Protein AF-0000000079958345 (afdb_homodimer)

Solvent-accessible surface area (backbone atoms only — not comparable to full-atom val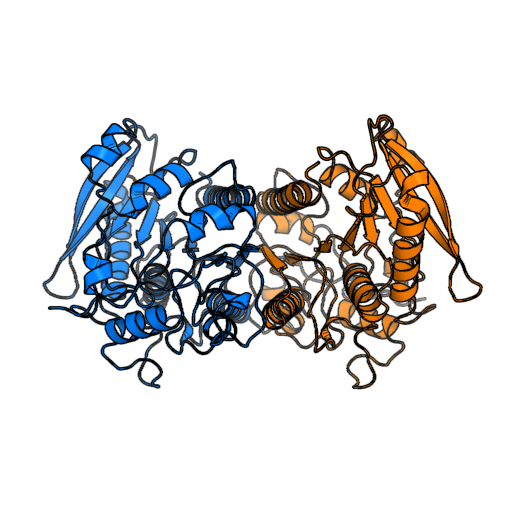ues): 34331 Å² total; per-residue (Å²): 128,85,80,69,52,58,62,47,90,61,51,38,68,47,16,72,79,69,39,83,85,49,77,59,54,48,42,64,55,32,75,74,50,29,66,62,57,43,69,55,79,44,40,55,42,62,43,66,68,57,46,59,64,61,67,89,77,64,46,72,65,60,51,37,71,77,32,77,59,42,44,77,49,78,46,75,39,71,45,96,55,100,52,67,36,49,32,40,38,36,33,54,73,74,72,97,57,64,22,34,31,42,39,35,31,48,34,45,50,41,50,24,75,47,46,50,71,58,44,68,44,49,51,60,61,42,67,91,50,86,46,30,40,34,22,38,37,55,56,42,20,59,88,31,34,54,39,45,31,16,49,44,47,32,42,43,50,36,50,46,49,75,44,11,70,87,69,41,29,36,49,70,34,33,29,38,32,8,30,30,30,11,10,27,31,39,50,14,20,50,50,47,27,55,76,67,62,42,46,86,58,55,63,47,27,34,38,29,38,42,22,54,34,53,62,64,67,75,46,69,31,19,64,48,23,39,55,54,44,87,71,11,31,57,25,51,49,51,32,36,32,35,27,42,68,70,43,55,66,47,89,81,59,43,36,56,57,28,39,62,64,46,87,75,41,50,79,44,51,40,32,38,38,37,27,22,55,46,23,34,37,28,50,54,44,51,51,48,45,52,46,23,38,62,37,21,13,44,45,28,39,38,33,40,55,24,26,36,77,70,60,53,58,55,88,39,89,86,28,62,67,29,47,50,54,50,48,51,53,39,52,50,48,48,68,70,58,60,123,127,86,79,70,52,59,63,47,92,60,48,39,67,45,17,74,80,68,38,83,85,49,78,58,52,48,43,64,54,31,74,72,50,30,68,63,57,45,70,56,79,44,38,54,43,64,44,68,69,58,46,59,63,62,67,88,76,63,48,72,65,60,50,37,71,76,33,77,60,41,45,77,49,78,45,78,38,72,45,96,53,100,52,65,37,49,32,41,38,38,33,56,72,74,73,96,57,63,22,31,31,42,40,34,30,47,34,46,50,39,49,27,75,44,46,51,69,58,44,69,43,48,50,60,61,40,66,90,50,86,45,29,40,34,23,38,36,54,57,42,20,59,87,31,34,54,40,45,30,18,50,43,47,34,42,43,52,35,51,48,49,74,44,12,70,87,69,42,30,35,48,70,33,32,30,37,32,8,30,29,32,10,11,28,30,41,52,14,20,51,52,48,27,55,76,67,62,42,46,85,57,56,64,47,28,34,36,28,38,44,23,53,36,53,62,65,66,74,45,70,30,18,64,48,22,39,56,54,46,86,70,10,30,58,26,51,51,52,33,36,31,33,27,40,70,69,42,54,68,46,89,82,57,44,35,55,59,27,40,62,63,48,86,74,43,50,80,44,49,40,31,39,37,37,28,24,55,45,23,35,37,28,49,52,43,52,49,46,45,51,47,23,38,60,38,22,14,44,45,28,40,38,34,39,58,24,26,36,76,70,60,53,57,54,89,37,90,86,28,64,68,30,46,49,53,49,49,52,51,38,51,51,48,48,66,70,55,62,123

Structure (mmCIF, N/CA/C/O backbone):
data_AF-0000000079958345-model_v1
#
loop_
_entity.id
_entity.type
_entity.pdbx_description
1 polymer Lipase
#
loop_
_atom_site.group_PDB
_atom_site.id
_atom_site.type_symbol
_atom_site.label_atom_id
_atom_site.label_alt_id
_atom_site.label_comp_id
_atom_site.label_asym_id
_atom_site.label_entity_id
_atom_site.label_seq_id
_atom_site.pdbx_PDB_ins_code
_atom_site.Cartn_x
_atom_site.Cartn_y
_atom_site.Cartn_z
_atom_site.occupancy
_atom_site.B_iso_or_equiv
_atom_site.auth_seq_id
_atom_site.auth_comp_id
_atom_site.auth_asym_id
_atom_site.auth_atom_id
_atom_site.pdbx_PDB_model_num
ATOM 1 N N . MET A 1 1 ? -26.047 -37.406 -0.885 1 34.66 1 MET A N 1
ATOM 2 C CA . MET A 1 1 ? -26.375 -36.062 -1.384 1 34.66 1 MET A CA 1
ATOM 3 C C . MET A 1 1 ? -25.406 -35.031 -0.859 1 34.66 1 MET A C 1
ATOM 5 O O . MET A 1 1 ? -25.25 -34.844 0.354 1 34.66 1 MET A O 1
ATOM 9 N N . SER A 1 2 ? -24.25 -34.75 -1.411 1 43.62 2 SER A N 1
ATOM 10 C CA . SER A 1 2 ? -23.094 -34.031 -0.912 1 43.62 2 SER A CA 1
ATOM 11 C C . SER A 1 2 ? -23.5 -32.688 -0.331 1 43.62 2 SER A C 1
ATOM 13 O O . SER A 1 2 ? -24.094 -31.859 -1.021 1 43.62 2 SER A O 1
ATOM 15 N N . SER A 1 3 ? -23.891 -32.562 0.888 1 54.22 3 SER A N 1
ATOM 16 C CA . SER A 1 3 ? -24.531 -31.484 1.626 1 54.22 3 SER A CA 1
ATOM 17 C C . SER A 1 3 ? -23.844 -30.141 1.364 1 54.22 3 SER A C 1
ATOM 19 O O . SER A 1 3 ? -22.672 -29.953 1.721 1 54.22 3 SER A O 1
ATOM 21 N N . GLN A 1 4 ? -24.219 -29.5 0.253 1 68 4 GLN A N 1
ATOM 22 C CA . GLN A 1 4 ? -23.781 -28.141 -0.077 1 68 4 GLN A CA 1
ATOM 23 C C . GLN A 1 4 ? -24.016 -27.188 1.094 1 68 4 GLN A C 1
ATOM 25 O O . GLN A 1 4 ? -25.062 -27.234 1.741 1 68 4 GLN A O 1
ATOM 30 N N . SER A 1 5 ? -22.891 -26.641 1.569 1 77.88 5 SER A N 1
ATOM 31 C CA . SER A 1 5 ? -23.016 -25.609 2.605 1 77.88 5 SER A CA 1
ATOM 32 C C . SER A 1 5 ? -24.125 -24.625 2.275 1 77.88 5 SER A C 1
ATOM 34 O O . SER A 1 5 ? -24.312 -24.234 1.116 1 77.88 5 SER A O 1
ATOM 36 N N . PRO A 1 6 ? -24.984 -24.328 3.225 1 87.75 6 PRO A N 1
ATOM 37 C CA . PRO A 1 6 ? -26.031 -23.344 2.975 1 87.75 6 PRO A CA 1
ATOM 38 C C . PRO A 1 6 ? -25.484 -21.984 2.535 1 87.75 6 PRO A C 1
ATOM 40 O O . PRO A 1 6 ? -24.359 -21.641 2.865 1 87.75 6 PRO A O 1
ATOM 43 N N . ILE A 1 7 ? -26.328 -21.406 1.796 1 92.31 7 ILE A N 1
ATOM 44 C CA . ILE A 1 7 ? -26.016 -20.062 1.34 1 92.31 7 ILE A CA 1
ATOM 45 C C . ILE A 1 7 ? -25.906 -19.125 2.541 1 92.31 7 ILE A C 1
ATOM 47 O O . ILE A 1 7 ? -26.672 -19.219 3.494 1 92.31 7 ILE A O 1
ATOM 51 N N . TYR A 1 8 ? -24.906 -18.234 2.539 1 94.31 8 TYR A N 1
ATOM 52 C CA . TYR A 1 8 ? -24.797 -17.203 3.562 1 94.31 8 TYR A CA 1
ATOM 53 C C . TYR A 1 8 ? -26.062 -16.359 3.627 1 94.31 8 TYR A C 1
ATOM 55 O O . TYR A 1 8 ? -26.516 -15.836 2.609 1 94.31 8 TYR A O 1
ATOM 63 N N . PRO A 1 9 ? -26.656 -16.172 4.707 1 93.81 9 PRO A N 1
ATOM 64 C CA . PRO A 1 9 ? -28.031 -15.695 4.781 1 93.81 9 PRO A CA 1
ATOM 65 C C . PRO A 1 9 ? -28.141 -14.172 4.734 1 93.81 9 PRO A C 1
ATOM 67 O O . PRO A 1 9 ? -29.25 -13.633 4.672 1 93.81 9 PRO A O 1
ATOM 70 N N . TYR A 1 10 ? -27.062 -13.453 4.773 1 95.75 10 TYR A N 1
ATOM 71 C CA . TYR A 1 10 ? -27.094 -11.992 4.793 1 95.75 10 TYR A CA 1
ATOM 72 C C . TYR A 1 10 ? -26.375 -11.414 3.582 1 95.75 10 TYR A C 1
ATOM 74 O O . TYR A 1 10 ? -25.547 -12.094 2.953 1 95.75 10 TYR A O 1
ATOM 82 N N . SER A 1 11 ? -26.812 -10.148 3.254 1 96 11 SER A N 1
ATOM 83 C CA . SER A 1 11 ? -25.984 -9.438 2.283 1 96 11 SER A CA 1
ATOM 84 C C . SER A 1 11 ? -24.578 -9.195 2.828 1 96 11 SER A C 1
ATOM 86 O O . SER A 1 11 ? -24.406 -8.82 3.99 1 96 11 SER A O 1
ATOM 88 N N . TYR A 1 12 ? -23.594 -9.422 2.004 1 97 12 TYR A N 1
ATOM 89 C CA . TYR A 1 12 ? -22.219 -9.258 2.447 1 97 12 TYR A CA 1
ATOM 90 C C . TYR A 1 12 ? -21.969 -7.84 2.949 1 97 12 TYR A C 1
ATOM 92 O O . TYR A 1 12 ? -21.312 -7.645 3.979 1 97 12 TYR A O 1
ATOM 100 N N . SER A 1 13 ? -22.5 -6.82 2.271 1 96.81 13 SER A N 1
ATOM 101 C CA . SER A 1 13 ? -22.234 -5.422 2.594 1 96.81 13 SER A CA 1
ATOM 102 C C . SER A 1 13 ? -22.844 -5.039 3.938 1 96.81 13 SER A C 1
ATOM 104 O O . SER A 1 13 ? -22.453 -4.031 4.535 1 96.81 13 SER A O 1
ATOM 106 N N . GLN A 1 14 ? -23.766 -5.887 4.457 1 97.31 14 GLN A N 1
ATOM 107 C CA . GLN A 1 14 ? -24.453 -5.594 5.719 1 97.31 14 GLN A CA 1
ATOM 108 C C . GLN A 1 14 ? -24.141 -6.66 6.766 1 97.31 14 GLN A C 1
ATOM 110 O O . GLN A 1 14 ? -24.766 -6.691 7.828 1 97.31 14 GLN A O 1
ATOM 115 N N . ALA A 1 15 ? -23.25 -7.504 6.453 1 97.38 15 ALA A N 1
ATOM 116 C CA . ALA A 1 15 ? -22.984 -8.648 7.312 1 97.38 15 ALA A CA 1
ATOM 117 C C . ALA A 1 15 ? -22.578 -8.203 8.711 1 97.38 15 ALA A C 1
ATOM 119 O O . ALA A 1 15 ? -23 -8.805 9.703 1 97.38 15 ALA A O 1
ATOM 120 N N . ALA A 1 16 ? -21.766 -7.176 8.828 1 96.94 16 ALA A N 1
ATOM 121 C CA . ALA A 1 16 ? -21.266 -6.703 10.117 1 96.94 16 ALA A CA 1
ATOM 122 C C . ALA A 1 16 ? -22.422 -6.285 11.023 1 96.94 16 ALA A C 1
ATOM 124 O O . ALA A 1 16 ? -22.344 -6.422 12.25 1 96.94 16 ALA A O 1
ATOM 125 N N . GLN A 1 17 ? -23.469 -5.852 10.438 1 97 17 GLN A N 1
ATOM 126 C CA . GLN A 1 17 ? -24.625 -5.375 11.195 1 97 17 GLN A CA 1
ATOM 127 C C . GLN A 1 17 ? -25.625 -6.504 11.438 1 97 17 GLN A C 1
ATOM 129 O O . GLN A 1 17 ? -26.312 -6.516 12.453 1 97 17 GLN A O 1
ATOM 134 N N . LEU A 1 18 ? -25.719 -7.434 10.523 1 97.69 18 LEU A N 1
ATOM 135 C CA . LEU A 1 18 ? -26.844 -8.359 10.523 1 97.69 18 LEU A CA 1
ATOM 136 C C . LEU A 1 18 ? -26.438 -9.711 11.109 1 97.69 18 LEU A C 1
ATOM 138 O O . LEU A 1 18 ? -27.266 -10.445 11.633 1 97.69 18 LEU A O 1
ATOM 142 N N . ASP A 1 19 ? -25.234 -10.156 10.891 1 97.88 19 ASP A N 1
ATOM 143 C CA . ASP A 1 19 ? -24.766 -11.445 11.391 1 97.88 19 ASP A CA 1
ATOM 144 C C . ASP A 1 19 ? -24.266 -11.336 12.828 1 97.88 19 ASP A C 1
ATOM 146 O O . ASP A 1 19 ? -23.203 -10.75 13.078 1 97.88 19 ASP A O 1
ATOM 150 N N . PRO A 1 20 ? -24.875 -11.906 13.789 1 97.88 20 PRO A N 1
ATOM 151 C CA . PRO A 1 20 ? -24.516 -11.734 15.195 1 97.88 20 PRO A CA 1
ATOM 152 C C . PRO A 1 20 ? -23.188 -12.414 15.539 1 97.88 20 PRO A C 1
ATOM 154 O O . PRO A 1 20 ? -22.625 -12.164 16.609 1 97.88 20 PRO A O 1
ATOM 157 N N . ARG A 1 21 ? -22.688 -13.273 14.648 1 97.56 21 ARG A N 1
ATOM 158 C CA . ARG A 1 21 ? -21.422 -13.969 14.891 1 97.56 21 ARG A CA 1
ATOM 159 C C . ARG A 1 21 ? -20.234 -13.031 14.688 1 97.56 21 ARG A C 1
ATOM 161 O O . ARG A 1 21 ? -19.125 -13.312 15.133 1 97.56 21 ARG A O 1
ATOM 168 N N . ILE A 1 22 ? -20.453 -11.922 13.945 1 98.19 22 ILE A N 1
ATOM 169 C CA . ILE A 1 22 ? -19.422 -10.922 13.711 1 98.19 22 ILE A CA 1
ATOM 170 C C . ILE A 1 22 ? -19.422 -9.898 14.844 1 98.19 22 ILE A C 1
ATOM 172 O O . ILE A 1 22 ? -20.281 -9.016 14.891 1 98.19 22 ILE A O 1
ATOM 176 N N . THR A 1 23 ? -18.438 -10 15.727 1 97.62 23 THR A N 1
ATOM 177 C CA . THR A 1 23 ? -18.438 -9.164 16.922 1 97.62 23 THR A CA 1
ATOM 178 C C . THR A 1 23 ? -17.297 -8.148 16.875 1 97.62 23 THR A C 1
ATOM 180 O O . THR A 1 23 ? -17.281 -7.184 17.641 1 97.62 23 THR A O 1
ATOM 183 N N . LEU A 1 24 ? -16.359 -8.391 15.984 1 98 24 LEU A N 1
ATOM 184 C CA . LEU A 1 24 ? -15.227 -7.488 15.867 1 98 24 LEU A CA 1
ATOM 185 C C . LEU A 1 24 ? -15.531 -6.352 14.898 1 98 24 LEU A C 1
ATOM 187 O O . LEU A 1 24 ? -16.156 -6.57 13.859 1 98 24 LEU A O 1
ATOM 191 N N . ALA A 1 25 ? -15.078 -5.141 15.266 1 98 25 ALA A N 1
ATOM 192 C CA . ALA A 1 25 ? -15.141 -4.035 14.312 1 98 25 ALA A CA 1
ATOM 193 C C . ALA A 1 25 ? -14.32 -4.344 13.062 1 98 25 ALA A C 1
ATOM 195 O O . ALA A 1 25 ? -13.273 -4.996 13.141 1 98 25 ALA A O 1
ATOM 196 N N . ARG A 1 26 ? -14.781 -3.949 11.945 1 98.56 26 ARG A N 1
ATOM 197 C CA . ARG A 1 26 ? -14.07 -4.145 10.688 1 98.56 26 ARG A CA 1
ATOM 198 C C . ARG A 1 26 ? -14.398 -3.035 9.695 1 98.56 26 ARG A C 1
ATOM 200 O O . ARG A 1 26 ? -15.453 -2.402 9.789 1 98.56 26 ARG A O 1
ATOM 207 N N . PRO A 1 27 ? -13.516 -2.67 8.836 1 98.69 27 PRO A N 1
ATOM 208 C CA . PRO A 1 27 ? -13.812 -1.665 7.809 1 98.69 27 PRO A CA 1
ATOM 209 C C . PRO A 1 27 ? -14.992 -2.059 6.926 1 98.69 27 PRO A C 1
ATOM 211 O O . PRO A 1 27 ? -15.227 -3.248 6.695 1 98.69 27 PRO A O 1
ATOM 214 N N . PRO A 1 28 ? -15.711 -1.148 6.41 1 98 28 PRO A N 1
ATOM 215 C CA . PRO A 1 28 ? -16.875 -1.435 5.562 1 98 28 PRO A CA 1
ATOM 216 C C . PRO A 1 28 ? -16.484 -1.746 4.121 1 98 28 PRO A C 1
ATOM 218 O O . PRO A 1 28 ? -15.477 -1.235 3.623 1 98 28 PRO A O 1
ATOM 221 N N . ILE A 1 29 ? -17.297 -2.533 3.473 1 98 29 ILE A N 1
ATOM 222 C CA . ILE A 1 29 ? -17.172 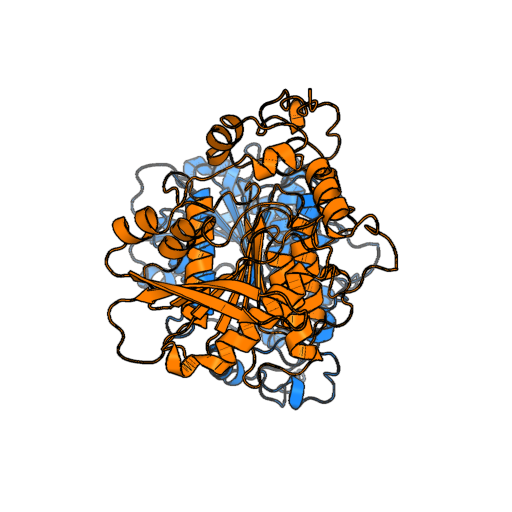-2.75 2.035 1 98 29 ILE A CA 1
ATOM 223 C C . ILE A 1 29 ? -17.531 -1.466 1.287 1 98 29 ILE A C 1
ATOM 225 O O . ILE A 1 29 ? -18.484 -0.769 1.649 1 98 29 ILE A O 1
ATOM 229 N N . ASP A 1 30 ? -16.719 -1.128 0.274 1 97.5 30 ASP A N 1
ATOM 230 C CA . ASP A 1 30 ? -16.953 0.055 -0.548 1 97.5 30 ASP A CA 1
ATOM 231 C C . ASP A 1 30 ? -18.391 0.094 -1.054 1 97.5 30 ASP A C 1
ATOM 233 O O . ASP A 1 30 ? -18.906 -0.9 -1.578 1 97.5 30 ASP A O 1
ATOM 237 N N . ALA A 1 31 ? -19.016 1.216 -0.947 1 95.88 31 ALA A N 1
ATOM 238 C CA . ALA A 1 31 ? -20.438 1.359 -1.283 1 95.88 31 ALA A CA 1
ATOM 239 C C . ALA A 1 31 ? -20.672 1.058 -2.758 1 95.88 31 ALA A C 1
ATOM 241 O O . ALA A 1 31 ? -21.734 0.532 -3.123 1 95.88 31 ALA A O 1
ATOM 242 N N . ALA A 1 32 ? -19.719 1.36 -3.607 1 95.44 32 ALA A N 1
ATOM 243 C CA . ALA A 1 32 ? -19.875 1.122 -5.039 1 95.44 32 ALA A CA 1
ATOM 244 C C . ALA A 1 32 ? -19.719 -0.36 -5.367 1 95.44 32 ALA A C 1
ATOM 246 O O . ALA A 1 32 ? -20.219 -0.828 -6.395 1 95.44 32 ALA A O 1
ATOM 247 N N . LEU A 1 33 ? -19.047 -1.104 -4.48 1 95.88 33 LEU A N 1
ATOM 248 C CA . LEU A 1 33 ? -18.844 -2.535 -4.672 1 95.88 33 LEU A CA 1
ATOM 249 C C . LEU A 1 33 ? -20 -3.338 -4.086 1 95.88 33 LEU A C 1
ATOM 251 O O . LEU A 1 33 ? -20.219 -4.488 -4.473 1 95.88 33 LEU A O 1
ATOM 255 N N . ALA A 1 34 ? -20.766 -2.73 -3.184 1 95.75 34 ALA A N 1
ATOM 256 C CA . ALA A 1 34 ? -21.766 -3.424 -2.371 1 95.75 34 ALA A CA 1
ATOM 257 C C . ALA A 1 34 ? -22.812 -4.109 -3.25 1 95.75 34 ALA A C 1
ATOM 259 O O . ALA A 1 34 ? -23.094 -5.297 -3.08 1 95.75 34 ALA A O 1
ATOM 260 N N . PRO A 1 35 ? -23.344 -3.434 -4.316 1 95.5 35 PRO A N 1
ATOM 261 C CA . PRO A 1 35 ? -24.359 -4.094 -5.133 1 95.5 35 PRO A CA 1
ATOM 262 C C . PRO A 1 35 ? -23.828 -5.316 -5.871 1 95.5 35 PRO A C 1
ATOM 264 O O . PRO A 1 35 ? -24.547 -6.297 -6.062 1 95.5 35 PRO A O 1
ATOM 267 N N . ILE A 1 36 ? -22.609 -5.273 -6.215 1 93.81 36 ILE A N 1
ATOM 268 C CA . ILE A 1 36 ? -22 -6.367 -6.965 1 93.81 36 ILE A CA 1
ATOM 269 C C . ILE A 1 36 ? -21.766 -7.559 -6.039 1 93.81 36 ILE A C 1
ATOM 271 O O . ILE A 1 36 ? -22.094 -8.695 -6.379 1 93.81 36 ILE A O 1
ATOM 275 N N . VAL A 1 37 ? -21.234 -7.285 -4.859 1 94 37 VAL A N 1
ATOM 276 C CA . VAL A 1 37 ? -20.891 -8.344 -3.91 1 94 37 VAL A CA 1
ATOM 277 C C . VAL A 1 37 ? -22.172 -8.977 -3.361 1 94 37 VAL A C 1
ATOM 279 O O . VAL A 1 37 ? -22.234 -10.188 -3.15 1 94 37 VAL A O 1
ATOM 282 N N . ASP A 1 38 ? -23.203 -8.195 -3.219 1 95.62 38 ASP A N 1
ATOM 283 C CA . ASP A 1 38 ? -24.453 -8.664 -2.641 1 95.62 38 ASP A CA 1
ATOM 284 C C . ASP A 1 38 ? -25.266 -9.461 -3.658 1 95.62 38 ASP A C 1
ATOM 286 O O . ASP A 1 38 ? -26.156 -10.234 -3.287 1 95.62 38 ASP A O 1
ATOM 290 N N . ALA A 1 39 ? -24.953 -9.312 -4.895 1 92.12 39 ALA A N 1
ATOM 291 C CA . ALA A 1 39 ? -25.688 -9.977 -5.965 1 92.12 39 ALA A CA 1
ATOM 292 C C . ALA A 1 39 ? -25.203 -11.406 -6.172 1 92.12 39 ALA A C 1
ATOM 294 O O . ALA A 1 39 ? -25.828 -12.18 -6.902 1 92.12 39 ALA A O 1
ATOM 295 N N . MET A 1 40 ? -24.156 -11.828 -5.496 1 83.94 40 MET A N 1
ATOM 296 C CA . MET A 1 40 ? -23.594 -13.156 -5.711 1 83.94 40 MET A CA 1
ATOM 297 C C . MET A 1 40 ? -23.531 -13.938 -4.406 1 83.94 40 MET A C 1
ATOM 299 O O . MET A 1 40 ? -22.438 -14.258 -3.916 1 83.94 40 MET A O 1
ATOM 303 N N . PRO A 1 41 ? -24.703 -14.258 -3.998 1 78.69 41 PRO A N 1
ATOM 304 C CA . PRO A 1 41 ? -24.656 -15.039 -2.76 1 78.69 41 PRO A CA 1
ATOM 305 C C . PRO A 1 41 ? -23.984 -16.406 -2.943 1 78.69 41 PRO A C 1
ATOM 307 O O . PRO A 1 41 ? -24.312 -17.125 -3.879 1 78.69 41 PRO A O 1
ATOM 310 N N . LEU A 1 42 ? -23.078 -16.656 -2.135 1 90.88 42 LEU A N 1
ATOM 311 C CA . LEU A 1 42 ? -22.312 -17.906 -2.141 1 90.88 42 LEU A CA 1
ATOM 312 C C . LEU A 1 42 ? -22.594 -18.719 -0.889 1 90.88 42 LEU A C 1
ATOM 314 O O . LEU A 1 42 ? -23.094 -18.188 0.105 1 90.88 42 LEU A O 1
ATOM 318 N N . PRO A 1 43 ? -22.328 -20 -1.058 1 92.38 43 PRO A N 1
ATOM 319 C CA . PRO A 1 43 ? -22.312 -20.766 0.191 1 92.38 43 PRO A CA 1
ATOM 320 C C . PRO A 1 43 ? -21.359 -20.188 1.233 1 92.38 43 PRO A C 1
ATOM 322 O O . PRO A 1 43 ? -20.344 -19.594 0.879 1 92.38 43 PRO A O 1
ATOM 325 N N . GLU A 1 44 ? -21.75 -20.297 2.453 1 92.19 44 GLU A N 1
ATOM 326 C CA . GLU A 1 44 ? -20.922 -19.781 3.539 1 92.19 44 GLU A CA 1
ATOM 327 C C . GLU A 1 44 ? -19.531 -20.406 3.52 1 92.19 44 GLU A C 1
ATOM 329 O O . GLU A 1 44 ? -18.531 -19.719 3.805 1 92.19 44 GLU A O 1
ATOM 334 N N . GLU A 1 45 ? -19.5 -21.656 3.26 1 92.81 45 GLU A N 1
ATOM 335 C CA . GLU A 1 45 ? -18.234 -22.359 3.041 1 92.81 45 GLU A CA 1
ATOM 336 C C . GLU A 1 45 ? -18.141 -22.891 1.614 1 92.81 45 GLU A C 1
ATOM 338 O O . GLU A 1 45 ? -19.031 -23.609 1.157 1 92.81 45 GLU A O 1
ATOM 343 N N . LEU A 1 46 ? -17.094 -22.438 0.995 1 92 46 LEU A N 1
ATOM 344 C CA . LEU A 1 46 ? -16.828 -22.953 -0.341 1 92 46 LEU A CA 1
ATOM 345 C C . LEU A 1 46 ? -16.047 -24.266 -0.267 1 92 46 LEU A C 1
ATOM 347 O O . LEU A 1 46 ? -14.812 -24.25 -0.213 1 92 46 LEU A O 1
ATOM 351 N N . ASP A 1 47 ? -16.766 -25.297 -0.352 1 89.88 47 ASP A N 1
ATOM 352 C CA . ASP A 1 47 ? -16.062 -26.578 -0.254 1 89.88 47 ASP A CA 1
ATOM 353 C C . ASP A 1 47 ? -15.484 -27 -1.604 1 89.88 47 ASP A C 1
ATOM 355 O O . ASP A 1 47 ? -15.695 -26.312 -2.611 1 89.88 47 ASP A O 1
ATOM 359 N N . ILE A 1 48 ? -14.805 -28.047 -1.642 1 91.75 48 ILE A N 1
ATOM 360 C CA . ILE A 1 48 ? -14.047 -28.453 -2.816 1 91.75 48 ILE A CA 1
ATOM 361 C C . ILE A 1 48 ? -15.008 -28.781 -3.963 1 91.75 48 ILE A C 1
ATOM 363 O O . ILE A 1 48 ? -14.727 -28.469 -5.121 1 91.75 48 ILE A O 1
ATOM 367 N N . ALA A 1 49 ? -16.094 -29.406 -3.613 1 91.5 49 ALA A N 1
ATOM 368 C CA . ALA A 1 49 ? -17.062 -29.734 -4.648 1 91.5 49 ALA A CA 1
ATOM 369 C C . ALA A 1 49 ? -17.609 -28.484 -5.32 1 91.5 49 ALA A C 1
ATOM 371 O O . ALA A 1 49 ? -17.703 -28.406 -6.547 1 91.5 49 ALA A O 1
ATOM 372 N N . PHE A 1 50 ? -17.922 -27.562 -4.516 1 91.44 50 PHE A N 1
ATOM 373 C CA . PHE A 1 50 ? -18.422 -26.297 -5.035 1 91.44 50 PHE A CA 1
ATOM 374 C C . PHE A 1 50 ? -17.359 -25.609 -5.898 1 91.44 50 PHE A C 1
ATOM 376 O O . PHE A 1 50 ? -17.656 -25.188 -7.016 1 91.44 50 PHE A O 1
ATOM 383 N N . MET A 1 51 ? -16.188 -25.547 -5.391 1 92.94 51 MET A N 1
ATOM 384 C CA . MET A 1 51 ? -15.102 -24.828 -6.059 1 92.94 51 MET A CA 1
ATOM 385 C C . MET A 1 51 ? -14.75 -25.484 -7.387 1 92.94 51 MET A C 1
ATOM 387 O O . MET A 1 51 ? -14.477 -24.797 -8.375 1 92.94 51 MET A O 1
ATOM 391 N N . ARG A 1 52 ? -14.781 -26.719 -7.48 1 93.38 52 ARG A N 1
ATOM 392 C CA . ARG A 1 52 ? -14.383 -27.453 -8.68 1 93.38 52 ARG A CA 1
ATOM 393 C C . ARG A 1 52 ? -15.516 -27.469 -9.703 1 93.38 52 ARG A C 1
ATOM 395 O O . ARG A 1 52 ? -15.289 -27.734 -10.883 1 93.38 52 ARG A O 1
ATOM 402 N N . ALA A 1 53 ? -16.688 -27.172 -9.211 1 87.12 53 ALA A N 1
ATOM 403 C CA . ALA A 1 53 ? -17.844 -27.094 -10.109 1 87.12 53 ALA A CA 1
ATOM 404 C C . ALA A 1 53 ? -17.906 -25.719 -10.781 1 87.12 53 ALA A C 1
ATOM 406 O O . ALA A 1 53 ? -18.609 -25.547 -11.789 1 87.12 53 ALA A O 1
ATOM 407 N N . PHE A 1 54 ? -17.141 -24.812 -10.148 1 76.81 54 PHE A N 1
ATOM 408 C CA . PHE A 1 54 ? -17.188 -23.453 -10.672 1 76.81 54 PHE A CA 1
ATOM 409 C C . PHE A 1 54 ? -16.359 -23.344 -11.945 1 76.81 54 PHE A C 1
ATOM 411 O O . PHE A 1 54 ? -15.148 -23.578 -11.93 1 76.81 54 PHE A O 1
ATOM 418 N N . ASP A 1 55 ? -16.984 -23.422 -13.031 1 69.31 55 ASP A N 1
ATOM 419 C CA . ASP A 1 55 ? -16.328 -23.312 -14.336 1 69.31 55 ASP A CA 1
ATOM 420 C C . ASP A 1 55 ? -16.578 -21.953 -14.977 1 69.31 55 ASP A C 1
ATOM 422 O O . ASP A 1 55 ? -17.719 -21.625 -15.297 1 69.31 55 ASP A O 1
ATOM 426 N N . LEU A 1 56 ? -15.508 -21.172 -15.102 1 70.44 56 LEU A N 1
ATOM 427 C CA . LEU A 1 56 ? -15.664 -19.859 -15.719 1 70.44 56 LEU A CA 1
ATOM 428 C C . LEU A 1 56 ? -15.875 -19.969 -17.219 1 70.44 56 LEU A C 1
ATOM 430 O O . LEU A 1 56 ? -16.172 -18.984 -17.891 1 70.44 56 LEU A O 1
ATOM 434 N N . GLY A 1 57 ? -15.734 -21.141 -17.688 1 77.06 57 GLY A N 1
ATOM 435 C CA . GLY A 1 57 ? -16.016 -21.406 -19.094 1 77.06 57 GLY A CA 1
ATOM 436 C C . GLY A 1 57 ? -15.008 -20.766 -20.031 1 77.06 57 GLY A C 1
ATOM 437 O O . GLY A 1 57 ? -15.336 -20.469 -21.188 1 77.06 57 GLY A O 1
ATOM 438 N N . VAL A 1 58 ? -13.859 -20.516 -19.531 1 88.62 58 VAL A N 1
ATOM 439 C CA . VAL A 1 58 ? -12.836 -19.906 -20.375 1 88.62 58 VAL A CA 1
ATOM 440 C C . VAL A 1 58 ? -12.125 -20.984 -21.188 1 88.62 58 VAL A C 1
ATOM 442 O O . VAL A 1 58 ? -11.688 -22 -20.641 1 88.62 58 VAL A O 1
ATOM 445 N N . THR A 1 59 ? -12.117 -20.766 -22.516 1 92.81 59 THR A N 1
ATOM 446 C CA . THR A 1 59 ? -11.414 -21.688 -23.406 1 92.81 59 THR A CA 1
ATOM 447 C C . THR A 1 59 ? -10.352 -20.938 -24.219 1 92.81 59 THR A C 1
ATOM 449 O O . THR A 1 59 ? -10.367 -19.719 -24.297 1 92.81 59 THR A O 1
ATOM 452 N N . ILE A 1 60 ? -9.453 -21.703 -24.75 1 95.56 60 ILE A N 1
ATOM 453 C CA . ILE A 1 60 ? -8.414 -21.141 -25.609 1 95.56 60 ILE A CA 1
ATOM 454 C C . ILE A 1 60 ? -9.062 -20.391 -26.766 1 95.56 60 ILE A C 1
ATOM 456 O O . ILE A 1 60 ? -8.641 -19.281 -27.109 1 95.56 60 ILE A O 1
ATOM 460 N N . ASP A 1 61 ? -10.094 -20.938 -27.344 1 95 61 ASP A N 1
ATOM 461 C CA . ASP A 1 61 ? -10.773 -20.344 -28.484 1 95 61 ASP A CA 1
ATOM 462 C C . ASP A 1 61 ? -11.352 -18.984 -28.125 1 95 61 ASP A C 1
ATOM 464 O O . ASP A 1 61 ? -11.211 -18.016 -28.891 1 95 61 ASP A O 1
ATOM 468 N N . THR A 1 62 ? -11.984 -18.938 -27.031 1 93.56 62 THR A N 1
ATOM 469 C CA . THR A 1 62 ? -12.594 -17.672 -26.625 1 93.56 62 THR A CA 1
ATOM 470 C C . THR A 1 62 ? -11.531 -16.609 -26.375 1 93.56 62 THR A C 1
ATOM 472 O O . THR A 1 62 ? -11.734 -15.438 -26.688 1 93.56 62 THR A O 1
ATOM 475 N N . ILE A 1 63 ? -10.422 -17 -25.828 1 95.31 63 ILE A N 1
ATOM 476 C CA . ILE A 1 63 ? -9.32 -16.078 -25.562 1 95.31 63 ILE A CA 1
ATOM 477 C C . ILE A 1 63 ? -8.773 -15.531 -26.891 1 95.31 63 ILE A C 1
ATOM 479 O O . ILE A 1 63 ? -8.617 -14.32 -27.047 1 95.31 63 ILE A O 1
ATOM 483 N N . LEU A 1 64 ? -8.57 -16.422 -27.812 1 96.31 64 LEU A N 1
ATOM 484 C CA . LEU A 1 64 ? -7.938 -16.031 -29.078 1 96.31 64 LEU A CA 1
ATOM 485 C C . LEU A 1 64 ? -8.898 -15.242 -29.938 1 96.31 64 LEU A C 1
ATOM 487 O O . LEU A 1 64 ? -8.484 -14.328 -30.672 1 96.31 64 LEU A O 1
ATOM 491 N N . GLU A 1 65 ? -10.18 -15.586 -29.938 1 96.44 65 GLU A N 1
ATOM 492 C CA . GLU A 1 65 ? -11.18 -14.844 -30.688 1 96.44 65 GLU A CA 1
ATOM 493 C C . GLU A 1 65 ? -11.273 -13.391 -30.219 1 96.44 65 GLU A C 1
ATOM 495 O O . GLU A 1 65 ? -11.414 -12.477 -31.031 1 96.44 65 GLU A O 1
ATOM 500 N N . ALA A 1 66 ? -11.156 -13.25 -28.938 1 95.25 66 ALA A N 1
ATOM 501 C CA . ALA A 1 66 ? -11.266 -11.922 -28.359 1 95.25 66 ALA A CA 1
ATOM 502 C C . ALA A 1 66 ? -9.977 -11.125 -28.547 1 95.25 66 ALA A C 1
ATOM 504 O O . ALA A 1 66 ? -9.969 -9.898 -28.422 1 95.25 66 ALA A O 1
ATOM 505 N N . ASN A 1 67 ? -8.883 -11.867 -28.844 1 96.38 67 ASN A N 1
ATOM 506 C CA . ASN A 1 67 ? -7.566 -11.25 -28.938 1 96.38 67 ASN A CA 1
ATOM 507 C C . ASN A 1 67 ? -6.793 -11.758 -30.156 1 96.38 67 ASN A C 1
ATOM 509 O O . ASN A 1 67 ? -5.797 -12.461 -30.016 1 96.38 67 ASN A O 1
ATOM 513 N N . PRO A 1 68 ? -7.102 -11.273 -31.344 1 95.12 68 PRO A N 1
ATOM 514 C CA . PRO A 1 68 ? -6.5 -11.797 -32.594 1 95.12 68 PRO A CA 1
ATOM 515 C C . PRO A 1 68 ? -5.008 -11.477 -32.688 1 95.12 68 PRO A C 1
ATOM 517 O O . PRO A 1 68 ? -4.309 -12.055 -33.531 1 95.12 68 PRO A O 1
ATOM 520 N N . HIS A 1 69 ? -4.551 -10.625 -31.875 1 94.75 69 HIS A N 1
ATOM 521 C CA . HIS A 1 69 ? -3.146 -10.227 -31.922 1 94.75 69 HIS A CA 1
ATOM 522 C C . HIS A 1 69 ? -2.283 -11.156 -31.078 1 94.75 69 HIS A C 1
ATOM 524 O O . HIS A 1 69 ? -1.08 -10.93 -30.922 1 94.75 69 HIS A O 1
ATOM 530 N N . ILE A 1 70 ? -2.873 -12.203 -30.5 1 96.19 70 ILE A N 1
ATOM 531 C CA . ILE A 1 70 ? -2.158 -13.133 -29.641 1 96.19 70 ILE A CA 1
ATOM 532 C C . ILE A 1 70 ? -2.234 -14.539 -30.234 1 96.19 70 ILE A C 1
ATOM 534 O O . ILE A 1 70 ? -3.24 -14.914 -30.844 1 96.19 70 ILE A O 1
ATOM 538 N N . THR A 1 71 ? -1.173 -15.336 -30.047 1 96.94 71 THR A N 1
ATOM 539 C CA . THR A 1 71 ? -1.144 -16.75 -30.391 1 96.94 71 THR A CA 1
ATOM 540 C C . THR A 1 71 ? -0.992 -17.609 -29.125 1 96.94 71 THR A C 1
ATOM 542 O O . THR A 1 71 ? -0.705 -17.078 -28.047 1 96.94 71 THR A O 1
ATOM 545 N N . HIS A 1 72 ? -1.255 -18.875 -29.266 1 97.81 72 HIS A N 1
ATOM 546 C CA . HIS A 1 72 ? -1.174 -19.797 -28.141 1 97.81 72 HIS A CA 1
ATOM 547 C C . HIS A 1 72 ? -0.395 -21.047 -28.516 1 97.81 72 HIS A C 1
ATOM 549 O O . HIS A 1 72 ? -0.554 -21.578 -29.609 1 97.81 72 HIS A O 1
ATOM 555 N N . ALA A 1 73 ? 0.495 -21.5 -27.641 1 97.81 73 ALA A N 1
ATOM 556 C CA . ALA A 1 73 ? 1.176 -22.797 -27.719 1 97.81 73 ALA A CA 1
ATOM 557 C C . ALA A 1 73 ? 1.144 -23.516 -26.375 1 97.81 73 ALA A C 1
ATOM 559 O O . ALA A 1 73 ? 1.177 -22.875 -25.328 1 97.81 73 ALA A O 1
ATOM 560 N N . GLU A 1 74 ? 1.033 -24.766 -26.438 1 97.25 74 GLU A N 1
ATOM 561 C CA . GLU A 1 74 ? 1.056 -25.609 -25.25 1 97.25 74 GLU A CA 1
ATOM 562 C C . GLU A 1 74 ? 2.357 -26.391 -25.141 1 97.25 74 GLU A C 1
ATOM 564 O O . GLU A 1 74 ? 2.852 -26.922 -26.141 1 97.25 74 GLU A O 1
ATOM 569 N N . HIS A 1 75 ? 2.893 -26.438 -23.984 1 97.31 75 HIS A N 1
ATOM 570 C CA . HIS A 1 75 ? 4.105 -27.188 -23.703 1 97.31 75 HIS A CA 1
ATOM 571 C C . HIS A 1 75 ? 3.922 -28.094 -22.484 1 97.31 75 HIS A C 1
ATOM 573 O O . HIS A 1 75 ? 3.066 -27.828 -21.625 1 97.31 75 HIS A O 1
ATOM 579 N N . LEU A 1 76 ? 4.68 -29.188 -22.422 1 96.25 76 LEU A N 1
ATOM 580 C CA . LEU A 1 76 ? 4.75 -30.062 -21.25 1 96.25 76 LEU A CA 1
ATOM 581 C C . LEU A 1 76 ? 6.039 -29.828 -20.469 1 96.25 76 LEU A C 1
ATOM 583 O O . LEU A 1 76 ? 7.133 -29.875 -21.047 1 96.25 76 LEU A O 1
ATOM 587 N N . VAL A 1 77 ? 5.902 -29.453 -19.234 1 95 77 VAL A N 1
ATOM 588 C CA . VAL A 1 77 ? 7.043 -29.25 -18.344 1 95 77 VAL A CA 1
ATOM 589 C C . VAL A 1 77 ? 7.328 -30.531 -17.578 1 95 77 VAL A C 1
ATOM 591 O O . VAL A 1 77 ? 6.512 -30.969 -16.766 1 95 77 VAL A O 1
ATOM 594 N N . PRO A 1 78 ? 8.469 -31.156 -17.844 1 91.38 78 PRO A N 1
ATOM 595 C CA . PRO A 1 78 ? 8.805 -32.344 -17.078 1 91.38 78 PRO A CA 1
ATOM 596 C C . PRO A 1 78 ? 9.055 -32.062 -15.602 1 91.38 78 PRO A C 1
ATOM 598 O O . PRO A 1 78 ? 9.617 -31.016 -15.258 1 91.38 78 PRO A O 1
ATOM 601 N N . LYS A 1 79 ? 8.586 -32.969 -14.773 1 83.19 79 LYS A N 1
ATOM 602 C CA . LYS A 1 79 ? 8.812 -32.844 -13.336 1 83.19 79 LYS A CA 1
ATOM 603 C C . LYS A 1 79 ? 9.938 -33.781 -12.875 1 83.19 79 LYS A C 1
ATOM 605 O O . LYS A 1 79 ? 10.312 -34.688 -13.594 1 83.19 79 LYS A O 1
ATOM 610 N N . SER A 1 80 ? 10.367 -33.312 -11.742 1 69.5 80 SER A N 1
ATOM 611 C CA . SER A 1 80 ? 11.344 -34.219 -11.148 1 69.5 80 SER A CA 1
ATOM 612 C C . SER A 1 80 ? 10.727 -35.594 -10.859 1 69.5 80 SER A C 1
ATOM 614 O O . SER A 1 80 ? 11.422 -36.594 -10.891 1 69.5 80 SER A O 1
ATOM 616 N N . SER A 1 81 ? 9.43 -35.406 -10.555 1 66.19 81 SER A N 1
ATOM 617 C CA . SER A 1 81 ? 8.695 -36.656 -10.438 1 66.19 81 SER A CA 1
ATOM 618 C C . SER A 1 81 ? 8.078 -37.062 -11.773 1 66.19 81 SER A C 1
ATOM 620 O O . SER A 1 81 ? 7.953 -36.25 -12.68 1 66.19 81 SER A O 1
ATOM 622 N N . SER A 1 82 ? 8.148 -38.281 -12.219 1 65.19 82 SER A N 1
ATOM 623 C CA . SER A 1 82 ? 7.789 -38.906 -13.477 1 65.19 82 SER A CA 1
ATOM 624 C C . SER A 1 82 ? 6.578 -38.25 -14.117 1 65.19 82 SER A C 1
ATOM 626 O O . SER A 1 82 ? 6.242 -38.531 -15.266 1 65.19 82 SER A O 1
ATOM 628 N N . ASP A 1 83 ? 5.965 -37.094 -13.523 1 83 83 ASP A N 1
ATOM 629 C CA . ASP A 1 83 ? 4.766 -36.5 -14.086 1 83 83 ASP A CA 1
ATOM 630 C C . ASP A 1 83 ? 5.094 -35.156 -14.75 1 83 83 ASP A C 1
ATOM 632 O O . ASP A 1 83 ? 6.246 -34.719 -14.742 1 83 83 ASP A O 1
ATOM 636 N N . SER A 1 84 ? 4.309 -34.75 -15.727 1 92.62 84 SER A N 1
ATOM 637 C CA . SER A 1 84 ? 4.449 -33.469 -16.391 1 92.62 84 SER A CA 1
ATOM 638 C C . SER A 1 84 ? 3.244 -32.562 -16.125 1 92.62 84 SER A C 1
ATOM 640 O O . SER A 1 84 ? 2.184 -33.062 -15.719 1 92.62 84 SER A O 1
ATOM 642 N N . VAL A 1 85 ? 3.508 -31.266 -16.156 1 95.44 85 VAL A N 1
ATOM 643 C CA . VAL A 1 85 ? 2.398 -30.328 -16.047 1 95.44 85 VAL A CA 1
ATOM 644 C C . VAL A 1 85 ? 2.326 -29.469 -17.312 1 95.44 85 VAL A C 1
ATOM 646 O O . VAL A 1 85 ? 3.344 -29.234 -17.969 1 95.44 85 VAL A O 1
ATOM 649 N N . ASN A 1 86 ? 1.11 -29.047 -17.641 1 96.88 86 ASN A N 1
ATOM 650 C CA . ASN A 1 86 ? 0.872 -28.25 -18.844 1 96.88 86 ASN A CA 1
ATOM 651 C C . ASN A 1 86 ? 1.209 -26.781 -18.625 1 96.88 86 ASN A C 1
ATOM 653 O O . ASN A 1 86 ? 0.933 -26.234 -17.562 1 96.88 86 ASN A O 1
ATOM 657 N N . LEU A 1 87 ? 1.845 -26.25 -19.656 1 98.12 87 LEU A N 1
ATOM 658 C CA . LEU A 1 87 ? 2.15 -24.812 -19.703 1 98.12 87 LEU A CA 1
ATOM 659 C C . LEU A 1 87 ? 1.59 -24.188 -20.969 1 98.12 87 LEU A C 1
ATOM 661 O O . LEU A 1 87 ? 1.913 -24.609 -22.078 1 98.12 87 LEU A O 1
ATOM 665 N N . SER A 1 88 ? 0.722 -23.203 -20.781 1 98.38 88 SER A N 1
ATOM 666 C CA . SER A 1 88 ? 0.222 -22.422 -21.922 1 98.38 88 SER A CA 1
ATOM 667 C C . SER A 1 88 ? 1.034 -21.156 -22.109 1 98.38 88 SER A C 1
ATOM 669 O O . SER A 1 88 ? 1.303 -20.422 -21.156 1 98.38 88 SER A O 1
ATOM 671 N N . ILE A 1 89 ? 1.419 -20.906 -23.328 1 98.44 89 ILE A N 1
ATOM 672 C CA . ILE A 1 89 ? 2.164 -19.703 -23.672 1 98.44 89 ILE A CA 1
ATOM 673 C C . ILE A 1 89 ? 1.359 -18.859 -24.656 1 98.44 89 ILE A C 1
ATOM 675 O O . ILE A 1 89 ? 1.031 -19.328 -25.75 1 98.44 89 ILE A O 1
ATOM 679 N N . PHE A 1 90 ? 0.994 -17.656 -24.297 1 98.06 90 PHE A N 1
ATOM 680 C CA . PHE A 1 90 ? 0.334 -16.672 -25.141 1 98.06 90 PHE A CA 1
ATOM 681 C C . PHE A 1 90 ? 1.313 -15.586 -25.578 1 98.06 90 PHE A C 1
ATOM 683 O O . PHE A 1 90 ? 1.921 -14.922 -24.734 1 98.06 90 PHE A O 1
ATOM 690 N N . SER A 1 91 ? 1.489 -15.422 -26.859 1 97.44 91 SER A N 1
ATOM 691 C CA . SER A 1 91 ? 2.482 -14.484 -27.375 1 97.44 91 SER A CA 1
ATOM 692 C C . SER A 1 91 ? 1.859 -13.516 -28.375 1 97.44 91 SER A C 1
ATOM 694 O O . SER A 1 91 ? 0.953 -13.891 -29.125 1 97.44 91 SER A O 1
ATOM 696 N N . PRO A 1 92 ? 2.4 -12.258 -28.375 1 96.06 92 PRO A N 1
ATOM 697 C CA . PRO A 1 92 ? 1.991 -11.383 -29.484 1 96.06 92 PRO A CA 1
ATOM 698 C C . PRO A 1 92 ? 2.365 -11.953 -30.844 1 96.06 92 PRO A C 1
ATOM 700 O O . PRO A 1 92 ? 3.424 -12.562 -31 1 96.06 92 PRO A O 1
ATOM 703 N N . THR A 1 93 ? 1.547 -11.656 -31.859 1 94.06 93 THR A N 1
ATOM 704 C CA . THR A 1 93 ? 1.784 -12.141 -33.219 1 94.06 93 THR A CA 1
ATOM 705 C C . THR A 1 93 ? 2.994 -11.453 -33.844 1 94.06 93 THR A C 1
ATOM 707 O O . THR A 1 93 ? 3.662 -12.016 -34.688 1 94.06 93 THR A O 1
ATOM 710 N N . VAL A 1 94 ? 3.242 -10.297 -33.375 1 89.56 94 VAL A N 1
ATOM 711 C CA . VAL A 1 94 ? 4.359 -9.523 -33.938 1 89.56 94 VAL A CA 1
ATOM 712 C C . VAL A 1 94 ? 5.293 -9.102 -32.781 1 89.56 94 VAL A C 1
ATOM 714 O O . VAL A 1 94 ? 4.848 -8.562 -31.781 1 89.56 94 VAL A O 1
ATOM 717 N N . SER A 1 95 ? 6.523 -9.555 -32.969 1 85.69 95 SER A N 1
ATOM 718 C CA . SER A 1 95 ? 7.535 -9.102 -32.031 1 85.69 95 SER A CA 1
ATOM 719 C C . SER A 1 95 ? 8.867 -8.852 -32.719 1 85.69 95 SER A C 1
ATOM 721 O O . SER A 1 95 ? 9.234 -9.562 -33.656 1 85.69 95 SER A O 1
ATOM 723 N N . SER A 1 96 ? 9.531 -7.789 -32.281 1 87.56 96 SER A N 1
ATOM 724 C CA . SER A 1 96 ? 10.805 -7.422 -32.906 1 87.56 96 SER A CA 1
ATOM 725 C C . SER A 1 96 ? 11.984 -8 -32.125 1 87.56 96 SER A C 1
ATOM 727 O O . SER A 1 96 ? 13.133 -7.848 -32.531 1 87.56 96 SER A O 1
ATOM 729 N N . GLY A 1 97 ? 11.766 -8.68 -31.094 1 91.56 97 GLY A N 1
ATOM 730 C CA . GLY A 1 97 ? 12.812 -9.242 -30.25 1 91.56 97 GLY A CA 1
ATOM 731 C C . GLY A 1 97 ? 12.273 -9.984 -29.047 1 91.56 97 GLY A C 1
ATOM 732 O O . GLY A 1 97 ? 11.062 -10.172 -28.906 1 91.56 97 GLY A O 1
ATOM 733 N N . PRO A 1 98 ? 13.273 -10.469 -28.281 1 96.19 98 PRO A N 1
ATOM 734 C CA . PRO A 1 98 ? 12.836 -11.18 -27.078 1 96.19 98 PRO A CA 1
ATOM 735 C C . PRO A 1 98 ? 11.977 -10.32 -26.156 1 96.19 98 PRO A C 1
ATOM 737 O O . PRO A 1 98 ? 12.227 -9.125 -26 1 96.19 98 PRO A O 1
ATOM 740 N N . LEU A 1 99 ? 10.992 -10.922 -25.641 1 97.5 99 LEU A N 1
ATOM 741 C CA . LEU A 1 99 ? 10 -10.195 -24.859 1 97.5 99 LEU A CA 1
ATOM 742 C C . LEU A 1 99 ? 10.062 -10.602 -23.391 1 97.5 99 LEU A C 1
ATOM 744 O O . LEU A 1 99 ? 10.516 -11.703 -23.062 1 97.5 99 LEU A O 1
ATOM 748 N N . PRO A 1 100 ? 9.648 -9.641 -22.469 1 97.81 100 PRO A N 1
ATOM 749 C CA . PRO A 1 100 ? 9.391 -10.078 -21.094 1 97.81 100 PRO A CA 1
ATOM 750 C C . PRO A 1 100 ? 8.25 -11.086 -21 1 97.81 100 PRO A C 1
ATOM 752 O O . PRO A 1 100 ? 7.422 -11.18 -21.906 1 97.81 100 PRO A O 1
ATOM 755 N N . VAL A 1 101 ? 8.211 -11.844 -19.906 1 98.38 101 VAL A N 1
ATOM 756 C CA . VAL A 1 101 ? 7.156 -12.844 -19.75 1 98.38 101 VAL A CA 1
ATOM 757 C C . VAL A 1 101 ? 6.547 -12.727 -18.344 1 98.38 101 VAL A C 1
ATOM 759 O O . VAL A 1 101 ? 7.258 -12.492 -17.375 1 98.38 101 VAL A O 1
ATOM 762 N N . LEU A 1 102 ? 5.281 -12.727 -18.328 1 98.62 102 LEU A N 1
ATOM 763 C CA . LEU A 1 102 ? 4.508 -12.898 -17.094 1 98.62 102 LEU A CA 1
ATOM 764 C C . LEU A 1 102 ? 4.164 -14.367 -16.875 1 98.62 102 LEU A C 1
ATOM 766 O O . LEU A 1 102 ? 3.285 -14.906 -17.547 1 98.62 102 LEU A O 1
ATOM 770 N N . PHE A 1 103 ? 4.914 -15.039 -15.992 1 98.81 103 PHE A N 1
ATOM 771 C CA . PHE A 1 103 ? 4.629 -16.406 -15.602 1 98.81 103 PHE A CA 1
ATOM 772 C C . PHE A 1 103 ? 3.508 -16.469 -14.57 1 98.81 103 PHE A C 1
ATOM 774 O O . PHE A 1 103 ? 3.721 -16.156 -13.398 1 98.81 103 PHE A O 1
ATOM 781 N N . PHE A 1 104 ? 2.391 -16.953 -14.992 1 98.81 104 PHE A N 1
ATOM 782 C CA . PHE A 1 104 ? 1.181 -16.797 -14.195 1 98.81 104 PHE A CA 1
ATOM 783 C C . PHE A 1 104 ? 0.8 -18.109 -13.523 1 98.81 104 PHE A C 1
ATOM 785 O O . PHE A 1 104 ? 0.881 -19.172 -14.141 1 98.81 104 PHE A O 1
ATOM 792 N N . ILE A 1 105 ? 0.439 -17.953 -12.242 1 98.75 105 ILE A N 1
ATOM 793 C CA . ILE A 1 105 ? -0.069 -19.047 -11.422 1 98.75 105 ILE A CA 1
ATOM 794 C C . ILE A 1 105 ? -1.483 -18.719 -10.945 1 98.75 105 ILE A C 1
ATOM 796 O O . ILE A 1 105 ? -1.682 -17.797 -10.156 1 98.75 105 ILE A O 1
ATOM 800 N N . HIS A 1 106 ? -2.436 -19.484 -11.414 1 97.19 106 HIS A N 1
ATOM 801 C CA . HIS A 1 106 ? -3.848 -19.172 -11.211 1 97.19 106 HIS A CA 1
ATOM 802 C C . HIS A 1 106 ? -4.254 -19.406 -9.758 1 97.19 106 HIS A C 1
ATOM 804 O O . HIS A 1 106 ? -3.609 -20.172 -9.039 1 97.19 106 HIS A O 1
ATOM 810 N N . GLY A 1 107 ? -5.348 -18.734 -9.383 1 96.75 107 GLY A N 1
ATOM 811 C CA . GLY A 1 107 ? -5.91 -18.906 -8.055 1 96.75 107 GLY A CA 1
ATOM 812 C C . GLY A 1 107 ? -6.766 -20.156 -7.926 1 96.75 107 GLY A C 1
ATOM 813 O O . GLY A 1 107 ? -6.586 -21.109 -8.68 1 96.75 107 GLY A O 1
ATOM 814 N N . GLY A 1 108 ? -7.57 -20.156 -6.867 1 96.06 108 GLY A N 1
ATOM 815 C CA . GLY A 1 108 ? -8.43 -21.297 -6.59 1 96.06 108 GLY A CA 1
ATOM 816 C C . GLY A 1 108 ? -8.109 -21.984 -5.281 1 96.06 108 GLY A C 1
ATOM 817 O O . GLY A 1 108 ? -8.438 -23.156 -5.094 1 96.06 108 GLY A O 1
ATOM 818 N N . GLY A 1 109 ? -7.406 -21.297 -4.426 1 97.06 109 GLY A N 1
ATOM 819 C CA . GLY A 1 109 ? -7.117 -21.812 -3.096 1 97.06 109 GLY A CA 1
ATOM 820 C C . GLY A 1 109 ? -6.246 -23.047 -3.109 1 97.06 109 GLY A C 1
ATOM 821 O O . GLY A 1 109 ? -6.281 -23.844 -2.168 1 97.06 109 GLY A O 1
ATOM 822 N N . MET A 1 110 ? -5.688 -23.312 -4.266 1 97.94 110 MET A N 1
ATOM 823 C CA . MET A 1 110 ? -4.832 -24.469 -4.504 1 97.94 110 MET A CA 1
ATOM 824 C C . MET A 1 110 ? -5.664 -25.734 -4.668 1 97.94 110 MET A C 1
ATOM 826 O O . MET A 1 110 ? -5.113 -26.844 -4.793 1 97.94 110 MET A O 1
ATOM 830 N N . ILE A 1 111 ? -7.027 -25.594 -4.711 1 96.88 111 ILE A N 1
ATOM 831 C CA . ILE A 1 111 ? -7.867 -26.797 -4.746 1 96.88 111 ILE A CA 1
ATOM 832 C C . ILE A 1 111 ? -8.727 -26.781 -6.012 1 96.88 111 ILE A C 1
ATOM 834 O O . ILE A 1 111 ? -9.406 -27.766 -6.316 1 96.88 111 ILE A O 1
ATOM 838 N N . SER A 1 112 ? -8.734 -25.688 -6.684 1 95.88 112 SER A N 1
ATOM 839 C CA . SER A 1 112 ? -9.523 -25.562 -7.906 1 95.88 112 SER A CA 1
ATOM 840 C C . SER A 1 112 ? -8.875 -24.609 -8.898 1 95.88 112 SER A C 1
ATOM 842 O O . SER A 1 112 ? -7.887 -23.938 -8.562 1 95.88 112 SER A O 1
ATOM 844 N N . GLY A 1 113 ? -9.375 -24.516 -10.125 1 94.5 113 GLY A N 1
ATOM 845 C CA . GLY A 1 113 ? -8.891 -23.641 -11.18 1 94.5 113 GLY A CA 1
ATOM 846 C C . GLY A 1 113 ? -8.008 -24.344 -12.188 1 94.5 113 GLY A C 1
ATOM 847 O O . GLY A 1 113 ? -7.75 -25.547 -12.062 1 94.5 113 GLY A O 1
ATOM 848 N N . ASP A 1 114 ? -7.691 -23.641 -13.164 1 95.19 114 ASP A N 1
ATOM 849 C CA . ASP A 1 114 ? -6.797 -24.156 -14.195 1 95.19 114 ASP A CA 1
ATOM 850 C C . ASP A 1 114 ? -6.027 -23.016 -14.867 1 95.19 114 ASP A C 1
ATOM 852 O O . ASP A 1 114 ? -6.184 -21.859 -14.508 1 95.19 114 ASP A O 1
ATOM 856 N N . ARG A 1 115 ? -5.172 -23.375 -15.805 1 96.06 115 ARG A N 1
ATOM 857 C CA . ARG A 1 115 ? -4.207 -22.438 -16.375 1 96.06 115 ARG A CA 1
ATOM 858 C C . ARG A 1 115 ? -4.895 -21.438 -17.297 1 96.06 115 ARG A C 1
ATOM 860 O O . ARG A 1 115 ? -4.281 -20.453 -17.719 1 96.06 115 ARG A O 1
ATOM 867 N N . LEU A 1 116 ? -6.207 -21.562 -17.562 1 95.12 116 LEU A N 1
ATOM 868 C CA . LEU A 1 116 ? -6.898 -20.656 -18.484 1 95.12 116 LEU A CA 1
ATOM 869 C C . LEU A 1 116 ? -7.793 -19.688 -17.703 1 95.12 116 LEU A C 1
ATOM 871 O O . LEU A 1 116 ? -8.219 -18.672 -18.25 1 95.12 116 LEU A O 1
ATOM 875 N N . SER A 1 117 ? -8.094 -19.969 -16.422 1 87.44 117 SER A N 1
ATOM 876 C CA . SER A 1 117 ? -9.117 -19.328 -15.609 1 87.44 117 SER A CA 1
ATOM 877 C C . SER A 1 117 ? -8.969 -17.812 -15.609 1 87.44 117 SER A C 1
ATOM 879 O O . SER A 1 117 ? -9.953 -17.078 -15.75 1 87.44 117 SER A O 1
ATOM 881 N N . ALA A 1 118 ? -7.969 -17.172 -15.492 1 91.44 118 ALA A N 1
ATOM 882 C CA . ALA A 1 118 ? -7.816 -15.727 -15.297 1 91.44 118 ALA A CA 1
ATOM 883 C C . ALA A 1 118 ? -7.129 -15.078 -16.5 1 91.44 118 ALA A C 1
ATOM 885 O O . ALA A 1 118 ? -6.766 -13.898 -16.453 1 91.44 118 ALA A O 1
ATOM 886 N N . ILE A 1 119 ? -7.035 -15.766 -17.609 1 95.25 119 ILE A N 1
ATOM 887 C CA . ILE A 1 119 ? -6.219 -15.297 -18.734 1 95.25 119 ILE A CA 1
ATOM 888 C C . ILE A 1 119 ? -6.879 -14.078 -19.375 1 95.25 119 ILE A C 1
ATOM 890 O O . ILE A 1 119 ? -6.203 -13.094 -19.688 1 95.25 119 ILE A O 1
ATOM 894 N N . PRO A 1 120 ? -8.227 -14.039 -19.562 1 94.12 120 PRO A N 1
ATOM 895 C CA . PRO A 1 120 ? -8.82 -12.836 -20.141 1 94.12 120 PRO A CA 1
ATOM 896 C C . PRO A 1 120 ? -8.5 -11.578 -19.328 1 94.12 120 PRO A C 1
ATOM 898 O O . PRO A 1 120 ? -8.164 -10.539 -19.906 1 94.12 120 PRO A O 1
ATOM 901 N N . SER A 1 121 ? -8.562 -11.695 -17.984 1 94.19 121 SER A N 1
ATOM 902 C CA . SER A 1 121 ? -8.266 -10.562 -17.125 1 94.19 121 SER A CA 1
ATOM 903 C C . SER A 1 121 ? -6.793 -10.172 -17.219 1 94.19 121 SER A C 1
ATOM 905 O O . SER A 1 121 ? -6.453 -8.984 -17.156 1 94.19 121 SER A O 1
ATOM 907 N N . LEU A 1 122 ? -5.922 -11.156 -17.359 1 96.12 122 LEU A N 1
ATOM 908 C CA . LEU A 1 122 ? -4.492 -10.891 -17.469 1 96.12 122 LEU A CA 1
ATOM 909 C C . LEU A 1 122 ? -4.156 -10.211 -18.781 1 96.12 122 LEU A C 1
ATOM 911 O O . LEU A 1 122 ? -3.332 -9.289 -18.828 1 96.12 122 LEU A O 1
ATOM 915 N N . VAL A 1 123 ? -4.773 -10.688 -19.859 1 96.38 123 VAL A 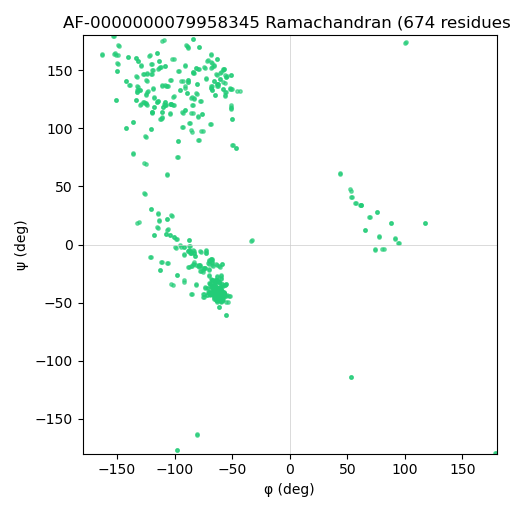N 1
ATOM 916 C CA . VAL A 1 123 ? -4.574 -10.07 -21.156 1 96.38 123 VAL A CA 1
ATOM 917 C C . VAL A 1 123 ? -5.004 -8.602 -21.109 1 96.38 123 VAL A C 1
ATOM 919 O O . VAL A 1 123 ? -4.312 -7.73 -21.641 1 96.38 123 VAL A O 1
ATOM 922 N N . ASP A 1 124 ? -6.121 -8.375 -20.453 1 95.25 124 ASP A N 1
ATOM 923 C CA . ASP A 1 124 ? -6.598 -7.004 -20.297 1 95.25 124 ASP A CA 1
ATOM 924 C C . ASP A 1 124 ? -5.617 -6.172 -19.469 1 95.25 124 ASP A C 1
ATOM 926 O O . ASP A 1 124 ? -5.34 -5.02 -19.812 1 95.25 124 ASP A O 1
ATOM 930 N N . LEU A 1 125 ? -5.086 -6.73 -18.453 1 96.06 125 LEU A N 1
ATOM 931 C CA . LEU A 1 125 ? -4.168 -6.035 -17.562 1 96.06 125 LEU A CA 1
ATOM 932 C C . LEU A 1 125 ? -2.914 -5.59 -18.297 1 96.06 125 LEU A C 1
ATOM 934 O O . LEU A 1 125 ? -2.43 -4.477 -18.094 1 96.06 125 LEU A O 1
ATOM 938 N N . VAL A 1 126 ? -2.426 -6.426 -19.234 1 95.88 126 VAL A N 1
ATOM 939 C CA . VAL A 1 126 ? -1.146 -6.125 -19.875 1 95.88 126 VAL A CA 1
ATOM 940 C C . VAL A 1 126 ? -1.381 -5.645 -21.297 1 95.88 126 VAL A C 1
ATOM 942 O O . VAL A 1 126 ? -0.485 -5.727 -22.141 1 95.88 126 VAL A O 1
ATOM 945 N N . GLN A 1 127 ? -2.516 -5.16 -21.641 1 92 127 GLN A N 1
ATOM 946 C CA . GLN A 1 127 ? -2.912 -4.848 -23 1 92 127 GLN A CA 1
ATOM 947 C C . GLN A 1 127 ? -1.984 -3.809 -23.625 1 92 127 GLN A C 1
ATOM 949 O O . GLN A 1 127 ? -1.759 -3.816 -24.844 1 92 127 GLN A O 1
ATOM 954 N N . GLU A 1 128 ? -1.378 -2.988 -22.859 1 91.81 128 GLU A N 1
ATOM 955 C CA . GLU A 1 128 ? -0.516 -1.938 -23.391 1 91.81 128 GLU A CA 1
ATOM 956 C C . GLU A 1 128 ? 0.958 -2.285 -23.203 1 91.81 128 GLU A C 1
ATOM 958 O O . GLU A 1 128 ? 1.832 -1.441 -23.406 1 91.81 128 GLU A O 1
ATOM 963 N N . ILE A 1 129 ? 1.248 -3.48 -22.781 1 93.75 129 ILE A N 1
ATOM 964 C CA . ILE A 1 129 ? 2.604 -3.965 -22.531 1 93.75 129 ILE A CA 1
ATOM 965 C C . ILE A 1 129 ? 2.891 -5.164 -23.438 1 93.75 129 ILE A C 1
ATOM 967 O O . ILE A 1 129 ? 2.229 -6.199 -23.328 1 93.75 129 ILE A O 1
ATOM 971 N N . LYS A 1 130 ? 3.785 -5.047 -24.359 1 94.62 130 LYS A N 1
ATOM 972 C CA . LYS A 1 130 ? 4.164 -6.184 -25.188 1 94.62 130 LYS A CA 1
ATOM 973 C C . LYS A 1 130 ? 4.914 -7.238 -24.391 1 94.62 130 LYS A C 1
ATOM 975 O O . LYS A 1 130 ? 6.09 -7.059 -24.062 1 94.62 130 LYS A O 1
ATOM 980 N N . CYS A 1 131 ? 4.203 -8.281 -24.094 1 97 131 CYS A N 1
ATOM 981 C CA . CYS A 1 131 ? 4.805 -9.336 -23.281 1 97 131 CYS A CA 1
ATOM 982 C C . CYS A 1 131 ? 4.168 -10.688 -23.578 1 97 131 CYS A C 1
ATOM 984 O O . CYS A 1 131 ? 3.16 -10.758 -24.281 1 97 131 CYS A O 1
ATOM 986 N N . VAL A 1 132 ? 4.832 -11.711 -23.172 1 97.88 132 VAL A N 1
ATOM 987 C CA . VAL A 1 132 ? 4.336 -13.086 -23.219 1 97.88 132 VAL A CA 1
ATOM 988 C C . VAL A 1 132 ? 3.658 -13.445 -21.906 1 97.88 132 VAL A C 1
ATOM 990 O O . VAL A 1 132 ? 4.074 -12.977 -20.828 1 97.88 132 VAL A O 1
ATOM 993 N N . ILE A 1 133 ? 2.598 -14.148 -21.953 1 98.44 133 ILE A N 1
ATOM 994 C CA . ILE A 1 133 ? 1.984 -14.734 -20.766 1 98.44 133 ILE A CA 1
ATOM 995 C C . ILE A 1 133 ? 2.197 -16.25 -20.781 1 98.44 133 ILE A C 1
ATOM 997 O O . ILE A 1 133 ? 1.855 -16.922 -21.75 1 98.44 133 ILE A O 1
ATOM 1001 N N . ALA A 1 134 ? 2.828 -16.766 -19.812 1 98.81 134 ALA A N 1
ATOM 1002 C CA . ALA A 1 134 ? 2.969 -18.203 -19.594 1 98.81 134 ALA A CA 1
ATOM 1003 C C . ALA A 1 134 ? 2.164 -18.656 -18.375 1 98.81 134 ALA A C 1
ATOM 1005 O O . ALA A 1 134 ? 2.395 -18.172 -17.266 1 98.81 134 ALA A O 1
ATOM 1006 N N . SER A 1 135 ? 1.218 -19.516 -18.562 1 98.75 135 SER A N 1
ATOM 1007 C CA . SER A 1 135 ? 0.309 -19.938 -17.5 1 98.75 135 SER A CA 1
ATOM 1008 C C . SER A 1 135 ? 0.442 -21.422 -17.219 1 98.75 135 SER A C 1
ATOM 1010 O O . SER A 1 135 ? 0.246 -22.25 -18.109 1 98.75 135 SER A O 1
ATOM 1012 N N . ILE A 1 136 ? 0.671 -21.781 -15.977 1 98.31 136 ILE A N 1
ATOM 1013 C CA . ILE A 1 136 ? 0.995 -23.156 -15.625 1 98.31 136 ILE A CA 1
ATOM 1014 C C . ILE A 1 136 ? -0.223 -23.828 -15 1 98.31 136 ILE A C 1
ATOM 1016 O O . ILE A 1 136 ? -0.982 -23.203 -14.266 1 98.31 136 ILE A O 1
ATOM 1020 N N . GLU A 1 137 ? -0.416 -25.062 -15.312 1 96.81 137 GLU A N 1
ATOM 1021 C CA . GLU A 1 137 ? -1.446 -25.891 -14.703 1 96.81 137 GLU A CA 1
ATOM 1022 C C . GLU A 1 137 ? -0.87 -26.75 -13.578 1 96.81 137 GLU A C 1
ATOM 1024 O O . GLU A 1 137 ? -0.736 -27.969 -13.719 1 96.81 137 GLU A O 1
ATOM 1029 N N . TYR A 1 138 ? -0.624 -26.078 -12.484 1 97.12 138 TYR A N 1
ATOM 1030 C CA . TYR A 1 138 ? -0.059 -26.828 -11.367 1 97.12 138 TYR A CA 1
ATOM 1031 C C . TYR A 1 138 ? -1.048 -27.859 -10.844 1 97.12 138 TYR A C 1
ATOM 1033 O O . TYR A 1 138 ? -2.258 -27.719 -11.031 1 97.12 138 TYR A O 1
ATOM 1041 N N . ARG A 1 139 ? -0.55 -28.953 -10.227 1 96.94 139 ARG A N 1
ATOM 1042 C CA . ARG A 1 139 ? -1.407 -30 -9.672 1 96.94 139 ARG A CA 1
ATOM 1043 C C . ARG A 1 139 ? -2.107 -29.516 -8.406 1 96.94 139 ARG A C 1
ATOM 1045 O O . ARG A 1 139 ? -1.505 -28.844 -7.578 1 96.94 139 ARG A O 1
ATOM 1052 N N . LEU A 1 140 ? -3.312 -29.906 -8.219 1 96.94 140 LEU A N 1
ATOM 1053 C CA . LEU A 1 140 ? -4.164 -29.344 -7.176 1 96.94 140 LEU A CA 1
ATOM 1054 C C . LEU A 1 140 ? -4.137 -30.219 -5.922 1 96.94 140 LEU A C 1
ATOM 1056 O O . LEU A 1 140 ? -3.865 -31.406 -6.004 1 96.94 140 LEU A O 1
ATOM 1060 N N . SER A 1 141 ? -4.305 -29.531 -4.848 1 97.31 141 SER A N 1
ATOM 1061 C CA . SER A 1 141 ? -4.598 -30.203 -3.588 1 97.31 141 SER A CA 1
ATOM 1062 C C . SER A 1 141 ? -6.066 -30.609 -3.504 1 97.31 141 SER A C 1
ATOM 1064 O O . SER A 1 141 ? -6.93 -29.953 -4.094 1 97.31 141 SER A O 1
ATOM 1066 N N . PRO A 1 142 ? -6.461 -31.719 -2.762 1 97.06 142 PRO A N 1
ATOM 1067 C CA . PRO A 1 142 ? -5.59 -32.5 -1.877 1 97.06 142 PRO A CA 1
ATOM 1068 C C . PRO A 1 142 ? -4.836 -33.594 -2.615 1 97.06 142 PRO A C 1
ATOM 1070 O O . PRO A 1 142 ? -3.982 -34.281 -2.027 1 97.06 142 PRO A O 1
ATOM 1073 N N . GLU A 1 143 ? -5.117 -33.812 -3.918 1 96.25 143 GLU A N 1
ATOM 1074 C CA . GLU A 1 143 ? -4.457 -34.875 -4.664 1 96.25 143 GLU A CA 1
ATOM 1075 C C . GLU A 1 143 ? -2.941 -34.719 -4.648 1 96.25 143 GLU A C 1
ATOM 1077 O O . GLU A 1 143 ? -2.199 -35.688 -4.613 1 96.25 143 GLU A O 1
ATOM 1082 N N . THR A 1 144 ? -2.449 -33.5 -4.688 1 96.44 144 THR A N 1
ATOM 1083 C CA . THR A 1 144 ? -1.042 -33.125 -4.57 1 96.44 144 THR A CA 1
ATOM 1084 C C . THR A 1 144 ? -0.838 -32.125 -3.451 1 96.44 144 THR A C 1
ATOM 1086 O O . THR A 1 144 ? -0.896 -30.906 -3.684 1 96.44 144 THR A O 1
ATOM 1089 N N . PRO A 1 145 ? -0.561 -32.594 -2.334 1 97.31 145 PRO A N 1
ATOM 1090 C CA . PRO A 1 145 ? -0.398 -31.672 -1.205 1 97.31 145 PRO A CA 1
ATOM 1091 C C . PRO A 1 145 ? 0.827 -30.781 -1.35 1 97.31 145 PRO A C 1
ATOM 1093 O O . PRO A 1 145 ? 1.771 -31.125 -2.064 1 97.31 145 PRO A O 1
ATOM 1096 N N . ALA A 1 146 ? 0.842 -29.609 -0.683 1 97.75 146 ALA A N 1
ATOM 1097 C CA . ALA A 1 146 ? 2.004 -28.719 -0.622 1 97.75 146 ALA A CA 1
ATOM 1098 C C . ALA A 1 146 ? 3.215 -29.453 -0.042 1 97.75 146 ALA A C 1
ATOM 1100 O O . ALA A 1 146 ? 3.076 -30.281 0.857 1 97.75 146 ALA A O 1
ATOM 1101 N N . PRO A 1 147 ? 4.32 -29.297 -0.679 1 97.62 147 PRO A N 1
ATOM 1102 C CA . PRO A 1 147 ? 4.629 -28.203 -1.615 1 97.62 147 PRO A CA 1
ATOM 1103 C C . PRO A 1 147 ? 4.539 -28.641 -3.074 1 97.62 147 PRO A C 1
ATOM 1105 O O . PRO A 1 147 ? 5.191 -28.047 -3.941 1 97.62 147 PRO A O 1
ATOM 1108 N N . GLY A 1 148 ? 3.742 -29.688 -3.35 1 96.88 148 GLY A N 1
ATOM 1109 C CA . GLY A 1 148 ? 3.684 -30.234 -4.695 1 96.88 148 GLY A CA 1
ATOM 1110 C C . GLY A 1 148 ? 3.363 -29.203 -5.75 1 96.88 148 GLY A C 1
ATOM 1111 O O . GLY A 1 148 ? 4.066 -29.094 -6.762 1 96.88 148 GLY A O 1
ATOM 1112 N N . GLY A 1 149 ? 2.287 -28.375 -5.527 1 97.38 149 GLY A N 1
ATOM 1113 C CA . GLY A 1 149 ? 1.935 -27.312 -6.461 1 97.38 149 GLY A CA 1
ATOM 1114 C C . GLY A 1 149 ? 3.045 -26.297 -6.656 1 97.38 149 GLY A C 1
ATOM 1115 O O . GLY A 1 149 ? 3.309 -25.875 -7.781 1 97.38 149 GLY A O 1
ATOM 1116 N N . ALA A 1 150 ? 3.744 -25.969 -5.586 1 98.25 150 ALA A N 1
ATOM 1117 C CA . ALA A 1 150 ? 4.855 -25.016 -5.656 1 98.25 150 ALA A CA 1
ATOM 1118 C C . ALA A 1 150 ? 6.023 -25.609 -6.449 1 98.25 150 ALA A C 1
ATOM 1120 O O . ALA A 1 150 ? 6.68 -24.891 -7.211 1 98.25 150 ALA A O 1
ATOM 1121 N N . GLU A 1 151 ? 6.27 -26.844 -6.25 1 97.62 151 GLU A N 1
ATOM 1122 C CA . GLU A 1 151 ? 7.316 -27.531 -7.008 1 97.62 151 GLU A CA 1
ATOM 1123 C C . GLU A 1 151 ? 7.012 -27.516 -8.508 1 97.62 151 GLU A C 1
ATOM 1125 O O . GLU A 1 151 ? 7.91 -27.328 -9.328 1 97.62 151 GLU A O 1
ATOM 1130 N N . ASP A 1 152 ? 5.719 -27.734 -8.82 1 97.69 152 ASP A N 1
ATOM 1131 C CA . ASP A 1 152 ? 5.309 -27.641 -10.219 1 97.69 152 ASP A CA 1
ATOM 1132 C C . ASP A 1 152 ? 5.629 -26.266 -10.797 1 97.69 152 ASP A C 1
ATOM 1134 O O . ASP A 1 152 ? 6.16 -26.156 -11.906 1 97.69 152 ASP A O 1
ATOM 1138 N N . CYS A 1 153 ? 5.352 -25.25 -10.078 1 98.38 153 CYS A N 1
ATOM 1139 C CA . CYS A 1 153 ? 5.566 -23.875 -10.531 1 98.38 153 CYS A CA 1
ATOM 1140 C C . CYS A 1 153 ? 7.055 -23.578 -10.656 1 98.38 153 CYS A C 1
ATOM 1142 O O . CYS A 1 153 ? 7.484 -22.938 -11.625 1 98.38 153 CYS A O 1
ATOM 1144 N N . TYR A 1 154 ? 7.812 -24.047 -9.695 1 98.19 154 TYR A N 1
ATOM 1145 C CA . TYR A 1 154 ? 9.266 -23.891 -9.75 1 98.19 154 TYR A CA 1
ATOM 1146 C C . TYR A 1 154 ? 9.836 -24.562 -10.984 1 98.19 154 TYR A C 1
ATOM 1148 O O . TYR A 1 154 ? 10.625 -23.969 -11.719 1 98.19 154 TYR A O 1
ATOM 1156 N N . ASP A 1 155 ? 9.406 -25.781 -11.188 1 97.44 155 ASP A N 1
ATOM 1157 C CA . ASP A 1 155 ? 9.859 -26.5 -12.375 1 97.44 155 ASP A CA 1
ATOM 1158 C C . ASP A 1 155 ? 9.477 -25.766 -13.648 1 97.44 155 ASP A C 1
ATOM 1160 O O . ASP A 1 155 ? 10.242 -25.734 -14.617 1 97.44 155 ASP A O 1
ATOM 1164 N N . GLY A 1 156 ? 8.273 -25.219 -13.617 1 98.06 156 GLY A N 1
ATOM 1165 C CA . GLY A 1 156 ? 7.805 -24.453 -14.75 1 98.06 156 GLY A CA 1
ATOM 1166 C C . GLY A 1 156 ? 8.688 -23.25 -15.055 1 98.06 156 GLY A C 1
ATOM 1167 O O . GLY A 1 156 ? 9.008 -22.984 -16.219 1 98.06 156 GLY A O 1
ATOM 1168 N N . ILE A 1 157 ? 9.109 -22.516 -14.078 1 98 157 ILE A N 1
ATOM 1169 C CA . ILE A 1 157 ? 9.93 -21.312 -14.258 1 98 157 ILE A CA 1
ATOM 1170 C C . ILE A 1 157 ? 11.312 -21.703 -14.758 1 98 157 ILE A C 1
ATOM 1172 O O . ILE A 1 157 ? 11.883 -21.031 -15.617 1 98 157 ILE A O 1
ATOM 1176 N N . VAL A 1 158 ? 11.867 -22.766 -14.195 1 97.62 158 VAL A N 1
ATOM 1177 C CA . VAL A 1 158 ? 13.18 -23.25 -14.625 1 97.62 158 VAL A CA 1
ATOM 1178 C C . VAL A 1 158 ? 13.125 -23.672 -16.094 1 97.62 158 VAL A C 1
ATOM 1180 O O . VAL A 1 158 ? 13.992 -23.312 -16.891 1 97.62 158 VAL A O 1
ATOM 1183 N N . TRP A 1 159 ? 12.094 -24.422 -16.422 1 97.62 159 TRP A N 1
ATOM 1184 C CA . TRP A 1 159 ? 11.898 -24.859 -17.797 1 97.62 159 TRP A CA 1
ATOM 1185 C C . TRP A 1 159 ? 11.781 -23.656 -18.734 1 97.62 159 TRP A C 1
ATOM 1187 O O . TRP A 1 159 ? 12.422 -23.625 -19.781 1 97.62 159 TRP A O 1
ATOM 1197 N N . LEU A 1 160 ? 10.969 -22.703 -18.359 1 98.12 160 LEU A N 1
ATOM 1198 C CA . LEU A 1 160 ? 10.75 -21.5 -19.141 1 98.12 160 LEU A CA 1
ATOM 1199 C C . LEU A 1 160 ? 12.055 -20.75 -19.375 1 98.12 160 LEU A C 1
ATOM 1201 O O . LEU A 1 160 ? 12.336 -20.297 -20.484 1 98.12 160 LEU A O 1
ATOM 1205 N N . SER A 1 161 ? 12.812 -20.562 -18.297 1 98.12 161 SER A N 1
ATOM 1206 C CA . SER A 1 161 ? 14.094 -19.875 -18.375 1 98.12 161 SER A CA 1
ATOM 1207 C C . SER A 1 161 ? 15.055 -20.609 -19.328 1 98.12 161 SER A C 1
ATOM 1209 O O . SER A 1 161 ? 15.727 -19.969 -20.141 1 98.12 161 SER A O 1
ATOM 1211 N N . THR A 1 162 ? 15.086 -21.922 -19.219 1 97.12 162 THR A N 1
ATOM 1212 C CA . THR A 1 162 ? 15.977 -22.734 -20.031 1 97.12 162 THR A CA 1
ATOM 1213 C C . THR A 1 162 ? 15.602 -22.641 -21.516 1 97.12 162 THR A C 1
ATOM 1215 O O . THR A 1 162 ? 16.469 -22.703 -22.375 1 97.12 162 THR A O 1
ATOM 1218 N N . HIS A 1 163 ? 14.367 -22.453 -21.828 1 97.56 163 HIS A N 1
ATOM 1219 C CA . HIS A 1 163 ? 13.875 -22.453 -23.203 1 97.56 163 HIS A CA 1
ATOM 1220 C C . HIS A 1 163 ? 13.531 -21.047 -23.688 1 97.56 163 HIS A C 1
ATOM 1222 O O . HIS A 1 163 ? 12.844 -20.875 -24.688 1 97.56 163 HIS A O 1
ATOM 1228 N N . ALA A 1 164 ? 13.922 -20.047 -22.984 1 97.62 164 ALA A N 1
ATOM 1229 C CA . ALA A 1 164 ? 13.508 -18.656 -23.188 1 97.62 164 ALA A CA 1
ATOM 1230 C C . ALA A 1 164 ? 13.781 -18.219 -24.625 1 97.62 164 ALA A C 1
ATOM 1232 O O . ALA A 1 164 ? 12.906 -17.656 -25.281 1 97.62 164 ALA A O 1
ATOM 1233 N N . VAL A 1 165 ? 14.93 -18.547 -25.172 1 95.38 165 VAL A N 1
ATOM 1234 C CA . VAL A 1 165 ? 15.344 -18.078 -26.484 1 95.38 165 VAL A CA 1
ATOM 1235 C C . VAL A 1 165 ? 14.414 -18.656 -27.547 1 95.38 165 VAL A C 1
ATOM 1237 O O . VAL A 1 165 ? 13.922 -17.938 -28.422 1 95.38 165 VAL A O 1
ATOM 1240 N N . SER A 1 166 ? 14.172 -19.922 -27.453 1 95.75 166 SER A N 1
ATOM 1241 C CA . SER A 1 166 ? 13.336 -20.578 -28.438 1 95.75 166 SER A CA 1
ATOM 1242 C C . SER A 1 166 ? 11.891 -20.094 -28.359 1 95.75 166 SER A C 1
ATOM 1244 O O . SER A 1 166 ? 11.141 -20.203 -29.328 1 95.75 166 SER A O 1
ATOM 1246 N N . LEU A 1 167 ? 11.516 -19.5 -27.25 1 96.56 167 LEU A N 1
ATOM 1247 C CA . LEU A 1 167 ? 10.148 -19.062 -27.031 1 96.56 167 LEU A CA 1
ATOM 1248 C C . LEU A 1 167 ? 10.016 -17.562 -27.297 1 96.56 167 LEU A C 1
ATOM 1250 O O . LEU A 1 167 ? 8.922 -17 -27.156 1 96.56 167 LEU A O 1
ATOM 1254 N N . GLY A 1 168 ? 11.141 -16.922 -27.625 1 96.31 168 GLY A N 1
ATOM 1255 C CA . GLY A 1 168 ? 11.117 -15.484 -27.859 1 96.31 168 GLY A CA 1
ATOM 1256 C C . GLY A 1 168 ? 11.023 -14.672 -26.578 1 96.31 168 GLY A C 1
ATOM 1257 O O . GLY A 1 168 ? 10.484 -13.562 -26.578 1 96.31 168 GLY A O 1
ATOM 1258 N N . ILE A 1 169 ? 11.531 -15.227 -25.531 1 97.38 169 ILE A N 1
ATOM 1259 C CA . ILE A 1 169 ? 11.461 -14.609 -24.219 1 97.38 169 ILE A CA 1
ATOM 1260 C C . ILE A 1 169 ? 12.852 -14.164 -23.781 1 97.38 169 ILE A C 1
ATOM 1262 O O . ILE A 1 169 ? 13.844 -14.852 -24.047 1 97.38 169 ILE A O 1
ATOM 1266 N N . ASP A 1 170 ? 12.977 -12.992 -23.219 1 97.38 170 ASP A N 1
ATOM 1267 C CA . ASP A 1 170 ? 14.188 -12.562 -22.531 1 97.38 170 ASP A CA 1
ATOM 1268 C C . ASP A 1 170 ? 14.297 -13.203 -21.156 1 97.38 170 ASP A C 1
ATOM 1270 O O . ASP A 1 170 ? 13.508 -12.898 -20.266 1 97.38 170 ASP A O 1
ATOM 1274 N N . PRO A 1 171 ? 15.242 -14.086 -20.906 1 96.81 171 PRO A N 1
ATOM 1275 C CA . PRO A 1 171 ? 15.32 -14.805 -19.641 1 96.81 171 PRO A CA 1
ATOM 1276 C C . PRO A 1 171 ? 15.578 -13.883 -18.453 1 96.81 171 PRO A C 1
ATOM 1278 O O . PRO A 1 171 ? 15.375 -14.273 -17.297 1 96.81 171 PRO A O 1
ATOM 1281 N N . ALA A 1 172 ? 16.031 -12.656 -18.672 1 96.94 172 ALA A N 1
ATOM 1282 C CA . ALA A 1 172 ? 16.312 -11.695 -17.609 1 96.94 172 ALA A CA 1
ATOM 1283 C C . ALA A 1 172 ? 15.047 -10.914 -17.234 1 96.94 172 ALA A C 1
ATOM 1285 O O . ALA A 1 172 ? 15.07 -10.094 -16.312 1 96.94 172 ALA A O 1
ATOM 1286 N N . GLN A 1 173 ? 13.945 -11.188 -17.922 1 97.5 173 GLN A N 1
ATOM 1287 C CA . GLN A 1 173 ? 12.711 -10.43 -17.719 1 97.5 173 GLN A CA 1
ATOM 1288 C C . GLN A 1 173 ? 11.539 -11.367 -17.406 1 97.5 173 GLN A C 1
ATOM 1290 O O . GLN A 1 173 ? 10.453 -11.203 -17.969 1 97.5 173 GLN A O 1
ATOM 1295 N N . ILE A 1 174 ? 11.75 -12.328 -16.578 1 98.38 174 ILE A N 1
ATOM 1296 C CA . ILE A 1 174 ? 10.711 -13.234 -16.094 1 98.38 174 ILE A CA 1
ATOM 1297 C C . ILE A 1 174 ? 10.094 -12.672 -14.812 1 98.38 174 ILE A C 1
ATOM 1299 O O . ILE A 1 174 ? 10.789 -12.5 -13.805 1 98.38 174 ILE A O 1
ATOM 1303 N N . ILE A 1 175 ? 8.844 -12.336 -14.852 1 98.81 175 ILE A N 1
ATOM 1304 C CA . ILE A 1 175 ? 8.055 -11.906 -13.703 1 98.81 175 ILE A CA 1
ATOM 1305 C C . ILE A 1 175 ? 7.062 -13.008 -13.328 1 98.81 175 ILE A C 1
ATOM 1307 O O . ILE A 1 175 ? 6.254 -13.43 -14.156 1 98.81 175 ILE A O 1
ATOM 1311 N N . ILE A 1 176 ? 7.148 -13.508 -12.133 1 98.88 176 ILE A N 1
ATOM 1312 C CA . ILE A 1 176 ? 6.199 -14.508 -11.664 1 98.88 176 ILE A CA 1
ATOM 1313 C C . ILE A 1 176 ? 5.008 -13.82 -11.008 1 98.88 176 ILE A C 1
ATOM 1315 O O . ILE A 1 176 ? 5.18 -12.875 -10.234 1 98.88 176 ILE A O 1
ATOM 1319 N N . CYS A 1 177 ? 3.82 -14.18 -11.383 1 98.81 177 CYS A N 1
ATOM 1320 C CA . CYS A 1 177 ? 2.59 -13.578 -10.875 1 98.81 177 CYS A CA 1
ATOM 1321 C C . CYS A 1 177 ? 1.644 -14.648 -10.336 1 98.81 177 CYS A C 1
ATOM 1323 O O . CYS A 1 177 ? 1.298 -15.594 -11.047 1 98.81 177 CYS A O 1
ATOM 1325 N N . GLY A 1 178 ? 1.265 -14.531 -9.109 1 98.69 178 GLY A N 1
ATOM 1326 C CA . GLY A 1 178 ? 0.279 -15.406 -8.5 1 98.69 178 GLY A CA 1
ATOM 1327 C C . GLY A 1 178 ? -0.893 -14.664 -7.891 1 98.69 178 GLY A C 1
ATOM 1328 O O . GLY A 1 178 ? -0.713 -13.609 -7.277 1 98.69 178 GLY A O 1
ATOM 1329 N N . SER A 1 179 ? -2.041 -15.211 -8.039 1 98.06 179 SER A N 1
ATOM 1330 C CA . SER A 1 179 ? -3.262 -14.617 -7.508 1 98.06 179 SER A CA 1
ATOM 1331 C C . SER A 1 179 ? -3.93 -15.539 -6.492 1 98.06 179 SER A C 1
ATOM 1333 O O . SER A 1 179 ? -4.062 -16.734 -6.734 1 98.06 179 SER A O 1
ATOM 1335 N N . SER A 1 180 ? -4.344 -14.945 -5.348 1 98.06 180 SER A N 1
ATOM 1336 C CA . SER A 1 180 ? -5.074 -15.719 -4.348 1 98.06 180 SER A CA 1
ATOM 1337 C C . SER A 1 180 ? -4.316 -16.984 -3.965 1 98.06 180 SER A C 1
ATOM 1339 O O . SER A 1 180 ? -3.152 -16.922 -3.562 1 98.06 180 SER A O 1
ATOM 1341 N N . GLY A 1 181 ? -4.852 -18.141 -4.293 1 98.12 181 GLY A N 1
ATOM 1342 C CA . GLY A 1 181 ? -4.223 -19.422 -3.99 1 98.12 181 GLY A CA 1
ATOM 1343 C C . GLY A 1 181 ? -2.984 -19.688 -4.824 1 98.12 181 GLY A C 1
ATOM 1344 O O . GLY A 1 181 ? -2.182 -20.562 -4.492 1 98.12 181 GLY A O 1
ATOM 1345 N N . GLY A 1 182 ? -2.791 -18.953 -5.906 1 98.56 182 GLY A N 1
ATOM 1346 C CA . GLY A 1 182 ? -1.596 -19.078 -6.727 1 98.56 182 GLY A CA 1
ATOM 1347 C C . GLY A 1 182 ? -0.441 -18.234 -6.219 1 98.56 182 GLY A C 1
ATOM 1348 O O . GLY A 1 182 ? 0.711 -18.453 -6.594 1 98.56 182 GLY A O 1
ATOM 1349 N N . ALA A 1 183 ? -0.759 -17.25 -5.375 1 98.88 183 ALA A N 1
ATOM 1350 C CA . ALA A 1 183 ? 0.25 -16.312 -4.902 1 98.88 183 ALA A CA 1
ATOM 1351 C C . ALA A 1 183 ? 1.243 -17 -3.967 1 98.88 183 ALA A C 1
ATOM 1353 O O . ALA A 1 183 ? 2.451 -16.766 -4.059 1 98.88 183 ALA A O 1
ATOM 1354 N N . PRO A 1 184 ? 0.807 -17.859 -3.004 1 98.88 184 PRO A N 1
ATOM 1355 C CA . PRO A 1 184 ? 1.793 -18.562 -2.182 1 98.88 184 PRO A CA 1
ATOM 1356 C C . PRO A 1 184 ? 2.684 -19.5 -3.002 1 98.88 184 PRO A C 1
ATOM 1358 O O . PRO A 1 184 ? 3.848 -19.719 -2.65 1 98.88 184 PRO A O 1
ATOM 1361 N N . LEU A 1 185 ? 2.17 -20.047 -4.074 1 98.94 185 LEU A N 1
ATOM 1362 C CA . LEU A 1 185 ? 2.979 -20.875 -4.953 1 98.94 185 LEU A CA 1
ATOM 1363 C C . LEU A 1 185 ? 4.047 -20.047 -5.66 1 98.94 185 LEU A C 1
ATOM 1365 O O . LEU A 1 185 ? 5.188 -20.5 -5.801 1 98.94 185 LEU A O 1
ATOM 1369 N N . ALA A 1 186 ? 3.654 -18.875 -6.109 1 98.94 186 ALA A N 1
ATOM 1370 C CA . ALA A 1 186 ? 4.617 -17.953 -6.703 1 98.94 186 ALA A CA 1
ATOM 1371 C C . ALA A 1 186 ? 5.719 -17.594 -5.711 1 98.94 186 ALA A C 1
ATOM 1373 O O . ALA A 1 186 ? 6.906 -17.672 -6.043 1 98.94 186 ALA A O 1
ATOM 1374 N N . ALA A 1 187 ? 5.316 -17.234 -4.504 1 98.94 187 ALA A N 1
ATOM 1375 C CA . ALA A 1 187 ? 6.273 -16.875 -3.461 1 98.94 187 ALA A CA 1
ATOM 1376 C C . ALA A 1 187 ? 7.195 -18.031 -3.131 1 98.94 187 ALA A C 1
ATOM 1378 O O . ALA A 1 187 ? 8.414 -17.859 -3.014 1 98.94 187 ALA A O 1
ATOM 1379 N N . ALA A 1 188 ? 6.637 -19.219 -3.02 1 98.94 188 ALA A N 1
ATOM 1380 C CA . ALA A 1 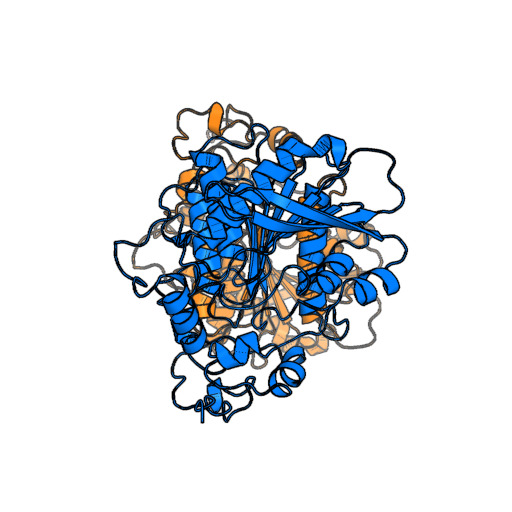188 ? 7.426 -20.406 -2.715 1 98.94 188 ALA A CA 1
ATOM 1381 C C . ALA A 1 188 ? 8.414 -20.719 -3.838 1 98.94 188 ALA A C 1
ATOM 1383 O O . ALA A 1 188 ? 9.555 -21.094 -3.582 1 98.94 188 ALA A O 1
ATOM 1384 N N . ALA A 1 189 ? 7.949 -20.594 -5.043 1 98.81 189 ALA A N 1
ATOM 1385 C CA . ALA A 1 189 ? 8.836 -20.828 -6.18 1 98.81 189 ALA A CA 1
ATOM 1386 C C . ALA A 1 189 ? 10.031 -19.875 -6.148 1 98.81 189 ALA A C 1
ATOM 1388 O O . ALA A 1 189 ? 11.148 -20.281 -6.484 1 98.81 189 ALA A O 1
ATOM 1389 N N . CYS A 1 190 ? 9.812 -18.641 -5.77 1 98.94 190 CYS A N 1
ATOM 1390 C CA . CYS A 1 190 ? 10.906 -17.672 -5.641 1 98.94 190 CYS A CA 1
ATOM 1391 C C . CYS A 1 190 ? 11.875 -18.094 -4.539 1 98.94 190 CYS A C 1
ATOM 1393 O O . CYS A 1 190 ? 13.094 -17.969 -4.695 1 98.94 190 CYS A O 1
ATOM 1395 N N . LEU A 1 191 ? 11.328 -18.578 -3.42 1 98.94 191 LEU A N 1
ATOM 1396 C CA . LEU A 1 191 ? 12.172 -19.094 -2.352 1 98.94 191 LEU A CA 1
ATOM 1397 C C . LEU A 1 191 ? 13.023 -20.25 -2.848 1 98.94 191 LEU A C 1
ATOM 1399 O O . LEU A 1 191 ? 14.227 -20.312 -2.586 1 98.94 191 LEU A O 1
ATOM 1403 N N . MET A 1 192 ? 12.391 -21.172 -3.564 1 98.75 192 MET A N 1
ATOM 1404 C CA . MET A 1 192 ? 13.102 -22.328 -4.102 1 98.75 192 MET A CA 1
ATOM 1405 C C . MET A 1 192 ? 14.203 -21.906 -5.062 1 98.75 192 MET A C 1
ATOM 1407 O O . MET A 1 192 ? 15.328 -22.406 -5 1 98.75 192 MET A O 1
ATOM 1411 N N . ALA A 1 193 ? 13.844 -20.984 -5.953 1 98.81 193 ALA A N 1
ATOM 1412 C CA . ALA A 1 193 ? 14.82 -20.5 -6.922 1 98.81 193 ALA A CA 1
ATOM 1413 C C . ALA A 1 193 ? 16.031 -19.906 -6.219 1 98.81 193 ALA A C 1
ATOM 1415 O O . ALA A 1 193 ? 17.172 -20.156 -6.621 1 98.81 193 ALA A O 1
ATOM 1416 N N . ARG A 1 194 ? 15.812 -19.078 -5.172 1 98.5 194 ARG A N 1
ATOM 1417 C CA . ARG A 1 194 ? 16.891 -18.5 -4.387 1 98.5 194 ARG A CA 1
ATOM 1418 C C . ARG A 1 194 ? 17.75 -19.578 -3.742 1 98.5 194 ARG A C 1
ATOM 1420 O O . ARG A 1 194 ? 18.969 -19.578 -3.885 1 98.5 194 ARG A O 1
ATOM 1427 N N . ASP A 1 195 ? 17.109 -20.531 -3.09 1 98.5 195 ASP A N 1
ATOM 1428 C CA . ASP A 1 195 ? 17.797 -21.547 -2.281 1 98.5 195 ASP A CA 1
ATOM 1429 C C . ASP A 1 195 ? 18.547 -22.531 -3.164 1 98.5 195 ASP A C 1
ATOM 1431 O O . ASP A 1 195 ? 19.641 -23 -2.801 1 98.5 195 ASP A O 1
ATOM 1435 N N . ARG A 1 196 ? 17.906 -22.828 -4.305 1 98.06 196 ARG A N 1
ATOM 1436 C CA . ARG A 1 196 ? 18.469 -23.844 -5.188 1 98.06 196 ARG A CA 1
ATOM 1437 C C . ARG A 1 196 ? 19.391 -23.219 -6.23 1 98.06 196 ARG A C 1
ATOM 1439 O O . ARG A 1 196 ? 20.078 -23.922 -6.969 1 98.06 196 ARG A O 1
ATOM 1446 N N . GLN A 1 197 ? 19.406 -21.859 -6.312 1 97.88 197 GLN A N 1
ATOM 1447 C CA . GLN A 1 197 ? 20.25 -21.094 -7.215 1 97.88 197 GLN A CA 1
ATOM 1448 C C . GLN A 1 197 ? 20.031 -21.484 -8.664 1 97.88 197 GLN A C 1
ATOM 1450 O O . GLN A 1 197 ? 20.984 -21.688 -9.422 1 97.88 197 GLN A O 1
ATOM 1455 N N . LEU A 1 198 ? 18.812 -21.797 -8.992 1 97.19 198 LEU A N 1
ATOM 1456 C CA . LEU A 1 198 ? 18.297 -22.094 -10.32 1 97.19 198 LEU A CA 1
ATOM 1457 C C . LEU A 1 198 ? 16.922 -21.469 -10.523 1 97.19 198 LEU A C 1
ATOM 1459 O O . LEU A 1 198 ? 16.078 -21.516 -9.625 1 97.19 198 LEU A O 1
ATOM 1463 N N . PRO A 1 199 ? 16.609 -20.859 -11.664 1 97.69 199 PRO A N 1
ATOM 1464 C CA . PRO A 1 199 ? 17.391 -20.766 -12.891 1 97.69 199 PRO A CA 1
ATOM 1465 C C . PRO A 1 199 ? 18.641 -19.906 -12.734 1 97.69 199 PRO A C 1
ATOM 1467 O O . PRO A 1 199 ? 18.75 -19.156 -11.766 1 97.69 199 PRO A O 1
ATOM 1470 N N . ALA A 1 200 ? 19.594 -20 -13.633 1 96 200 ALA A N 1
ATOM 1471 C CA . ALA A 1 200 ? 20.859 -19.266 -13.578 1 96 200 ALA A CA 1
ATOM 1472 C C . ALA A 1 200 ? 20.625 -17.766 -13.656 1 96 200 ALA A C 1
ATOM 1474 O O . ALA A 1 200 ? 21.328 -16.984 -12.992 1 96 200 ALA A O 1
ATOM 1475 N N . VAL A 1 201 ? 19.719 -17.438 -14.555 1 96.56 201 VAL A N 1
ATOM 1476 C CA . VAL A 1 201 ? 19.281 -16.047 -14.594 1 96.56 201 VAL A CA 1
ATOM 1477 C C . VAL A 1 201 ? 18.172 -15.82 -13.562 1 96.56 201 VAL A C 1
ATOM 1479 O O . VAL A 1 201 ? 17.141 -16.484 -13.609 1 96.56 201 VAL A O 1
ATOM 1482 N N . PRO A 1 202 ? 18.375 -14.953 -12.625 1 97.19 202 PRO A N 1
ATOM 1483 C CA . PRO A 1 202 ? 17.406 -14.773 -11.539 1 97.19 202 PRO A CA 1
ATOM 1484 C C . PRO A 1 202 ? 16.047 -14.266 -12.039 1 97.19 202 PRO A C 1
ATOM 1486 O O . PRO A 1 202 ? 15.992 -13.5 -13.008 1 97.19 202 PRO A O 1
ATOM 1489 N N . ILE A 1 203 ? 15 -14.711 -11.383 1 98.56 203 ILE A N 1
ATOM 1490 C CA . ILE A 1 203 ? 13.672 -14.156 -11.578 1 98.56 203 ILE A CA 1
ATOM 1491 C C . ILE A 1 203 ? 13.703 -12.648 -11.336 1 98.56 203 ILE A C 1
ATOM 1493 O O . ILE A 1 203 ? 14.25 -12.188 -10.328 1 98.56 203 ILE A O 1
ATOM 1497 N N . LYS A 1 204 ? 13.148 -11.914 -12.25 1 98.31 204 LYS A N 1
ATOM 1498 C CA . LYS A 1 204 ? 13.242 -10.461 -12.203 1 98.31 204 LYS A CA 1
ATOM 1499 C C . LYS A 1 204 ? 12.383 -9.883 -11.078 1 98.31 204 LYS A C 1
ATOM 1501 O O . LYS A 1 204 ? 12.805 -8.961 -10.383 1 98.31 204 LYS A O 1
ATOM 1506 N N . ALA A 1 205 ? 11.164 -10.391 -10.93 1 98.75 205 ALA A N 1
ATOM 1507 C CA . ALA A 1 205 ? 10.211 -9.812 -9.992 1 98.75 205 ALA A CA 1
ATOM 1508 C C . ALA A 1 205 ? 9.07 -10.789 -9.703 1 98.75 205 ALA A C 1
ATOM 1510 O O . ALA A 1 205 ? 8.914 -11.797 -10.398 1 98.75 205 ALA A O 1
ATOM 1511 N N . GLN A 1 206 ? 8.336 -10.539 -8.641 1 98.94 206 GLN A N 1
ATOM 1512 C CA . GLN A 1 206 ? 7.168 -11.336 -8.281 1 98.94 206 GLN A CA 1
ATOM 1513 C C . GLN A 1 206 ? 5.977 -10.445 -7.945 1 98.94 206 GLN A C 1
ATOM 1515 O O . GLN A 1 206 ? 6.133 -9.406 -7.297 1 98.94 206 GLN A O 1
ATOM 1520 N N . MET A 1 207 ? 4.879 -10.734 -8.508 1 98.88 207 MET A N 1
ATOM 1521 C CA . MET A 1 207 ? 3.607 -10.062 -8.25 1 98.88 207 MET A CA 1
ATOM 1522 C C . MET A 1 207 ? 2.643 -11 -7.52 1 98.88 207 MET A C 1
ATOM 1524 O O . MET A 1 207 ? 2.232 -12.023 -8.07 1 98.88 207 MET A O 1
ATOM 1528 N N . LEU A 1 208 ? 2.328 -10.633 -6.285 1 98.94 208 LEU A N 1
ATOM 1529 C CA . LEU A 1 208 ? 1.428 -11.43 -5.457 1 98.94 208 LEU A CA 1
ATOM 1530 C C . LEU A 1 208 ? 0.116 -10.688 -5.215 1 98.94 208 LEU A C 1
ATOM 1532 O O . LEU A 1 208 ? 0.079 -9.711 -4.461 1 98.94 208 LEU A O 1
ATOM 1536 N N . LEU A 1 209 ? -0.952 -11.164 -5.848 1 98.75 209 LEU A N 1
ATOM 1537 C CA . LEU A 1 209 ? -2.248 -10.492 -5.816 1 98.75 209 LEU A CA 1
ATOM 1538 C C . LEU A 1 209 ? -3.186 -11.172 -4.824 1 98.75 209 LEU A C 1
ATOM 1540 O O . LEU A 1 209 ? -3.488 -12.359 -4.961 1 98.75 209 LEU A O 1
ATOM 1544 N N . SER A 1 210 ? -3.674 -10.438 -3.779 1 98.56 210 SER A N 1
ATOM 1545 C CA . SER A 1 210 ? -4.516 -11.008 -2.734 1 98.56 210 SER A CA 1
ATOM 1546 C C . SER A 1 210 ? -3.984 -12.359 -2.271 1 98.56 210 SER A C 1
ATOM 1548 O O . SER A 1 210 ? -4.707 -13.359 -2.297 1 98.56 210 SER A O 1
ATOM 1550 N N . PRO A 1 211 ? -2.797 -12.406 -1.759 1 98.88 211 PRO A N 1
ATOM 1551 C CA . PRO A 1 211 ? -2.064 -13.664 -1.616 1 98.88 211 PRO A CA 1
ATOM 1552 C C . PRO A 1 211 ? -2.502 -14.469 -0.392 1 98.88 211 PRO A C 1
ATOM 1554 O O . PRO A 1 211 ? -2.547 -13.93 0.718 1 98.88 211 PRO A O 1
ATOM 1557 N N . MET A 1 212 ? -2.781 -15.68 -0.593 1 98.81 212 MET A N 1
ATOM 1558 C CA . MET A 1 212 ? -3.031 -16.672 0.456 1 98.81 212 MET A CA 1
ATOM 1559 C C . MET A 1 212 ? -1.723 -17.156 1.06 1 98.81 212 MET A C 1
ATOM 1561 O O . MET A 1 212 ? -1.212 -18.219 0.665 1 98.81 212 MET A O 1
ATOM 1565 N N . LEU A 1 213 ? -1.226 -16.484 2.129 1 98.88 213 LEU A N 1
ATOM 1566 C CA . LEU A 1 213 ? 0.188 -16.672 2.438 1 98.88 213 LEU A CA 1
ATOM 1567 C C . LEU A 1 213 ? 0.364 -17.406 3.756 1 98.88 213 LEU A C 1
ATOM 1569 O O . LEU A 1 213 ? 1.431 -17.969 4.023 1 98.88 213 LEU A O 1
ATOM 1573 N N . ASP A 1 214 ? -0.604 -17.422 4.672 1 98.88 214 ASP A N 1
ATOM 1574 C CA . ASP A 1 214 ? -0.351 -17.906 6.027 1 98.88 214 ASP A CA 1
ATOM 1575 C C . ASP A 1 214 ? -1.394 -18.938 6.449 1 98.88 214 ASP A C 1
ATOM 1577 O O . ASP A 1 214 ? -2.574 -18.609 6.598 1 98.88 214 ASP A O 1
ATOM 1581 N N . ASP A 1 215 ? -1.001 -20.094 6.766 1 98.75 215 ASP A N 1
ATOM 1582 C CA . ASP A 1 215 ? -1.885 -21.219 7.027 1 98.75 215 ASP A CA 1
ATOM 1583 C C . ASP A 1 215 ? -2.471 -21.141 8.438 1 98.75 215 ASP A C 1
ATOM 1585 O O . ASP A 1 215 ? -3.424 -21.859 8.758 1 98.75 215 ASP A O 1
ATOM 1589 N N . ARG A 1 216 ? -1.887 -20.391 9.32 1 98.38 216 ARG A N 1
ATOM 1590 C CA . ARG A 1 216 ? -2.328 -20.312 10.711 1 98.38 216 ARG A CA 1
ATOM 1591 C C . ARG A 1 216 ? -3.729 -19.719 10.812 1 98.38 216 ARG A C 1
ATOM 1593 O O . ARG A 1 216 ? -4.496 -20.078 11.703 1 98.38 216 ARG A O 1
ATOM 1600 N N . CYS A 1 217 ? -4.07 -18.781 9.836 1 98.19 217 CYS A N 1
ATOM 1601 C CA . CYS A 1 217 ? -5.395 -18.172 9.773 1 98.19 217 CYS A CA 1
ATOM 1602 C C . CYS A 1 217 ? -5.777 -17.562 11.117 1 98.19 217 CYS A C 1
ATOM 1604 O O . CYS A 1 217 ? -6.883 -17.797 11.617 1 98.19 217 CYS A O 1
ATOM 1606 N N . ASP A 1 218 ? -4.855 -16.828 11.703 1 98.06 218 ASP A N 1
ATOM 1607 C CA . ASP A 1 218 ? -5.074 -16.312 13.055 1 98.06 218 ASP A CA 1
ATOM 1608 C C . ASP A 1 218 ? -4.766 -14.828 13.141 1 98.06 218 ASP A C 1
ATOM 1610 O O . ASP A 1 218 ? -4.508 -14.297 14.227 1 98.06 218 ASP A O 1
ATOM 1614 N N . SER A 1 219 ? -4.738 -14.133 12.062 1 98.44 219 SER A N 1
ATOM 1615 C CA . SER A 1 219 ? -4.527 -12.688 12.047 1 98.44 219 SER A CA 1
ATOM 1616 C C . SER A 1 219 ? -5.805 -11.945 12.406 1 98.44 219 SER A C 1
ATOM 1618 O O . SER A 1 219 ? -6.883 -12.539 12.484 1 98.44 219 SER A O 1
ATOM 1620 N N . ILE A 1 220 ? -5.68 -10.641 12.625 1 98.62 220 ILE A N 1
ATOM 1621 C CA . ILE A 1 220 ? -6.84 -9.805 12.914 1 98.62 220 ILE A CA 1
ATOM 1622 C C . ILE A 1 220 ? -7.832 -9.883 11.758 1 98.62 220 ILE A C 1
ATOM 1624 O O . ILE A 1 220 ? -9.039 -10.031 11.969 1 98.62 220 ILE A O 1
ATOM 1628 N N . SER A 1 221 ? -7.352 -9.797 10.492 1 98.88 221 SER A N 1
ATOM 1629 C CA . SER A 1 221 ? -8.242 -9.844 9.336 1 98.88 221 SER A CA 1
ATOM 1630 C C . SER A 1 221 ? -8.914 -11.211 9.219 1 98.88 221 SER A C 1
ATOM 1632 O O . SER A 1 221 ? -10.062 -11.305 8.781 1 98.88 221 SER A O 1
ATOM 1634 N N . ASP A 1 222 ? -8.188 -12.328 9.578 1 98.31 222 ASP A N 1
ATOM 1635 C CA . ASP A 1 222 ? -8.812 -13.641 9.609 1 98.31 222 ASP A CA 1
ATOM 1636 C C . ASP A 1 222 ? -10.031 -13.648 10.531 1 98.31 222 ASP A C 1
ATOM 1638 O O . ASP A 1 222 ? -11.086 -14.18 10.172 1 98.31 222 ASP A O 1
ATOM 1642 N N . HIS A 1 223 ? -9.883 -13.031 11.688 1 98.38 223 HIS A N 1
ATOM 1643 C CA . HIS A 1 223 ? -10.953 -13.008 12.672 1 98.38 223 HIS A CA 1
ATOM 1644 C C . HIS A 1 223 ? -12.062 -12.047 12.258 1 98.38 223 HIS A C 1
ATOM 1646 O O . HIS A 1 223 ? -13.25 -12.367 12.391 1 98.38 223 HIS A O 1
ATOM 1652 N N . GLN A 1 224 ? -11.68 -10.906 11.781 1 98.75 224 GLN A N 1
ATOM 1653 C CA . GLN A 1 224 ? -12.648 -9.906 11.352 1 98.75 224 GLN A CA 1
ATOM 1654 C C . GLN A 1 224 ? -13.555 -10.445 10.258 1 98.75 224 GLN A C 1
ATOM 1656 O O . GLN A 1 224 ? -14.742 -10.109 10.195 1 98.75 224 GLN A O 1
ATOM 1661 N N . PHE A 1 225 ? -13.016 -11.305 9.398 1 98.62 225 PHE A N 1
ATOM 1662 C CA . PHE A 1 225 ? -13.734 -11.734 8.203 1 98.62 225 PHE A CA 1
ATOM 1663 C C . PHE A 1 225 ? -13.922 -13.25 8.211 1 98.62 225 PHE A C 1
ATOM 1665 O O . PHE A 1 225 ? -13.93 -13.883 7.152 1 98.62 225 PHE A O 1
ATOM 1672 N N . GLU A 1 226 ? -14.023 -13.758 9.344 1 97.94 226 GLU A N 1
ATOM 1673 C CA . GLU A 1 226 ? -14.398 -15.164 9.492 1 97.94 226 GLU A CA 1
ATOM 1674 C C . GLU A 1 226 ? -15.711 -15.461 8.773 1 97.94 226 GLU A C 1
ATOM 1676 O O . GLU A 1 226 ? -15.891 -16.562 8.242 1 97.94 226 GLU A O 1
ATOM 1681 N N . PHE A 1 227 ? -16.578 -14.508 8.766 1 96.5 227 PHE A N 1
ATOM 1682 C CA . PHE A 1 227 ? -17.859 -14.547 8.094 1 96.5 227 PHE A CA 1
ATOM 1683 C C . PHE A 1 227 ? -18.109 -13.273 7.297 1 96.5 227 PHE A C 1
ATOM 1685 O O . PHE A 1 227 ? -17.422 -12.266 7.512 1 96.5 227 PHE A O 1
ATOM 1692 N N . GLY A 1 228 ? -19 -13.359 6.375 1 96.06 228 GLY A N 1
ATOM 1693 C CA . GLY A 1 228 ? -19.594 -12.164 5.809 1 96.06 228 GLY A CA 1
ATOM 1694 C C . GLY A 1 228 ? -18.812 -11.594 4.641 1 96.06 228 GLY A C 1
ATOM 1695 O O . GLY A 1 228 ? -18.922 -10.406 4.34 1 96.06 228 GLY A O 1
ATOM 1696 N N . VAL A 1 229 ? -17.953 -12.375 4.035 1 96.25 229 VAL A N 1
ATOM 1697 C CA . VAL A 1 229 ? -17.297 -12.062 2.771 1 96.25 229 VAL A CA 1
ATOM 1698 C C . VAL A 1 229 ? -17.219 -13.32 1.908 1 96.25 229 VAL A C 1
ATOM 1700 O O . VAL A 1 229 ? -17.312 -14.438 2.418 1 96.25 229 VAL A O 1
ATOM 1703 N N . PRO A 1 230 ? -17 -13.148 0.589 1 93.62 230 PRO A N 1
ATOM 1704 C CA . PRO A 1 230 ? -17.062 -14.305 -0.31 1 93.62 230 PRO A CA 1
ATOM 1705 C C . PRO A 1 230 ? -16.016 -15.367 0.031 1 93.62 230 PRO A C 1
ATOM 1707 O O . PRO A 1 230 ? -16.328 -16.562 0.076 1 93.62 230 PRO A O 1
ATOM 1710 N N . TRP A 1 231 ? -14.797 -15.039 0.119 1 96.12 231 TRP A N 1
ATOM 1711 C CA . TRP A 1 231 ? -13.75 -15.922 0.629 1 96.12 231 TRP A CA 1
ATOM 1712 C C . TRP A 1 231 ? -13.461 -15.633 2.1 1 96.12 231 TRP A C 1
ATOM 1714 O O . TRP A 1 231 ? -12.617 -14.797 2.422 1 96.12 231 TRP A O 1
ATOM 1724 N N . ASN A 1 232 ? -14.188 -16.312 2.961 1 97.06 232 ASN A N 1
ATOM 1725 C CA . ASN A 1 232 ? -14.141 -16 4.383 1 97.06 232 ASN A CA 1
ATOM 1726 C C . ASN A 1 232 ? -13.195 -16.938 5.137 1 97.06 232 ASN A C 1
ATOM 1728 O O . ASN A 1 232 ? -12.531 -17.766 4.527 1 97.06 232 ASN A O 1
ATOM 1732 N N . GLY A 1 233 ? -13.109 -16.797 6.418 1 97.38 233 GLY A N 1
ATOM 1733 C CA . GLY A 1 233 ? -12.164 -17.531 7.246 1 97.38 233 GLY A CA 1
ATOM 1734 C C . GLY A 1 233 ? -12.406 -19.031 7.238 1 97.38 233 GLY A C 1
ATOM 1735 O O . GLY A 1 233 ? -11.461 -19.812 7.254 1 97.38 233 GLY A O 1
ATOM 1736 N N . LEU A 1 234 ? -13.648 -19.438 7.199 1 95.88 234 LEU A N 1
ATOM 1737 C CA . LEU A 1 234 ? -13.984 -20.859 7.148 1 95.88 234 LEU A CA 1
ATOM 1738 C C . LEU A 1 234 ? -13.453 -21.484 5.871 1 95.88 234 LEU A C 1
ATOM 1740 O O . LEU A 1 234 ? -12.812 -22.547 5.918 1 95.88 234 LEU A O 1
ATOM 1744 N N . THR A 1 235 ? -13.75 -20.828 4.809 1 96.62 235 THR A N 1
ATOM 1745 C CA . THR A 1 235 ? -13.289 -21.297 3.504 1 96.62 235 THR A CA 1
ATOM 1746 C C . THR A 1 235 ? -11.766 -21.344 3.457 1 96.62 235 THR A C 1
ATOM 1748 O O . THR A 1 235 ? -11.188 -22.312 2.961 1 96.62 235 THR A O 1
ATOM 1751 N N . ASN A 1 236 ? -11.117 -20.312 3.955 1 97.81 236 ASN A N 1
ATOM 1752 C CA . ASN A 1 236 ? -9.664 -20.219 3.947 1 97.81 236 ASN A CA 1
ATOM 1753 C C . ASN A 1 236 ? -9.023 -21.359 4.723 1 97.81 236 ASN A C 1
ATOM 1755 O O . ASN A 1 236 ? -8.062 -21.969 4.25 1 97.81 236 ASN A O 1
ATOM 1759 N N . ARG A 1 237 ? -9.523 -21.703 5.891 1 97.12 237 ARG A N 1
ATOM 1760 C CA . ARG A 1 237 ? -9.008 -22.781 6.711 1 97.12 237 ARG A CA 1
ATOM 1761 C C . ARG A 1 237 ? -9.195 -24.125 6.016 1 97.12 237 ARG A C 1
ATOM 1763 O O . ARG A 1 237 ? -8.312 -24.984 6.055 1 97.12 237 ARG A O 1
ATOM 1770 N N . THR A 1 238 ? -10.336 -24.281 5.434 1 96.06 238 THR A N 1
ATOM 1771 C CA . THR A 1 238 ? -10.617 -25.516 4.723 1 96.06 238 THR A CA 1
ATOM 1772 C C . THR A 1 238 ? -9.656 -25.703 3.551 1 96.06 238 THR A C 1
ATOM 1774 O O . THR A 1 238 ? -9.133 -26.797 3.338 1 96.06 238 THR A O 1
ATOM 1777 N N . ALA A 1 239 ? -9.438 -24.641 2.812 1 97.56 239 ALA A N 1
ATOM 1778 C CA . ALA A 1 239 ? -8.508 -24.688 1.689 1 97.56 239 ALA A CA 1
ATOM 1779 C C . ALA A 1 239 ? -7.102 -25.062 2.162 1 97.56 239 ALA A C 1
ATOM 1781 O O . ALA A 1 239 ? -6.445 -25.922 1.574 1 97.56 239 ALA A O 1
ATOM 1782 N N . TRP A 1 240 ? -6.621 -24.469 3.258 1 98.38 240 TRP A N 1
ATOM 1783 C CA . TRP A 1 240 ? -5.301 -24.766 3.805 1 98.38 240 TRP A CA 1
ATOM 1784 C C . TRP A 1 240 ? -5.234 -26.203 4.305 1 98.38 240 TRP A C 1
ATOM 1786 O O . TRP A 1 240 ? -4.199 -26.859 4.184 1 98.38 240 TRP A O 1
ATOM 1796 N N . ASN A 1 241 ? -6.352 -26.656 4.91 1 97.62 241 ASN A N 1
ATOM 1797 C CA . ASN A 1 241 ? -6.375 -28.047 5.363 1 97.62 241 ASN A CA 1
ATOM 1798 C C . ASN A 1 241 ? -6.184 -29.016 4.199 1 97.62 241 ASN A C 1
ATOM 1800 O O . ASN A 1 241 ? -5.484 -30.016 4.336 1 97.62 241 ASN A O 1
ATOM 1804 N N . HIS A 1 242 ? -6.816 -28.719 3.117 1 97.62 242 HIS A N 1
ATOM 1805 C CA . HIS A 1 242 ? -6.625 -29.531 1.927 1 97.62 242 HIS A CA 1
ATOM 1806 C C . HIS A 1 242 ? -5.195 -29.422 1.403 1 97.62 242 HIS A C 1
ATOM 1808 O O . HIS A 1 242 ? -4.574 -30.422 1.061 1 97.62 242 HIS A O 1
ATOM 1814 N N . ALA A 1 243 ? -4.66 -28.219 1.362 1 98.31 243 ALA A N 1
ATOM 1815 C CA . ALA A 1 243 ? -3.35 -27.953 0.774 1 98.31 243 ALA A CA 1
ATOM 1816 C C . ALA A 1 243 ? -2.242 -28.625 1.574 1 98.31 243 ALA A C 1
ATOM 1818 O O . ALA A 1 243 ? -1.245 -29.078 1.007 1 98.31 243 ALA A O 1
ATOM 1819 N N . LEU A 1 244 ? -2.457 -28.688 2.896 1 98.38 244 LEU A N 1
ATOM 1820 C CA . LEU A 1 244 ? -1.364 -29.125 3.758 1 98.38 244 LEU A CA 1
ATOM 1821 C C . LEU A 1 244 ? -1.627 -30.531 4.301 1 98.38 244 LEU A C 1
ATOM 1823 O O . LEU A 1 244 ? -0.927 -30.984 5.207 1 98.38 244 LEU A O 1
ATOM 1827 N N . ALA A 1 245 ? -2.623 -31.172 3.799 1 95.5 245 ALA A N 1
ATOM 1828 C CA . ALA A 1 245 ? -2.93 -32.562 4.141 1 95.5 245 ALA A CA 1
ATOM 1829 C C . ALA A 1 245 ? -3.031 -32.75 5.652 1 95.5 245 ALA A C 1
ATOM 1831 O O . ALA A 1 245 ? -2.414 -33.656 6.219 1 95.5 245 ALA A O 1
ATOM 1832 N N . GLY A 1 246 ? -3.641 -31.812 6.266 1 92.12 246 GLY A N 1
ATOM 1833 C CA . GLY A 1 246 ? -3.947 -31.938 7.68 1 92.12 246 GLY A CA 1
ATOM 1834 C C . GLY A 1 246 ? -2.865 -31.375 8.578 1 92.12 246 GLY A C 1
ATOM 1835 O O . GLY A 1 246 ? -3.002 -31.375 9.805 1 92.12 246 GLY A O 1
ATOM 1836 N N . GLN A 1 247 ? -1.847 -30.766 8.055 1 95.81 247 GLN A N 1
ATOM 1837 C CA . GLN A 1 247 ? -0.731 -30.281 8.867 1 95.81 247 GLN A CA 1
ATOM 1838 C C . GLN A 1 247 ? -0.885 -28.797 9.18 1 95.81 247 GLN A C 1
ATOM 1840 O O . GLN A 1 247 ? 0.005 -28.188 9.781 1 95.81 247 GLN A O 1
ATOM 1845 N N . ARG A 1 248 ? -1.937 -28.203 8.805 1 96.56 248 ARG A N 1
ATOM 1846 C CA . ARG A 1 248 ? -2.129 -26.766 8.969 1 96.56 248 ARG A CA 1
ATOM 1847 C C . ARG A 1 248 ? -1.867 -26.344 10.414 1 96.56 248 ARG A C 1
ATOM 1849 O O . ARG A 1 248 ? -2.35 -26.984 11.352 1 96.56 248 ARG A O 1
ATOM 1856 N N . GLY A 1 249 ? -1.106 -25.266 10.57 1 96.75 249 GLY A N 1
ATOM 1857 C CA . GLY A 1 249 ? -0.91 -24.641 11.875 1 96.75 249 GLY A CA 1
ATOM 1858 C C . GLY A 1 249 ? 0.148 -25.344 12.711 1 96.75 249 GLY A C 1
ATOM 1859 O O . GLY A 1 249 ? 0.481 -24.891 13.805 1 96.75 249 GLY A O 1
ATOM 1860 N N . THR A 1 250 ? 0.689 -26.438 12.234 1 97.12 250 THR A N 1
ATOM 1861 C CA . THR A 1 250 ? 1.669 -27.172 13.023 1 97.12 250 THR A CA 1
ATOM 1862 C C . THR A 1 250 ? 3.078 -26.656 12.766 1 97.12 250 THR A C 1
ATOM 1864 O O . THR A 1 250 ? 3.291 -25.859 11.844 1 97.12 250 THR A O 1
ATOM 1867 N N . GLU A 1 251 ? 4.008 -27.078 13.531 1 96.06 251 GLU A N 1
ATOM 1868 C CA . GLU A 1 251 ? 5.402 -26.688 13.391 1 96.06 251 GLU A CA 1
ATOM 1869 C C . GLU A 1 251 ? 6.082 -27.422 12.242 1 96.06 251 GLU A C 1
ATOM 1871 O O . GLU A 1 251 ? 7.191 -27.078 11.844 1 96.06 251 GLU A O 1
ATOM 1876 N N . ASN A 1 252 ? 5.418 -28.344 11.641 1 95.88 252 ASN A N 1
ATOM 1877 C CA . ASN A 1 252 ? 6.004 -29.172 10.586 1 95.88 252 ASN A CA 1
ATOM 1878 C C . ASN A 1 252 ? 5.84 -28.531 9.211 1 95.88 252 ASN A C 1
ATOM 1880 O O . ASN A 1 252 ? 6.395 -29.016 8.227 1 95.88 252 ASN A O 1
ATOM 1884 N N . VAL A 1 253 ? 5.152 -27.469 9.18 1 97.88 253 VAL A N 1
ATOM 1885 C CA . VAL A 1 253 ? 4.898 -26.766 7.922 1 97.88 253 VAL A CA 1
ATOM 1886 C C . VAL A 1 253 ? 6.141 -25.984 7.516 1 97.88 253 VAL A C 1
ATOM 1888 O O . VAL A 1 253 ? 6.645 -25.156 8.289 1 97.88 253 VAL A O 1
ATOM 1891 N N . SER A 1 254 ? 6.66 -26.234 6.328 1 97.94 254 SER A N 1
A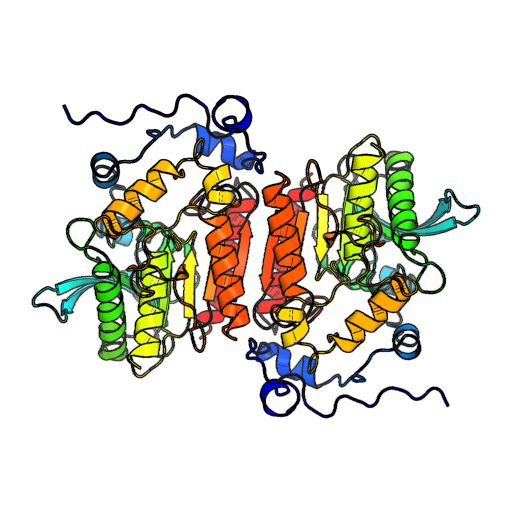TOM 1892 C CA . SER A 1 254 ? 7.875 -25.578 5.855 1 97.94 254 SER A CA 1
ATOM 1893 C C . SER A 1 254 ? 7.547 -24.281 5.113 1 97.94 254 SER A C 1
ATOM 1895 O O . SER A 1 254 ? 6.391 -24.031 4.77 1 97.94 254 SER A O 1
ATOM 1897 N N . SER A 1 255 ? 8.602 -23.531 4.809 1 98.38 255 SER A N 1
ATOM 1898 C CA . SER A 1 255 ? 8.438 -22.266 4.082 1 98.38 255 SER A CA 1
ATOM 1899 C C . SER A 1 255 ? 8.109 -22.516 2.615 1 98.38 255 SER A C 1
ATOM 1901 O O . SER A 1 255 ? 7.562 -21.641 1.939 1 98.38 255 SER A O 1
ATOM 1903 N N . TYR A 1 256 ? 8.398 -23.719 2.07 1 98.62 256 TYR A N 1
ATOM 1904 C CA . TYR A 1 256 ? 8.047 -24.047 0.695 1 98.62 256 TYR A CA 1
ATOM 1905 C C . TYR A 1 256 ? 6.566 -24.391 0.581 1 98.62 256 TYR A C 1
ATOM 1907 O O . TYR A 1 256 ? 5.988 -24.328 -0.508 1 98.62 256 TYR A O 1
ATOM 1915 N N . GLN A 1 257 ? 5.996 -24.797 1.748 1 98.69 257 GLN A N 1
ATOM 1916 C CA . GLN A 1 257 ? 4.562 -25.047 1.805 1 98.69 257 GLN A CA 1
ATOM 1917 C C . GLN A 1 257 ? 3.783 -23.766 2.078 1 98.69 257 GLN A C 1
ATOM 1919 O O . GLN A 1 257 ? 2.734 -23.531 1.475 1 98.69 257 GLN A O 1
ATOM 1924 N N . VAL A 1 258 ? 4.324 -23.016 2.975 1 98.88 258 VAL A N 1
ATOM 1925 C CA . VAL A 1 258 ? 3.707 -21.781 3.447 1 98.88 258 VAL A CA 1
ATOM 1926 C C . VAL A 1 258 ? 4.762 -20.688 3.547 1 98.88 258 VAL A C 1
ATOM 1928 O O . VAL A 1 258 ? 5.473 -20.594 4.547 1 98.88 258 VAL A O 1
ATOM 1931 N N . PRO A 1 259 ? 4.723 -19.781 2.623 1 98.75 259 PRO A N 1
ATOM 1932 C CA . PRO A 1 259 ? 5.789 -18.781 2.555 1 98.75 259 PRO A CA 1
ATOM 1933 C C . PRO A 1 259 ? 5.844 -17.891 3.795 1 98.75 259 PRO A C 1
ATOM 1935 O O . PRO A 1 259 ? 6.922 -17.453 4.195 1 98.75 259 PRO A O 1
ATOM 1938 N N . ALA A 1 260 ? 4.758 -17.703 4.453 1 98.62 260 ALA A N 1
ATOM 1939 C CA . ALA A 1 260 ? 4.727 -16.844 5.637 1 98.62 260 ALA A CA 1
ATOM 1940 C C . ALA A 1 260 ? 5.516 -17.469 6.781 1 98.62 260 ALA A C 1
ATOM 1942 O O . ALA A 1 260 ? 5.812 -16.812 7.777 1 98.62 260 ALA A O 1
ATOM 1943 N N . ARG A 1 261 ? 5.887 -18.781 6.645 1 98.44 261 ARG A N 1
ATOM 1944 C CA . ARG A 1 261 ? 6.684 -19.469 7.66 1 98.44 261 ARG A CA 1
ATOM 1945 C C . ARG A 1 261 ? 8.164 -19.156 7.488 1 98.44 261 ARG A C 1
ATOM 1947 O O . ARG A 1 261 ? 8.977 -19.438 8.375 1 98.44 261 ARG A O 1
ATOM 1954 N N . ALA A 1 262 ? 8.516 -18.531 6.395 1 98.56 262 ALA A N 1
ATOM 1955 C CA . ALA A 1 262 ? 9.922 -18.219 6.129 1 98.56 262 ALA A CA 1
ATOM 1956 C C . ALA A 1 262 ? 10.445 -17.172 7.105 1 98.56 262 ALA A C 1
ATOM 1958 O O . ALA A 1 262 ? 9.805 -16.141 7.324 1 98.56 262 ALA A O 1
ATOM 1959 N N . THR A 1 263 ? 11.625 -17.375 7.668 1 97.06 263 THR A N 1
ATOM 1960 C CA . THR A 1 263 ? 12.266 -16.422 8.555 1 97.06 263 THR A CA 1
ATOM 1961 C C . THR A 1 263 ? 13.297 -15.586 7.801 1 97.06 263 THR A C 1
ATOM 1963 O O . THR A 1 263 ? 13.656 -14.492 8.242 1 97.06 263 THR A O 1
ATOM 1966 N N . ASP A 1 264 ? 13.789 -16.172 6.77 1 98.62 264 ASP A N 1
ATOM 1967 C CA . ASP A 1 264 ? 14.734 -15.477 5.895 1 98.62 264 ASP A CA 1
ATOM 1968 C C . ASP A 1 264 ? 14.102 -15.188 4.535 1 98.62 264 ASP A C 1
ATOM 1970 O O . ASP A 1 264 ? 13.875 -16.109 3.74 1 98.62 264 ASP A O 1
ATOM 1974 N N . LEU A 1 265 ? 13.828 -13.945 4.277 1 98.88 265 LEU A N 1
ATOM 1975 C CA . LEU A 1 265 ? 13.289 -13.508 2.992 1 98.88 265 LEU A CA 1
ATOM 1976 C C . LEU A 1 265 ? 14.281 -12.609 2.268 1 98.88 265 LEU A C 1
ATOM 1978 O O . LEU A 1 265 ? 13.883 -11.703 1.529 1 98.88 265 LEU A O 1
ATOM 1982 N N . SER A 1 266 ? 15.586 -12.75 2.529 1 98.69 266 SER A N 1
ATOM 1983 C CA . SER A 1 266 ? 16.625 -11.977 1.863 1 98.69 266 SER A CA 1
ATOM 1984 C C . SER A 1 266 ? 16.844 -12.445 0.429 1 98.69 266 SER A C 1
ATOM 1986 O O . SER A 1 266 ? 16.516 -13.586 0.093 1 98.69 266 SER A O 1
ATOM 1988 N N . ASP A 1 267 ? 17.266 -11.578 -0.397 1 98.31 267 ASP A N 1
ATOM 1989 C CA . ASP A 1 267 ? 17.719 -11.852 -1.756 1 98.31 267 ASP A CA 1
ATOM 1990 C C . ASP A 1 267 ? 16.594 -12.445 -2.602 1 98.31 267 ASP A C 1
ATOM 1992 O O . ASP A 1 267 ? 16.828 -13.344 -3.41 1 98.31 267 ASP A O 1
ATOM 1996 N N . LEU A 1 268 ? 15.391 -12.031 -2.357 1 98.81 268 LEU A N 1
ATOM 1997 C CA . LEU A 1 268 ? 14.258 -12.391 -3.205 1 98.81 268 LEU A CA 1
ATOM 1998 C C . LEU A 1 268 ? 14.055 -11.367 -4.309 1 98.81 268 LEU A C 1
ATOM 2000 O O . LEU A 1 268 ? 14.477 -10.211 -4.176 1 98.81 268 LEU A O 1
ATOM 2004 N N . PRO A 1 269 ? 13.438 -11.805 -5.465 1 98.62 269 PRO A N 1
ATOM 2005 C CA . PRO A 1 269 ? 13.055 -10.797 -6.457 1 98.62 269 PRO A CA 1
ATOM 2006 C C . PRO A 1 269 ? 12.164 -9.703 -5.875 1 98.62 269 PRO A C 1
ATOM 2008 O O . PRO A 1 269 ? 11.383 -9.961 -4.957 1 98.62 269 PRO A O 1
ATOM 2011 N N . GLN A 1 270 ? 12.367 -8.461 -6.363 1 98.5 270 GLN A N 1
ATOM 2012 C CA . GLN A 1 270 ? 11.469 -7.395 -5.93 1 98.5 270 GLN A CA 1
ATOM 2013 C C . GLN A 1 270 ? 10.008 -7.801 -6.105 1 98.5 270 GLN A C 1
ATOM 2015 O O . GLN A 1 270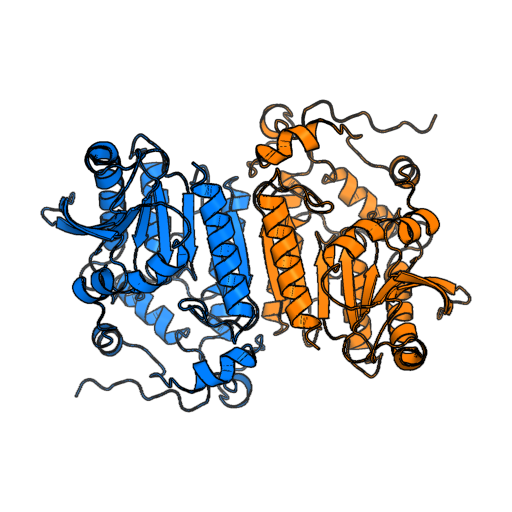 ? 9.656 -8.477 -7.074 1 98.5 270 GLN A O 1
ATOM 2020 N N . ALA A 1 271 ? 9.164 -7.352 -5.207 1 98.88 271 ALA A N 1
ATOM 2021 C CA . ALA A 1 271 ? 7.793 -7.855 -5.176 1 98.88 271 ALA A CA 1
ATOM 2022 C C . ALA A 1 271 ? 6.785 -6.711 -5.285 1 98.88 271 ALA A C 1
ATOM 2024 O O . ALA A 1 271 ? 7.078 -5.578 -4.898 1 98.88 271 ALA A O 1
ATOM 2025 N N . TYR A 1 272 ? 5.711 -6.98 -5.891 1 98.94 272 TYR A N 1
ATOM 2026 C CA . TYR A 1 272 ? 4.449 -6.258 -5.773 1 98.94 272 TYR A CA 1
ATOM 2027 C C . TYR A 1 272 ? 3.416 -7.082 -5.012 1 98.94 272 TYR A C 1
ATOM 2029 O O . TYR A 1 272 ? 3.123 -8.219 -5.383 1 98.94 272 TYR A O 1
ATOM 2037 N N . ILE A 1 273 ? 2.904 -6.527 -3.924 1 98.94 273 ILE A N 1
ATOM 2038 C CA . ILE A 1 273 ? 1.85 -7.188 -3.162 1 98.94 273 ILE A CA 1
ATOM 2039 C C . ILE A 1 273 ? 0.653 -6.25 -3.016 1 98.94 273 ILE A C 1
ATOM 2041 O O . ILE A 1 273 ? 0.814 -5.074 -2.684 1 98.94 273 ILE A O 1
ATOM 2045 N N . ASP A 1 274 ? -0.501 -6.73 -3.332 1 98.75 274 ASP A N 1
ATOM 2046 C CA . ASP A 1 274 ? -1.689 -5.957 -2.98 1 98.75 274 ASP A CA 1
ATOM 2047 C C . ASP A 1 274 ? -2.736 -6.84 -2.305 1 98.75 274 ASP A C 1
ATOM 2049 O O . ASP A 1 274 ? -2.648 -8.07 -2.354 1 98.75 274 ASP A O 1
ATOM 2053 N N . ALA A 1 275 ? -3.592 -6.238 -1.575 1 98.81 275 ALA A N 1
ATOM 2054 C CA . ALA A 1 275 ? -4.703 -6.898 -0.891 1 98.81 275 ALA A CA 1
ATOM 2055 C C . ALA A 1 275 ? -5.898 -5.961 -0.756 1 98.81 275 ALA A C 1
ATOM 2057 O O . ALA A 1 275 ? -5.758 -4.742 -0.89 1 98.81 275 ALA A O 1
ATOM 2058 N N . ALA A 1 276 ? -7.023 -6.578 -0.636 1 98.81 276 ALA A N 1
ATOM 2059 C CA . ALA A 1 276 ? -8.242 -5.832 -0.311 1 98.81 276 ALA A CA 1
ATOM 2060 C C . ALA A 1 276 ? -8.359 -5.609 1.193 1 98.81 276 ALA A C 1
ATOM 2062 O O . ALA A 1 276 ? -7.938 -6.453 1.989 1 98.81 276 ALA A O 1
ATOM 2063 N N . GLU A 1 277 ? -8.938 -4.488 1.501 1 98.88 277 GLU A N 1
ATOM 2064 C CA . GLU A 1 277 ? -9.109 -4.137 2.906 1 98.88 277 GLU A CA 1
ATOM 2065 C C . GLU A 1 277 ? -10.047 -5.105 3.613 1 98.88 277 GLU A C 1
ATOM 2067 O O . GLU A 1 277 ? -9.859 -5.422 4.789 1 98.88 277 GLU A O 1
ATOM 2072 N N . CYS A 1 278 ? -11.055 -5.59 2.895 1 98.69 278 CYS A N 1
ATOM 2073 C CA . CYS A 1 278 ? -12.094 -6.422 3.494 1 98.69 278 CYS A CA 1
ATOM 2074 C C . CYS A 1 278 ? -11.922 -7.883 3.082 1 98.69 278 CYS A C 1
ATOM 2076 O O . CYS A 1 278 ? -12.844 -8.477 2.52 1 98.69 278 CYS A O 1
ATOM 2078 N N . GLU A 1 279 ? -10.781 -8.445 3.418 1 98.56 279 GLU A N 1
ATOM 2079 C CA . GLU A 1 279 ? -10.547 -9.859 3.16 1 98.56 279 GLU A CA 1
ATOM 2080 C C . GLU A 1 279 ? -9.609 -10.461 4.203 1 98.56 279 GLU A C 1
ATOM 2082 O O . GLU A 1 279 ? -8.891 -9.734 4.895 1 98.56 279 GLU A O 1
ATOM 2087 N N . VAL A 1 280 ? -9.578 -11.773 4.293 1 98.75 280 VAL A N 1
ATOM 2088 C CA . VAL A 1 280 ? -8.797 -12.5 5.285 1 98.75 280 VAL A CA 1
ATOM 2089 C C . VAL A 1 280 ? -7.309 -12.375 4.961 1 98.75 280 VAL A C 1
ATOM 2091 O O . VAL A 1 280 ? -6.461 -12.445 5.855 1 98.75 280 VAL A O 1
ATOM 2094 N N . PHE A 1 281 ? -6.941 -12.062 3.75 1 98.88 281 PHE A N 1
ATOM 2095 C CA . PHE A 1 281 ? -5.551 -12.102 3.305 1 98.88 281 PHE A CA 1
ATOM 2096 C C . PHE A 1 281 ? -4.852 -10.781 3.613 1 98.88 281 PHE A C 1
ATOM 2098 O O . PHE A 1 281 ? -3.635 -10.672 3.463 1 98.88 281 PHE A O 1
ATOM 2105 N N . ARG A 1 282 ? -5.586 -9.75 4.074 1 98.88 282 ARG A N 1
ATOM 2106 C CA . ARG A 1 282 ? -5.051 -8.398 4.234 1 98.88 282 ARG A CA 1
ATOM 2107 C C . ARG A 1 282 ? -3.814 -8.406 5.125 1 98.88 282 ARG A C 1
ATOM 2109 O O . ARG A 1 282 ? -2.727 -8.023 4.688 1 98.88 282 ARG A O 1
ATOM 2116 N N . ASP A 1 283 ? -3.971 -8.859 6.402 1 98.94 283 ASP A N 1
ATOM 2117 C CA . ASP A 1 283 ? -2.904 -8.703 7.387 1 98.94 283 ASP A CA 1
ATOM 2118 C C . ASP A 1 283 ? -1.724 -9.617 7.062 1 98.94 283 ASP A C 1
ATOM 2120 O O . ASP A 1 283 ? -0.568 -9.188 7.121 1 98.94 283 ASP A O 1
ATOM 2124 N N . PRO A 1 284 ? -1.973 -10.883 6.629 1 98.88 284 PRO A N 1
ATOM 2125 C CA . PRO A 1 284 ? -0.832 -11.719 6.238 1 98.88 284 PRO A CA 1
ATOM 2126 C C . PRO A 1 284 ? -0.047 -11.125 5.066 1 98.88 284 PRO A C 1
ATOM 2128 O O . PRO A 1 284 ? 1.18 -11.25 5.016 1 98.88 284 PRO A O 1
ATOM 2131 N N . ALA A 1 285 ? -0.74 -10.516 4.121 1 98.94 285 ALA A N 1
ATOM 2132 C CA . ALA A 1 285 ? -0.051 -9.867 3.01 1 98.94 285 ALA A CA 1
ATOM 2133 C C . ALA A 1 285 ? 0.851 -8.742 3.504 1 98.94 285 ALA A C 1
ATOM 2135 O O . ALA A 1 285 ? 2.008 -8.641 3.09 1 98.94 285 ALA A O 1
ATOM 2136 N N . VAL A 1 286 ? 0.344 -7.945 4.395 1 98.94 286 VAL A N 1
ATOM 2137 C CA . VAL A 1 286 ? 1.077 -6.805 4.938 1 98.94 286 VAL A CA 1
ATOM 2138 C C . VAL A 1 286 ? 2.271 -7.297 5.75 1 98.94 286 VAL A C 1
ATOM 2140 O O . VAL A 1 286 ? 3.383 -6.785 5.605 1 98.94 286 VAL A O 1
ATOM 2143 N N . VAL A 1 287 ? 2.061 -8.312 6.547 1 98.88 287 VAL A N 1
ATOM 2144 C CA . VAL A 1 287 ? 3.125 -8.852 7.387 1 98.88 287 VAL A CA 1
ATOM 2145 C C . VAL A 1 287 ? 4.219 -9.453 6.508 1 98.88 287 VAL A C 1
ATOM 2147 O O . VAL A 1 287 ? 5.406 -9.32 6.809 1 98.88 287 VAL A O 1
ATOM 2150 N N . TYR A 1 288 ? 3.793 -10.133 5.453 1 98.94 288 TYR A N 1
ATOM 2151 C CA . TYR A 1 288 ? 4.785 -10.695 4.547 1 98.94 288 TYR A CA 1
ATOM 2152 C C . TYR A 1 288 ? 5.641 -9.594 3.928 1 98.94 288 TYR A C 1
ATOM 2154 O O . TYR A 1 288 ? 6.863 -9.727 3.84 1 98.94 288 TYR A O 1
ATOM 2162 N N . ALA A 1 289 ? 5.082 -8.484 3.504 1 98.94 289 ALA A N 1
ATOM 2163 C CA . ALA A 1 289 ? 5.82 -7.332 2.98 1 98.94 289 ALA A CA 1
ATOM 2164 C C . ALA A 1 289 ? 6.789 -6.781 4.023 1 98.94 289 ALA A C 1
ATOM 2166 O O . ALA A 1 289 ? 7.953 -6.512 3.719 1 98.94 289 ALA A O 1
ATOM 2167 N N . MET A 1 290 ? 6.293 -6.645 5.238 1 98.88 290 MET A N 1
ATOM 2168 C CA . MET A 1 290 ? 7.133 -6.137 6.316 1 98.88 290 MET A CA 1
ATOM 2169 C C . MET A 1 290 ? 8.336 -7.047 6.543 1 98.88 290 MET A C 1
ATOM 2171 O O . MET A 1 290 ? 9.453 -6.566 6.773 1 98.88 290 MET A O 1
ATOM 2175 N N . ASN A 1 291 ? 8.094 -8.336 6.484 1 98.88 291 ASN A N 1
ATOM 2176 C CA . ASN A 1 291 ? 9.18 -9.289 6.668 1 98.88 291 ASN A CA 1
ATOM 2177 C C . ASN A 1 291 ? 10.172 -9.242 5.508 1 98.88 291 ASN A C 1
ATOM 2179 O O . ASN A 1 291 ? 11.375 -9.422 5.707 1 98.88 291 ASN A O 1
ATOM 2183 N N . MET A 1 292 ? 9.688 -9.031 4.277 1 98.94 292 MET A N 1
ATOM 2184 C CA . MET A 1 292 ? 10.594 -8.828 3.152 1 98.94 292 MET A CA 1
ATOM 2185 C C . MET A 1 292 ? 11.492 -7.617 3.389 1 98.94 292 MET A C 1
ATOM 2187 O O . MET A 1 292 ? 12.711 -7.707 3.24 1 98.94 292 MET A O 1
ATOM 2191 N N . TRP A 1 293 ? 10.883 -6.484 3.814 1 98.88 293 TRP A N 1
ATOM 2192 C CA . TRP A 1 293 ? 11.648 -5.273 4.094 1 98.88 293 TRP A CA 1
ATOM 2193 C C . TRP A 1 293 ? 12.68 -5.523 5.188 1 98.88 293 TRP A C 1
ATOM 2195 O O . TRP A 1 293 ? 13.836 -5.098 5.07 1 98.88 293 TRP A O 1
ATOM 2205 N N . ARG A 1 294 ? 12.25 -6.23 6.246 1 98.75 294 ARG A N 1
ATOM 2206 C CA . ARG A 1 294 ? 13.133 -6.539 7.367 1 98.75 294 ARG A CA 1
ATOM 2207 C C . ARG A 1 294 ? 14.383 -7.273 6.891 1 98.75 294 ARG A C 1
ATOM 2209 O O . ARG A 1 294 ? 15.477 -7.039 7.406 1 98.75 294 ARG A O 1
ATOM 2216 N N . CYS A 1 295 ? 14.219 -8.094 5.895 1 98.81 295 CYS A N 1
ATOM 2217 C CA . CYS A 1 295 ? 15.305 -8.938 5.402 1 98.81 295 CYS A CA 1
ATOM 2218 C C . CYS A 1 295 ? 16.062 -8.242 4.281 1 98.81 295 CYS A C 1
ATOM 2220 O O . CYS A 1 295 ? 17 -8.812 3.707 1 98.81 295 CYS A O 1
ATOM 2222 N N . GLY A 1 296 ? 15.633 -7.078 3.906 1 98.69 296 GLY A N 1
ATOM 2223 C CA . GLY A 1 296 ? 16.375 -6.293 2.926 1 98.69 296 GLY A CA 1
ATOM 2224 C C . GLY A 1 296 ? 15.867 -6.484 1.509 1 98.69 296 GLY A C 1
ATOM 2225 O O . GLY A 1 296 ? 16.422 -5.914 0.565 1 98.69 296 GLY A O 1
ATOM 2226 N N . SER A 1 297 ? 14.812 -7.301 1.295 1 98.81 297 SER A N 1
ATOM 2227 C CA . SER A 1 297 ? 14.203 -7.441 -0.021 1 98.81 297 SER A CA 1
ATOM 2228 C C . SER A 1 297 ? 13.18 -6.34 -0.279 1 98.81 297 SER A C 1
ATOM 2230 O O . SER A 1 297 ? 12.555 -5.84 0.656 1 98.81 297 SER A O 1
ATOM 2232 N N . SER A 1 298 ? 13.031 -5.949 -1.5 1 98.81 298 SER A N 1
ATOM 2233 C CA . SER A 1 298 ? 12.164 -4.84 -1.886 1 98.81 298 SER A CA 1
ATOM 2234 C C . SER A 1 298 ? 10.742 -5.312 -2.141 1 98.81 298 SER A C 1
ATOM 2236 O O . SER A 1 298 ? 10.531 -6.379 -2.725 1 98.81 298 SER A O 1
ATOM 2238 N N . CYS A 1 299 ? 9.789 -4.488 -1.718 1 98.88 299 CYS A N 1
ATOM 2239 C CA . CYS A 1 299 ? 8.383 -4.809 -1.926 1 98.88 299 CYS A CA 1
ATOM 2240 C C . CYS A 1 299 ? 7.547 -3.539 -2.055 1 98.88 299 CYS A C 1
ATOM 2242 O O . CYS A 1 299 ? 7.66 -2.631 -1.229 1 98.88 299 CYS A O 1
ATOM 2244 N N . GLU A 1 300 ? 6.824 -3.414 -3.119 1 98.94 300 GLU A N 1
ATOM 2245 C CA . GLU A 1 300 ? 5.742 -2.445 -3.256 1 98.94 300 GLU A CA 1
ATOM 2246 C C . GLU A 1 300 ? 4.434 -3.002 -2.703 1 98.94 300 GLU A C 1
ATOM 2248 O O . GLU A 1 300 ? 4.023 -4.113 -3.053 1 98.94 300 GLU A O 1
ATOM 2253 N N . LEU A 1 301 ? 3.787 -2.266 -1.78 1 98.94 301 LEU A N 1
ATOM 2254 C CA . LEU A 1 301 ? 2.613 -2.77 -1.076 1 98.94 301 LEU A CA 1
ATOM 2255 C C . LEU A 1 301 ? 1.423 -1.834 -1.266 1 98.94 301 LEU A C 1
ATOM 2257 O O . LEU A 1 301 ? 1.555 -0.617 -1.115 1 98.94 301 LEU A O 1
ATOM 2261 N N . HIS A 1 302 ? 0.289 -2.412 -1.616 1 98.94 302 HIS A N 1
ATOM 2262 C CA . HIS A 1 302 ? -0.953 -1.658 -1.741 1 98.94 302 HIS A CA 1
ATOM 2263 C C . HIS A 1 302 ? -2.107 -2.379 -1.054 1 98.94 302 HIS A C 1
ATOM 2265 O O . HIS A 1 302 ? -2.373 -3.549 -1.34 1 98.94 302 HIS A O 1
ATOM 2271 N N . VAL A 1 303 ? -2.783 -1.695 -0.126 1 98.94 303 VAL A N 1
ATOM 2272 C CA . VAL A 1 303 ? -4.039 -2.186 0.432 1 98.94 303 VAL A CA 1
ATOM 2273 C C . VAL A 1 303 ? -5.184 -1.257 0.029 1 98.94 303 VAL A C 1
ATOM 2275 O O . VAL A 1 303 ? -5.121 -0.049 0.271 1 98.94 303 VAL A O 1
ATOM 2278 N N . TRP A 1 304 ? -6.176 -1.767 -0.594 1 98.88 304 TRP A N 1
ATOM 2279 C CA . TRP A 1 304 ? -7.219 -0.979 -1.242 1 98.88 304 TRP A CA 1
ATOM 2280 C C . TRP A 1 304 ? -8.477 -0.919 -0.378 1 98.88 304 TRP A C 1
ATOM 2282 O O . TRP A 1 304 ? -9.023 -1.956 -0.001 1 98.88 304 TRP A O 1
ATOM 2292 N N . PRO A 1 305 ? -8.977 0.249 -0.101 1 98.75 305 PRO A N 1
ATOM 2293 C CA . PRO A 1 305 ? -10.078 0.439 0.847 1 98.75 305 PRO A CA 1
ATOM 2294 C C . PRO A 1 305 ? -11.391 -0.158 0.351 1 98.75 305 PRO A C 1
ATOM 2296 O O . PRO A 1 305 ? -11.742 -0.004 -0.822 1 98.75 305 PRO A O 1
ATOM 2299 N N . GLY A 1 306 ? -12.055 -0.887 1.225 1 98.31 306 GLY A N 1
ATOM 2300 C CA . GLY A 1 306 ? -13.398 -1.382 0.979 1 98.31 306 GLY A CA 1
ATOM 2301 C C . GLY A 1 306 ? -13.438 -2.537 -0.005 1 98.31 306 GLY A C 1
ATOM 2302 O O . GLY A 1 306 ? -14.5 -3.107 -0.257 1 98.31 306 GLY A O 1
ATOM 2303 N N . GLY A 1 307 ? -12.336 -2.912 -0.588 1 98.06 307 GLY A N 1
ATOM 2304 C CA . GLY A 1 307 ? -12.305 -4.039 -1.507 1 98.06 307 GLY A CA 1
ATOM 2305 C C . GLY A 1 307 ? -12.562 -5.371 -0.827 1 98.06 307 GLY A C 1
ATOM 2306 O O . GLY A 1 307 ? -12.305 -5.523 0.368 1 98.06 307 GLY A O 1
ATOM 2307 N N . VAL A 1 308 ? -13.086 -6.309 -1.566 1 97.5 308 VAL A N 1
ATOM 2308 C CA . VAL A 1 308 ? -13.195 -7.703 -1.151 1 97.5 308 VAL A CA 1
ATOM 2309 C C . VAL A 1 308 ? -12.242 -8.562 -1.983 1 97.5 308 VAL A C 1
ATOM 2311 O O . VAL A 1 308 ? -11.523 -8.047 -2.844 1 97.5 308 VAL A O 1
ATOM 2314 N N . HIS A 1 309 ? -12.164 -9.797 -1.662 1 96.56 309 HIS A N 1
ATOM 2315 C CA . HIS A 1 309 ? -11.242 -10.711 -2.338 1 96.56 309 HIS A CA 1
ATOM 2316 C C . HIS A 1 309 ? -11.391 -10.617 -3.854 1 96.56 309 HIS A C 1
ATOM 2318 O O . HIS A 1 309 ? -12.484 -10.805 -4.387 1 96.56 309 HIS A O 1
ATOM 2324 N N . LEU A 1 310 ? -10.344 -10.18 -4.605 1 93.25 310 LEU A N 1
ATOM 2325 C CA . LEU A 1 310 ? -10.227 -10.094 -6.059 1 93.25 310 LEU A CA 1
ATOM 2326 C C . LEU A 1 310 ? -11.273 -9.148 -6.633 1 93.25 310 LEU A C 1
ATOM 2328 O O . LEU A 1 310 ? -11.82 -9.398 -7.711 1 93.25 310 LEU A O 1
ATOM 2332 N N . PHE A 1 311 ? -11.633 -8.102 -5.938 1 94.5 311 PHE A N 1
ATOM 2333 C CA . PHE A 1 311 ? -12.586 -7.094 -6.371 1 94.5 311 PHE A CA 1
ATOM 2334 C C . PHE A 1 311 ? -12.133 -6.438 -7.672 1 94.5 311 PHE A C 1
ATOM 2336 O O . PHE A 1 311 ? -12.938 -5.832 -8.383 1 94.5 311 PHE A O 1
ATOM 2343 N N . ASP A 1 312 ? -10.898 -6.602 -7.992 1 91.69 312 ASP A N 1
ATOM 2344 C CA . ASP A 1 312 ? -10.289 -5.883 -9.109 1 91.69 312 ASP A CA 1
ATOM 2345 C C . ASP A 1 312 ? -9.898 -6.844 -10.227 1 91.69 312 ASP A C 1
ATOM 2347 O O . ASP A 1 312 ? -9.023 -6.531 -11.039 1 91.69 312 ASP A O 1
ATOM 2351 N N . ALA A 1 313 ? -10.469 -8.016 -10.281 1 87.31 313 ALA A N 1
ATOM 2352 C CA . ALA A 1 313 ? -10.164 -9.008 -11.305 1 87.31 313 ALA A CA 1
ATOM 2353 C C . ALA A 1 313 ? -10.641 -8.555 -12.68 1 87.31 313 ALA A C 1
ATOM 2355 O O . ALA A 1 313 ? -10.039 -8.906 -13.695 1 87.31 313 ALA A O 1
ATOM 2356 N N . VAL A 1 314 ? -11.695 -7.793 -12.68 1 83.5 314 VAL A N 1
ATOM 2357 C CA . VAL A 1 314 ? -12.25 -7.258 -13.914 1 83.5 314 VAL A CA 1
ATOM 2358 C C . VAL A 1 314 ? -12.461 -5.75 -13.781 1 83.5 314 VAL A C 1
ATOM 2360 O O . VAL A 1 314 ? -13.031 -5.285 -12.781 1 83.5 314 VAL A O 1
ATOM 2363 N N . ASP A 1 315 ? -12 -5.09 -14.805 1 85.81 315 ASP A N 1
ATOM 2364 C CA . ASP A 1 315 ? -12.156 -3.639 -14.789 1 85.81 315 ASP A CA 1
ATOM 2365 C C . ASP A 1 315 ? -13.625 -3.242 -14.773 1 85.81 315 ASP A C 1
ATOM 2367 O O . ASP A 1 315 ? -14.453 -3.873 -15.438 1 85.81 315 ASP A O 1
ATOM 2371 N N . ASN A 1 316 ? -13.859 -2.289 -13.992 1 90.81 316 ASN A N 1
ATOM 2372 C CA . ASN A 1 316 ? -15.195 -1.706 -13.875 1 90.81 316 ASN A CA 1
ATOM 2373 C C . ASN A 1 316 ? -15.125 -0.193 -13.688 1 90.81 316 ASN A C 1
ATOM 2375 O O . ASN A 1 316 ? -14.906 0.292 -12.578 1 90.81 316 ASN A O 1
ATOM 2379 N N . PRO A 1 317 ? -15.344 0.572 -14.734 1 86.75 317 PRO A N 1
ATOM 2380 C CA . PRO A 1 317 ? -15.211 2.031 -14.688 1 86.75 317 PRO A CA 1
ATOM 2381 C C . PRO A 1 317 ? -16.172 2.68 -13.695 1 86.75 317 PRO A C 1
ATOM 2383 O O . PRO A 1 317 ? -15.953 3.824 -13.281 1 86.75 317 PRO A O 1
ATOM 2386 N N . ASP A 1 318 ? -17.203 1.956 -13.32 1 90.94 318 ASP A N 1
ATOM 2387 C CA . ASP A 1 318 ? -18.188 2.523 -12.406 1 90.94 318 ASP A CA 1
ATOM 2388 C C . ASP A 1 318 ? -17.734 2.408 -10.953 1 90.94 318 ASP A C 1
ATOM 2390 O O . ASP A 1 318 ? -18.375 2.961 -10.055 1 90.94 318 ASP A O 1
ATOM 2394 N N . ILE A 1 319 ? -16.688 1.725 -10.766 1 94.62 319 ILE A N 1
ATOM 2395 C CA . ILE A 1 319 ? -16.156 1.539 -9.414 1 94.62 319 ILE A CA 1
ATOM 2396 C C . ILE A 1 319 ? -14.742 2.094 -9.328 1 94.62 319 ILE A C 1
ATOM 2398 O O . ILE A 1 319 ? -13.773 1.378 -9.586 1 94.62 319 ILE A O 1
ATOM 2402 N N . PRO A 1 320 ? -14.562 3.264 -8.82 1 94.75 320 PRO A N 1
ATOM 2403 C CA . PRO A 1 320 ? -13.297 3.994 -8.914 1 94.75 320 PRO A CA 1
ATOM 2404 C C . PRO A 1 320 ? -12.141 3.246 -8.258 1 94.75 320 PRO A C 1
ATOM 2406 O O . PRO A 1 320 ? -11.016 3.275 -8.773 1 94.75 320 PRO A O 1
ATOM 2409 N N . VAL A 1 321 ? -12.375 2.529 -7.148 1 96.56 321 VAL A N 1
ATOM 2410 C CA . VAL A 1 321 ? -11.281 1.852 -6.457 1 96.56 321 VAL A CA 1
ATOM 2411 C C . VAL A 1 321 ? -10.75 0.711 -7.324 1 96.56 321 VAL A C 1
ATOM 2413 O O . VAL A 1 321 ? -9.562 0.4 -7.289 1 96.56 321 VAL A O 1
ATOM 2416 N N . VAL A 1 322 ? -11.602 0.091 -8.172 1 97.38 322 VAL A N 1
ATOM 2417 C CA . VAL A 1 322 ? -11.18 -0.951 -9.102 1 97.38 322 VAL A CA 1
ATOM 2418 C C . VAL A 1 322 ? -10.203 -0.368 -10.125 1 97.38 322 VAL A C 1
ATOM 2420 O O . VAL A 1 322 ? -9.133 -0.93 -10.352 1 97.38 322 VAL A O 1
ATOM 2423 N N . GLY A 1 323 ? -10.609 0.8 -10.688 1 96 323 GLY A N 1
ATOM 2424 C CA . GLY A 1 323 ? -9.734 1.472 -11.633 1 96 323 GLY A CA 1
ATOM 2425 C C . GLY A 1 323 ? -8.383 1.843 -11.039 1 96 323 GLY A C 1
ATOM 2426 O O . GLY A 1 323 ? -7.352 1.687 -11.695 1 96 323 GLY A O 1
ATOM 2427 N N . ALA A 1 324 ? -8.422 2.293 -9.836 1 96.94 324 ALA A N 1
ATOM 2428 C CA . ALA A 1 324 ? -7.184 2.678 -9.164 1 96.94 324 ALA A CA 1
ATOM 2429 C C . ALA A 1 324 ? -6.273 1.473 -8.961 1 96.94 324 ALA A C 1
ATOM 2431 O O . ALA A 1 324 ? -5.062 1.553 -9.195 1 96.94 324 ALA A O 1
ATOM 2432 N N . ALA A 1 325 ? -6.828 0.371 -8.508 1 98.12 325 ALA A N 1
ATOM 2433 C CA . ALA A 1 325 ? -6.059 -0.845 -8.266 1 98.12 325 ALA A CA 1
ATOM 2434 C C . ALA A 1 325 ? -5.434 -1.366 -9.555 1 98.12 325 ALA A C 1
ATOM 2436 O O . ALA A 1 325 ? -4.25 -1.719 -9.586 1 98.12 325 ALA A O 1
ATOM 2437 N N . ILE A 1 326 ? -6.18 -1.379 -10.617 1 97.44 326 ILE A N 1
ATOM 2438 C CA . ILE A 1 326 ? -5.699 -1.869 -11.906 1 97.44 326 ILE A CA 1
ATOM 2439 C C . ILE A 1 326 ? -4.613 -0.939 -12.445 1 97.44 326 ILE A C 1
ATOM 2441 O O . ILE A 1 326 ? -3.598 -1.4 -12.969 1 97.44 326 ILE A O 1
ATOM 2445 N N . ALA A 1 327 ? -4.793 0.343 -12.266 1 96.25 327 ALA A N 1
ATOM 2446 C CA . ALA A 1 327 ? -3.795 1.312 -12.711 1 96.25 327 ALA A CA 1
ATOM 2447 C C . ALA A 1 327 ? -2.469 1.105 -11.992 1 96.25 327 ALA A C 1
ATOM 2449 O O . ALA A 1 327 ? -1.399 1.224 -12.594 1 96.25 327 ALA A O 1
ATOM 2450 N N . ALA A 1 328 ? -2.543 0.821 -10.719 1 97.31 328 ALA A N 1
ATOM 2451 C CA . ALA A 1 328 ? -1.324 0.587 -9.945 1 97.31 328 ALA A CA 1
ATOM 2452 C C . ALA A 1 328 ? -0.59 -0.655 -10.445 1 97.31 328 ALA A C 1
ATOM 2454 O O . ALA A 1 328 ? 0.635 -0.644 -10.586 1 97.31 328 ALA A O 1
ATOM 2455 N N . LYS A 1 329 ? -1.342 -1.704 -10.719 1 97.94 329 LYS A N 1
ATOM 2456 C CA . LYS A 1 329 ? -0.748 -2.924 -11.258 1 97.94 329 LYS A CA 1
ATOM 2457 C C . LYS A 1 329 ? -0.058 -2.656 -12.594 1 97.94 329 LYS A C 1
ATOM 2459 O O . LYS A 1 329 ? 1.073 -3.094 -12.812 1 97.94 329 LYS A O 1
ATOM 2464 N N . ARG A 1 330 ? -0.735 -1.926 -13.445 1 96.88 330 ARG A N 1
ATOM 2465 C CA . ARG A 1 330 ? -0.2 -1.622 -14.773 1 96.88 330 ARG A CA 1
ATOM 2466 C C . ARG A 1 330 ? 1.072 -0.788 -14.672 1 96.88 330 ARG A C 1
ATOM 2468 O O . ARG A 1 330 ? 2.043 -1.037 -15.383 1 96.88 330 ARG A O 1
ATOM 2475 N N . ALA A 1 331 ? 0.993 0.174 -13.789 1 96.5 331 ALA A N 1
ATOM 2476 C CA . ALA A 1 331 ? 2.16 1.033 -13.609 1 96.5 331 ALA A CA 1
ATOM 2477 C C . ALA A 1 331 ? 3.371 0.224 -13.148 1 96.5 331 ALA A C 1
ATOM 2479 O O . ALA A 1 331 ? 4.488 0.451 -13.617 1 96.5 331 ALA A O 1
ATOM 2480 N N . TRP A 1 332 ? 3.182 -0.685 -12.258 1 98 332 TRP A N 1
ATOM 2481 C CA . TRP A 1 332 ? 4.273 -1.521 -11.766 1 98 332 TRP A CA 1
ATOM 2482 C C . TRP A 1 332 ? 4.809 -2.424 -12.875 1 98 332 TRP A C 1
ATOM 2484 O O . TRP A 1 332 ? 6.023 -2.531 -13.062 1 98 332 TRP A O 1
ATOM 2494 N N . LEU A 1 333 ? 3.902 -3.035 -13.602 1 98.19 333 LEU A N 1
ATOM 2495 C CA . LEU A 1 333 ? 4.309 -3.928 -14.688 1 98.19 333 LEU A CA 1
ATOM 2496 C C . LEU A 1 333 ? 5.094 -3.168 -15.75 1 98.19 333 LEU A C 1
ATOM 2498 O O . LEU A 1 333 ? 6.074 -3.688 -16.297 1 98.19 333 LEU A O 1
ATOM 2502 N N . ARG A 1 334 ? 4.699 -1.948 -16.031 1 96.06 334 ARG A N 1
ATOM 2503 C CA . ARG A 1 334 ? 5.43 -1.13 -17 1 96.06 334 ARG A CA 1
ATOM 2504 C C . ARG A 1 334 ? 6.852 -0.857 -16.516 1 96.06 334 ARG A C 1
ATOM 2506 O O . ARG A 1 334 ? 7.789 -0.845 -17.312 1 96.06 334 ARG A O 1
ATOM 2513 N N . ARG A 1 335 ? 6.961 -0.665 -15.227 1 95.19 335 ARG A N 1
ATOM 2514 C CA . ARG A 1 335 ? 8.281 -0.408 -14.672 1 95.19 335 ARG A CA 1
ATOM 2515 C C . ARG A 1 335 ? 9.156 -1.655 -14.742 1 95.19 335 ARG A C 1
ATOM 2517 O O . ARG A 1 335 ? 10.367 -1.56 -14.953 1 95.19 335 ARG A O 1
ATOM 2524 N N . MET A 1 336 ? 8.539 -2.807 -14.594 1 96.06 336 MET A N 1
ATOM 2525 C CA . MET A 1 336 ? 9.297 -4.051 -14.57 1 96.06 336 MET A CA 1
ATOM 2526 C C . MET A 1 336 ? 9.633 -4.516 -15.977 1 96.06 336 MET A C 1
ATOM 2528 O O . MET A 1 336 ? 10.68 -5.133 -16.203 1 96.06 336 MET A O 1
ATOM 2532 N N . MET A 1 337 ? 8.703 -4.254 -16.922 1 93.94 337 MET A N 1
ATOM 2533 C CA . MET A 1 337 ? 8.844 -4.816 -18.266 1 93.94 337 MET A CA 1
ATOM 2534 C C . MET A 1 337 ? 9.391 -3.773 -19.234 1 93.94 337 MET A C 1
ATOM 2536 O O . MET A 1 337 ? 9.367 -3.977 -20.453 1 93.94 337 MET A O 1
ATOM 2540 N N . LYS A 1 338 ? 9.797 -2.52 -18.641 1 74.81 338 LYS A N 1
ATOM 2541 C CA . LYS A 1 338 ? 10.375 -1.504 -19.516 1 74.81 338 LYS A CA 1
ATOM 2542 C C . LYS A 1 338 ? 11.484 -2.088 -20.375 1 74.81 338 LYS A C 1
ATOM 2544 O O . LYS A 1 338 ? 12.328 -2.842 -19.891 1 74.81 338 LYS A O 1
ATOM 2549 N N . SER A 1 339 ? 11.141 -2.213 -21.672 1 51.69 339 SER A N 1
ATOM 2550 C CA . SER A 1 339 ? 12.102 -2.533 -22.719 1 51.69 339 SER A CA 1
ATOM 2551 C C . SER A 1 339 ? 13.164 -1.444 -22.844 1 51.69 339 SER A C 1
ATOM 2553 O O . SER A 1 339 ? 12.891 -0.274 -22.578 1 51.69 339 SER A O 1
ATOM 2555 N N . MET B 1 1 ? 30.188 29.359 17.672 1 34.78 1 MET B N 1
ATOM 2556 C CA . MET B 1 1 ? 30.094 28.891 16.297 1 34.78 1 MET B CA 1
ATOM 2557 C C . MET B 1 1 ? 29.203 27.656 16.203 1 34.78 1 MET B C 1
ATOM 2559 O O . MET B 1 1 ? 29.469 26.641 16.828 1 34.78 1 MET B O 1
ATOM 2563 N N . SER B 1 2 ? 27.891 27.703 16.125 1 43.53 2 SER B N 1
ATOM 2564 C CA . SER B 1 2 ? 26.875 26.672 16.297 1 43.53 2 SER B CA 1
ATOM 2565 C C . SER B 1 2 ? 27.219 25.438 15.477 1 43.53 2 SER B C 1
ATOM 2567 O O . SER B 1 2 ? 27.391 25.516 14.258 1 43.53 2 SER B O 1
ATOM 2569 N N . SER B 1 3 ? 28 24.516 15.922 1 54.06 3 SER B N 1
ATOM 2570 C CA . SER B 1 3 ? 28.672 23.375 15.312 1 54.06 3 SER B CA 1
ATOM 2571 C C . SER B 1 3 ? 27.734 22.578 14.422 1 54.06 3 SER B C 1
ATOM 2573 O O . SER B 1 3 ? 26.75 22 14.898 1 54.06 3 SER B O 1
ATOM 2575 N N . GLN B 1 4 ? 27.578 23.047 13.164 1 67.5 4 GLN B N 1
ATOM 2576 C CA . GLN B 1 4 ? 26.828 22.344 12.133 1 67.5 4 GLN B CA 1
ATOM 2577 C C . GLN B 1 4 ? 27.281 20.891 12.008 1 67.5 4 GLN B C 1
ATOM 2579 O O . GLN B 1 4 ? 28.469 20.609 12.039 1 67.5 4 GLN B O 1
ATOM 2584 N N . SER B 1 5 ? 26.312 20 12.242 1 77.75 5 SER B N 1
ATOM 2585 C CA . SER B 1 5 ? 26.609 18.594 12.039 1 77.75 5 SER B CA 1
ATOM 2586 C C . SER B 1 5 ? 27.344 18.359 10.719 1 77.75 5 SER B C 1
ATOM 2588 O O . SER B 1 5 ? 27.031 19 9.711 1 77.75 5 SER B O 1
ATOM 2590 N N . PRO B 1 6 ? 28.406 17.609 10.742 1 87.56 6 PRO B N 1
ATOM 2591 C CA . PRO B 1 6 ? 29.125 17.328 9.5 1 87.56 6 PRO B CA 1
ATOM 2592 C C . PRO B 1 6 ? 28.234 16.672 8.438 1 87.56 6 PRO B C 1
ATOM 2594 O O . PRO B 1 6 ? 27.25 16.016 8.773 1 87.56 6 PRO B O 1
ATOM 2597 N N . ILE B 1 7 ? 28.656 16.984 7.285 1 92.25 7 ILE B N 1
ATOM 2598 C CA . ILE B 1 7 ? 27.969 16.391 6.141 1 92.25 7 ILE B CA 1
ATOM 2599 C C . ILE B 1 7 ? 28.141 14.875 6.176 1 92.25 7 ILE B C 1
ATOM 2601 O O . ILE B 1 7 ? 29.203 14.367 6.508 1 92.25 7 ILE B O 1
ATOM 2605 N N . TYR B 1 8 ? 27.078 14.133 5.879 1 94.25 8 TYR B N 1
ATOM 2606 C CA . TYR B 1 8 ? 27.172 12.688 5.738 1 94.25 8 TYR B CA 1
ATOM 2607 C C . TYR B 1 8 ? 28.203 12.305 4.691 1 94.25 8 TYR B C 1
ATOM 2609 O O . TYR B 1 8 ? 28.172 12.789 3.561 1 94.25 8 TYR B O 1
ATOM 2617 N N . PRO B 1 9 ? 29.109 11.469 4.961 1 93.81 9 PRO B N 1
ATOM 2618 C CA . PRO B 1 9 ? 30.328 11.344 4.156 1 93.81 9 PRO B CA 1
ATOM 2619 C C . PRO B 1 9 ? 30.141 10.398 2.965 1 93.81 9 PRO B C 1
ATOM 2621 O O . PRO B 1 9 ? 31.047 10.281 2.129 1 93.81 9 PRO B O 1
ATOM 2624 N N . TYR B 1 10 ? 29.031 9.734 2.838 1 95.81 10 TYR B N 1
ATOM 2625 C CA . TYR B 1 10 ? 28.828 8.773 1.759 1 95.81 10 TYR B CA 1
ATOM 2626 C C . TYR B 1 10 ? 27.625 9.172 0.902 1 95.81 10 TYR B C 1
ATOM 2628 O O . TYR B 1 10 ? 26.766 9.93 1.346 1 95.81 10 TYR B O 1
ATOM 2636 N N . SER B 1 11 ? 27.688 8.664 -0.377 1 96.06 11 SER B N 1
ATOM 2637 C CA . SER B 1 11 ? 26.453 8.773 -1.15 1 96.06 11 SER B CA 1
ATOM 2638 C C . SER B 1 11 ? 25.328 7.98 -0.51 1 96.06 11 SER B C 1
ATOM 2640 O O . SER B 1 11 ? 25.531 6.844 -0.071 1 96.06 11 SER B O 1
ATOM 2642 N N . TYR B 1 12 ? 24.188 8.57 -0.466 1 97.06 12 TYR B N 1
ATOM 2643 C CA . TYR B 1 12 ? 23.047 7.898 0.165 1 97.06 12 TYR B CA 1
ATOM 2644 C C . TYR B 1 12 ? 22.766 6.559 -0.506 1 97.06 12 TYR B C 1
ATOM 2646 O O . TYR B 1 12 ? 22.5 5.562 0.17 1 97.06 12 TYR B O 1
ATOM 2654 N N . SER B 1 13 ? 22.828 6.48 -1.827 1 96.88 13 SER B N 1
ATOM 2655 C CA . SER B 1 13 ? 22.453 5.285 -2.58 1 96.88 13 SER B CA 1
ATOM 2656 C C . SER B 1 13 ? 23.438 4.148 -2.316 1 96.88 13 SER B C 1
ATOM 2658 O O . SER B 1 13 ? 23.125 2.984 -2.58 1 96.88 13 SER B O 1
ATOM 2660 N N . GLN B 1 14 ? 24.625 4.48 -1.738 1 97.38 14 GLN B N 1
ATOM 2661 C CA . GLN B 1 14 ? 25.641 3.471 -1.483 1 97.38 14 GLN B CA 1
ATOM 2662 C C . GLN B 1 14 ? 25.922 3.338 0.011 1 97.38 14 GLN B C 1
ATOM 2664 O O . GLN B 1 14 ? 26.891 2.674 0.412 1 97.38 14 GLN B O 1
ATOM 2669 N N . ALA B 1 15 ? 25.141 3.971 0.775 1 97.44 15 ALA B N 1
ATOM 2670 C CA . ALA B 1 15 ? 25.391 4.043 2.211 1 97.44 15 ALA B CA 1
ATOM 2671 C C . ALA B 1 15 ? 25.453 2.648 2.828 1 97.44 15 ALA B C 1
ATOM 2673 O O . ALA B 1 15 ? 26.297 2.375 3.684 1 97.44 15 ALA B O 1
ATOM 2674 N N . ALA B 1 16 ? 24.562 1.753 2.428 1 97 16 ALA B N 1
ATOM 2675 C CA . ALA B 1 16 ? 24.5 0.408 2.994 1 97 16 ALA B CA 1
ATOM 2676 C C . ALA B 1 16 ? 25.812 -0.342 2.785 1 97 16 ALA B C 1
ATOM 2678 O O . ALA B 1 16 ? 26.203 -1.171 3.613 1 97 16 ALA B O 1
ATOM 2679 N N . GLN B 1 17 ? 26.484 -0.014 1.757 1 97.06 17 GLN B N 1
ATOM 2680 C CA . GLN B 1 17 ? 27.734 -0.688 1.419 1 97.06 17 GLN B CA 1
ATOM 2681 C C . GLN B 1 17 ? 28.922 0.035 2.029 1 97.06 17 GLN B C 1
ATOM 2683 O O . GLN B 1 17 ? 29.938 -0.593 2.357 1 97.06 17 GLN B O 1
ATOM 2688 N N . LEU B 1 18 ? 28.828 1.327 2.18 1 97.69 18 LEU B N 1
ATOM 2689 C CA . LEU B 1 18 ? 30.031 2.121 2.459 1 97.69 18 LEU B CA 1
ATOM 2690 C C . LEU B 1 18 ? 30.094 2.504 3.934 1 97.69 18 LEU B C 1
ATOM 2692 O O . LEU B 1 18 ? 31.172 2.727 4.473 1 97.69 18 LEU B O 1
ATOM 2696 N N . ASP B 1 19 ? 28.984 2.744 4.574 1 97.88 19 ASP B N 1
ATOM 2697 C CA . ASP B 1 19 ? 28.969 3.1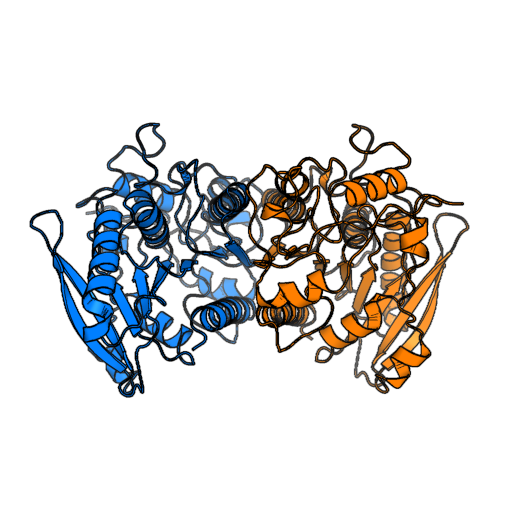43 5.977 1 97.88 19 ASP B CA 1
ATOM 2698 C C . ASP B 1 19 ? 29 1.922 6.895 1 97.88 19 ASP B C 1
ATOM 2700 O O . ASP B 1 19 ? 28.016 1.175 6.984 1 97.88 19 ASP B O 1
ATOM 2704 N N . PRO B 1 20 ? 30.016 1.698 7.637 1 97.88 20 PRO B N 1
ATOM 2705 C CA . PRO B 1 20 ? 30.156 0.487 8.445 1 97.88 20 PRO B CA 1
ATOM 2706 C C . PRO B 1 20 ? 29.172 0.451 9.625 1 97.88 20 PRO B C 1
ATOM 2708 O O . PRO B 1 20 ? 29 -0.598 10.242 1 97.88 20 PRO B O 1
ATOM 2711 N N . ARG B 1 21 ? 28.547 1.577 9.938 1 97.56 21 ARG B N 1
ATOM 2712 C CA . ARG B 1 21 ? 27.578 1.636 11.039 1 97.56 21 ARG B CA 1
ATOM 2713 C C . ARG B 1 21 ? 26.266 0.981 10.648 1 97.56 21 ARG B C 1
ATOM 2715 O O . ARG B 1 21 ? 25.453 0.651 11.516 1 97.56 21 ARG B O 1
ATOM 2722 N N . ILE B 1 22 ? 26 0.838 9.32 1 98.19 22 ILE B N 1
ATOM 2723 C CA . ILE B 1 22 ? 24.797 0.189 8.828 1 98.19 22 ILE B CA 1
ATOM 2724 C C . ILE B 1 22 ? 25.031 -1.316 8.711 1 98.19 22 ILE B C 1
ATOM 2726 O O . ILE B 1 22 ? 25.672 -1.781 7.773 1 98.19 22 ILE B O 1
ATOM 2730 N N . THR B 1 23 ? 24.469 -2.061 9.656 1 97.69 23 THR B N 1
ATOM 2731 C CA . THR B 1 23 ? 24.75 -3.49 9.719 1 97.69 23 THR B CA 1
ATOM 2732 C C . THR B 1 23 ? 23.516 -4.305 9.352 1 97.69 23 THR B C 1
ATOM 2734 O O . THR B 1 23 ? 23.609 -5.504 9.094 1 97.69 23 THR B O 1
ATOM 2737 N N . LEU B 1 24 ? 22.391 -3.646 9.352 1 98.06 24 LEU B N 1
ATOM 2738 C CA . LEU B 1 24 ? 21.141 -4.34 9.023 1 98.06 24 LEU B CA 1
ATOM 2739 C C . LEU B 1 24 ? 20.891 -4.316 7.523 1 98.06 24 LEU B C 1
ATOM 2741 O O . LEU B 1 24 ? 21.125 -3.305 6.863 1 98.06 24 LEU B O 1
ATOM 2745 N N . ALA B 1 25 ? 20.406 -5.457 7 1 98 25 ALA B N 1
ATOM 2746 C CA . ALA B 1 25 ? 19.938 -5.469 5.621 1 98 25 ALA B CA 1
ATOM 2747 C C . ALA B 1 25 ? 18.781 -4.484 5.426 1 98 25 ALA B C 1
ATOM 2749 O O . ALA B 1 25 ? 17.953 -4.305 6.32 1 98 25 ALA B O 1
ATOM 2750 N N . ARG B 1 26 ? 18.734 -3.844 4.336 1 98.62 26 ARG B N 1
ATOM 2751 C CA . ARG B 1 26 ? 17.672 -2.91 4.016 1 98.62 26 ARG B CA 1
ATOM 2752 C C . ARG B 1 26 ? 17.422 -2.842 2.512 1 98.62 26 ARG B C 1
ATOM 2754 O O . ARG B 1 26 ? 18.328 -3.148 1.723 1 98.62 26 ARG B O 1
ATOM 2761 N N . PRO B 1 27 ? 16.25 -2.59 2.064 1 98.69 27 PRO B N 1
ATOM 2762 C CA . PRO B 1 27 ? 15.984 -2.439 0.63 1 98.69 27 PRO B CA 1
ATOM 2763 C C . PRO B 1 27 ? 16.812 -1.329 -0.006 1 98.69 27 PRO B C 1
ATOM 2765 O O . PRO B 1 27 ? 17.141 -0.341 0.656 1 98.69 27 PRO B O 1
ATOM 2768 N N . PRO B 1 28 ? 17.141 -1.424 -1.232 1 98 28 PRO B N 1
ATOM 2769 C CA . PRO B 1 28 ? 17.953 -0.414 -1.919 1 98 28 PRO B CA 1
ATOM 2770 C C . PRO B 1 28 ? 17.125 0.788 -2.379 1 98 28 PRO B C 1
ATOM 2772 O O . PRO B 1 28 ? 15.945 0.648 -2.68 1 98 28 PRO B O 1
ATOM 2775 N N . ILE B 1 29 ? 17.781 1.921 -2.455 1 98.06 29 ILE B N 1
ATOM 2776 C CA . ILE B 1 29 ? 17.188 3.102 -3.07 1 98.06 29 ILE B CA 1
ATOM 2777 C C . ILE B 1 29 ? 17.016 2.873 -4.57 1 98.06 29 ILE B C 1
ATOM 2779 O O . ILE B 1 29 ? 17.906 2.312 -5.219 1 98.06 29 ILE B O 1
ATOM 2783 N N . ASP B 1 30 ? 15.859 3.264 -5.113 1 97.5 30 ASP B N 1
ATOM 2784 C CA . ASP B 1 30 ? 15.586 3.137 -6.543 1 97.5 30 ASP B CA 1
ATOM 2785 C C . ASP B 1 30 ? 16.719 3.73 -7.375 1 97.5 30 ASP B C 1
ATOM 2787 O O . ASP B 1 30 ? 17.156 4.852 -7.121 1 97.5 30 ASP B O 1
ATOM 2791 N N . ALA B 1 31 ? 17.141 3.021 -8.359 1 95.88 31 ALA B N 1
ATOM 2792 C CA . ALA B 1 31 ? 18.297 3.418 -9.172 1 95.88 31 ALA B CA 1
ATOM 2793 C C . ALA B 1 31 ? 18.031 4.746 -9.875 1 95.88 31 ALA B C 1
ATOM 2795 O O . ALA B 1 31 ? 18.969 5.539 -10.07 1 95.88 31 ALA B O 1
ATOM 2796 N N . ALA B 1 32 ? 16.797 5.016 -10.234 1 95.44 32 ALA B N 1
ATOM 2797 C CA . ALA B 1 32 ? 16.453 6.254 -10.93 1 95.44 32 ALA B CA 1
ATOM 2798 C C . ALA B 1 32 ? 16.453 7.441 -9.969 1 95.44 32 ALA B C 1
ATOM 2800 O O . ALA B 1 32 ? 16.625 8.586 -10.391 1 95.44 32 ALA B O 1
ATOM 2801 N N . LEU B 1 33 ? 16.266 7.148 -8.672 1 95.94 33 LEU B N 1
ATOM 2802 C CA . LEU B 1 33 ? 16.25 8.188 -7.652 1 95.94 33 LEU B CA 1
ATOM 2803 C C . LEU B 1 33 ? 17.656 8.477 -7.141 1 95.94 33 LEU B C 1
ATOM 2805 O O . LEU B 1 33 ? 17.922 9.555 -6.594 1 95.94 33 LEU B O 1
ATOM 2809 N N . ALA B 1 34 ? 18.594 7.551 -7.348 1 95.81 34 ALA B N 1
ATOM 2810 C CA . ALA B 1 34 ? 19.922 7.574 -6.73 1 95.81 34 ALA B CA 1
ATOM 2811 C C . ALA B 1 34 ? 20.672 8.844 -7.102 1 95.81 34 ALA B C 1
ATOM 2813 O O . ALA B 1 34 ? 21.188 9.547 -6.23 1 95.81 34 ALA B O 1
ATOM 2814 N N . PRO B 1 35 ? 20.672 9.281 -8.398 1 95.5 35 PRO B N 1
ATOM 2815 C CA . PRO B 1 35 ? 21.422 10.484 -8.75 1 95.5 35 PRO B CA 1
ATOM 2816 C C . PRO B 1 35 ? 20.875 11.742 -8.078 1 95.5 35 PRO B C 1
ATOM 2818 O O . PRO B 1 35 ? 21.641 12.641 -7.723 1 95.5 35 PRO B O 1
ATOM 2821 N N . ILE B 1 36 ? 19.625 11.75 -7.863 1 93.88 36 ILE B N 1
ATOM 2822 C CA . ILE B 1 36 ? 18.984 12.914 -7.266 1 93.88 36 ILE B CA 1
ATOM 2823 C C . ILE B 1 36 ? 19.297 12.969 -5.773 1 93.88 36 ILE B C 1
ATOM 2825 O O . ILE B 1 36 ? 19.672 14.016 -5.25 1 93.88 36 ILE B O 1
ATOM 2829 N N . VAL B 1 37 ? 19.188 11.828 -5.125 1 94.12 37 VAL B N 1
ATOM 2830 C CA . VAL B 1 37 ? 19.391 11.758 -3.682 1 94.12 37 VAL B CA 1
ATOM 2831 C C . VAL B 1 37 ? 20.875 11.992 -3.355 1 94.12 37 VAL B C 1
ATOM 2833 O O . VAL B 1 37 ? 21.203 12.641 -2.359 1 94.12 37 VAL B O 1
ATOM 2836 N N . ASP B 1 38 ? 21.734 11.555 -4.207 1 95.62 38 ASP B N 1
ATOM 2837 C CA . ASP B 1 38 ? 23.172 11.648 -3.98 1 95.62 38 ASP B CA 1
ATOM 2838 C C . ASP B 1 38 ? 23.688 13.055 -4.266 1 95.62 38 ASP B C 1
ATOM 2840 O O . ASP B 1 38 ? 24.766 13.43 -3.811 1 95.62 38 ASP B O 1
ATOM 2844 N N . ALA B 1 39 ? 22.922 13.82 -4.965 1 92.19 39 ALA B N 1
ATOM 2845 C CA . ALA B 1 39 ? 23.328 15.164 -5.355 1 92.19 39 ALA B CA 1
ATOM 2846 C C . ALA B 1 39 ? 23.047 16.172 -4.242 1 92.19 39 ALA B C 1
ATOM 2848 O O . ALA B 1 39 ? 23.469 17.328 -4.316 1 92.19 39 ALA B O 1
ATOM 2849 N N . MET B 1 40 ? 22.422 15.766 -3.158 1 84 40 MET B N 1
ATOM 2850 C CA . MET B 1 40 ? 22.047 16.703 -2.096 1 84 40 MET B CA 1
ATOM 2851 C C . MET B 1 40 ? 22.578 16.234 -0.75 1 84 40 MET B C 1
ATOM 2853 O O . MET B 1 40 ? 21.812 15.891 0.152 1 84 40 MET B O 1
ATOM 2857 N N . PRO B 1 41 ? 23.859 16.344 -0.696 1 78.69 41 PRO B N 1
ATOM 2858 C CA . PRO B 1 41 ? 24.391 15.93 0.603 1 78.69 41 PRO B CA 1
ATOM 2859 C C . PRO B 1 41 ? 23.938 16.844 1.743 1 78.69 41 PRO B C 1
ATOM 2861 O O . PRO B 1 41 ? 24.047 18.062 1.634 1 78.69 41 PRO B O 1
ATOM 2864 N N . LEU B 1 42 ? 23.438 16.25 2.711 1 90.81 42 LEU B N 1
ATOM 2865 C CA . LEU B 1 42 ? 22.938 16.938 3.902 1 90.81 42 LEU B CA 1
ATOM 2866 C C . LEU B 1 42 ? 23.797 16.594 5.121 1 90.81 42 LEU B C 1
ATOM 2868 O O . LEU B 1 42 ? 24.531 15.609 5.113 1 90.81 42 LEU B O 1
ATOM 2872 N N . PRO B 1 43 ? 23.688 17.5 6.059 1 92.44 43 PRO B N 1
ATOM 2873 C CA . PRO B 1 43 ? 24.266 17.078 7.336 1 92.44 43 PRO B CA 1
ATOM 2874 C C . PRO B 1 43 ? 23.656 15.773 7.848 1 92.44 43 PRO B C 1
ATOM 2876 O O . PRO B 1 43 ? 22.5 15.484 7.586 1 92.44 43 PRO B O 1
ATOM 2879 N N . GLU B 1 44 ? 24.484 15.016 8.484 1 92.31 44 GLU B N 1
ATOM 2880 C CA . GLU B 1 44 ? 24.031 13.734 9.016 1 92.31 44 GLU B CA 1
ATOM 2881 C C . GLU B 1 44 ? 22.844 13.93 9.961 1 92.31 44 GLU B C 1
ATOM 2883 O O . GLU B 1 44 ? 21.922 13.117 9.977 1 92.31 44 GLU B O 1
ATOM 2888 N N . GLU B 1 45 ? 22.938 14.922 10.766 1 92.88 45 GLU B N 1
ATOM 2889 C CA . GLU B 1 45 ? 21.812 15.328 11.609 1 92.88 45 GLU B CA 1
ATOM 2890 C C . GLU B 1 45 ? 21.312 16.719 11.227 1 92.88 45 GLU B C 1
ATOM 2892 O O . GLU B 1 45 ? 22.094 17.672 11.18 1 92.88 45 GLU B O 1
ATOM 2897 N N . LEU B 1 46 ? 20.047 16.703 10.914 1 92.06 46 LEU B N 1
ATOM 2898 C CA . LEU B 1 46 ? 19.422 18 10.633 1 92.06 46 LEU B CA 1
ATOM 2899 C C . LEU B 1 46 ? 18.953 18.656 11.922 1 92.06 46 LEU B C 1
ATOM 2901 O O . LEU B 1 46 ? 17.844 18.406 12.383 1 92.06 46 LEU B O 1
ATOM 2905 N N . ASP B 1 47 ? 19.75 19.531 12.375 1 89.88 47 ASP B N 1
ATOM 2906 C CA . ASP B 1 47 ? 19.359 20.172 13.625 1 89.88 47 ASP B CA 1
ATOM 2907 C C . ASP B 1 47 ? 18.406 21.344 13.359 1 89.88 47 ASP B C 1
ATOM 2909 O O . ASP B 1 47 ? 18.125 21.672 12.203 1 89.88 47 ASP B O 1
ATOM 2913 N N . ILE B 1 48 ? 17.953 21.938 14.359 1 91.75 48 ILE B N 1
ATOM 2914 C CA . ILE B 1 48 ? 16.906 22.953 14.266 1 91.75 48 ILE B CA 1
ATOM 2915 C C . ILE B 1 48 ? 17.438 24.156 13.5 1 91.75 48 ILE B C 1
ATOM 2917 O O . ILE B 1 48 ? 16.703 24.766 12.711 1 91.75 48 ILE B O 1
ATOM 2921 N N . ALA B 1 49 ? 18.656 24.5 13.766 1 91.5 49 ALA B N 1
ATOM 2922 C CA . ALA B 1 49 ? 19.234 25.641 13.07 1 91.5 49 ALA B CA 1
ATOM 2923 C C . ALA B 1 49 ? 19.281 25.406 11.562 1 91.5 49 ALA B C 1
ATOM 2925 O O . ALA B 1 49 ? 18.906 26.281 10.781 1 91.5 49 ALA B O 1
ATOM 2926 N N . PHE B 1 50 ? 19.688 24.266 11.234 1 91.44 50 PHE B N 1
ATOM 2927 C CA . PHE B 1 50 ? 19.75 23.906 9.828 1 91.44 50 PHE B CA 1
ATOM 2928 C C . PHE B 1 50 ? 18.359 23.906 9.203 1 91.44 50 PHE B C 1
ATOM 2930 O O . PHE B 1 50 ? 18.141 24.5 8.148 1 91.44 50 PHE B O 1
ATOM 2937 N N . MET B 1 51 ? 17.438 23.297 9.867 1 92.94 51 MET B N 1
ATOM 2938 C CA . MET B 1 51 ? 16.094 23.141 9.344 1 92.94 51 MET B CA 1
ATOM 2939 C C . MET B 1 51 ? 15.398 24.484 9.195 1 92.94 51 MET B C 1
ATOM 2941 O O . MET B 1 51 ? 14.68 24.719 8.227 1 92.94 51 MET B O 1
ATOM 2945 N N . ARG B 1 52 ? 15.609 25.375 10.047 1 93.44 52 ARG B N 1
ATOM 2946 C CA . ARG B 1 52 ? 14.93 26.656 10.039 1 93.44 52 ARG B CA 1
ATOM 2947 C C . ARG B 1 52 ? 15.609 27.625 9.078 1 93.44 52 ARG B C 1
ATOM 2949 O O . ARG B 1 52 ? 15.016 28.641 8.68 1 93.44 52 ARG B O 1
ATOM 2956 N N . ALA B 1 53 ? 16.812 27.25 8.703 1 87.06 53 ALA B N 1
ATOM 2957 C CA . ALA B 1 53 ? 17.531 28.062 7.723 1 87.06 53 ALA B CA 1
ATOM 2958 C C . ALA B 1 53 ? 17.125 27.688 6.301 1 87.06 53 ALA B C 1
ATOM 2960 O O . ALA B 1 53 ? 17.375 28.438 5.355 1 87.06 53 ALA B O 1
ATOM 2961 N N . PHE B 1 54 ? 16.5 26.484 6.27 1 76.88 54 PHE B N 1
ATOM 2962 C CA . PHE B 1 54 ? 16.109 25.984 4.953 1 76.88 54 PHE B CA 1
ATOM 2963 C C . PHE B 1 54 ? 14.875 26.719 4.438 1 76.88 54 PHE B C 1
ATOM 2965 O O . PHE B 1 54 ? 13.812 26.672 5.062 1 76.88 54 PHE B O 1
ATOM 2972 N N . ASP B 1 55 ? 15.062 27.672 3.646 1 69.19 55 ASP B N 1
ATOM 2973 C CA . ASP B 1 55 ? 13.984 28.453 3.064 1 69.19 55 ASP B CA 1
ATOM 2974 C C . ASP B 1 55 ? 13.75 28.078 1.604 1 69.19 55 ASP B C 1
ATOM 2976 O O . ASP B 1 55 ? 14.625 28.281 0.761 1 69.19 55 ASP B O 1
ATOM 2980 N N . LEU B 1 56 ? 12.578 27.469 1.347 1 70.25 56 LEU B N 1
ATOM 2981 C CA . LEU B 1 56 ? 12.281 27.094 -0.029 1 70.25 56 LEU B CA 1
ATOM 2982 C C . LEU B 1 56 ? 11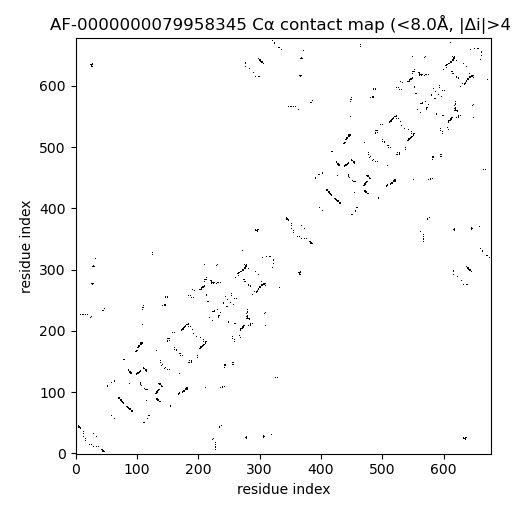.961 28.312 -0.877 1 70.25 56 LEU B C 1
ATOM 2984 O O . LEU B 1 56 ? 11.82 28.203 -2.1 1 70.25 56 LEU B O 1
ATOM 2988 N N . GLY B 1 57 ? 11.859 29.391 -0.235 1 76.69 57 GLY B N 1
ATOM 2989 C CA . GLY B 1 57 ? 11.672 30.656 -0.943 1 76.69 57 GLY B CA 1
ATOM 2990 C C . GLY B 1 57 ? 10.305 30.766 -1.591 1 76.69 57 GLY B C 1
ATOM 2991 O O . GLY B 1 57 ? 10.141 31.469 -2.592 1 76.69 57 GLY B O 1
ATOM 2992 N N . VAL B 1 58 ? 9.375 30.047 -1.092 1 88.38 58 VAL B N 1
ATOM 2993 C CA . VAL B 1 58 ? 8.031 30.094 -1.657 1 88.38 58 VAL B CA 1
ATOM 2994 C C . VAL B 1 58 ? 7.273 31.281 -1.076 1 88.38 58 VAL B C 1
ATOM 2996 O O . VAL B 1 58 ? 7.238 31.469 0.143 1 88.38 58 VAL B O 1
ATOM 2999 N N . THR B 1 59 ? 6.754 32.125 -1.996 1 92.62 59 THR B N 1
ATOM 3000 C CA . THR B 1 59 ? 5.945 33.25 -1.579 1 92.62 59 THR B CA 1
ATOM 3001 C C . THR B 1 59 ? 4.551 33.188 -2.203 1 92.62 59 THR B C 1
ATOM 3003 O O . THR B 1 59 ? 4.336 32.469 -3.172 1 92.62 59 THR B O 1
ATOM 3006 N N . ILE B 1 60 ? 3.666 33.938 -1.629 1 95.44 60 ILE B N 1
ATOM 3007 C CA . ILE B 1 60 ? 2.312 34.031 -2.166 1 95.44 60 ILE B CA 1
ATOM 3008 C C . ILE B 1 60 ? 2.359 34.5 -3.615 1 95.44 60 ILE B C 1
ATOM 3010 O O . ILE B 1 60 ? 1.666 33.969 -4.477 1 95.44 60 ILE B O 1
ATOM 3014 N N . ASP B 1 61 ? 3.205 35.469 -3.895 1 94.94 61 ASP B N 1
ATOM 3015 C CA . ASP B 1 61 ? 3.312 36.031 -5.234 1 94.94 61 ASP B CA 1
ATOM 3016 C C . ASP B 1 61 ? 3.744 34.969 -6.246 1 94.94 61 ASP B C 1
ATOM 3018 O O . ASP B 1 61 ? 3.18 34.875 -7.34 1 94.94 61 ASP B O 1
ATOM 3022 N N . THR B 1 62 ? 4.715 34.219 -5.879 1 93.44 62 THR B N 1
ATOM 3023 C CA . THR B 1 62 ? 5.207 33.219 -6.797 1 93.44 62 THR B CA 1
ATOM 3024 C C . THR B 1 62 ? 4.137 32.156 -7.059 1 93.44 62 THR B C 1
ATOM 3026 O O . THR B 1 62 ? 4.016 31.641 -8.18 1 93.44 62 THR B O 1
ATOM 3029 N N . ILE B 1 63 ? 3.375 31.812 -6.066 1 95.31 63 ILE B N 1
ATOM 3030 C CA . ILE B 1 63 ? 2.303 30.844 -6.199 1 95.31 63 ILE B CA 1
ATOM 3031 C C . ILE B 1 63 ? 1.237 31.359 -7.156 1 95.31 63 ILE B C 1
ATOM 3033 O O . ILE B 1 63 ? 0.836 30.672 -8.094 1 95.31 63 ILE B O 1
ATOM 3037 N N . LEU B 1 64 ? 0.87 32.594 -6.957 1 96.25 64 LEU B N 1
ATOM 3038 C CA . LEU B 1 64 ? -0.226 33.156 -7.734 1 96.25 64 LEU B CA 1
ATOM 3039 C C . LEU B 1 64 ? 0.212 33.438 -9.164 1 96.25 64 LEU B C 1
ATOM 3041 O O . LEU B 1 64 ? -0.581 33.312 -10.102 1 96.25 64 LEU B O 1
ATOM 3045 N N . GLU B 1 65 ? 1.441 33.875 -9.359 1 96.38 65 GLU B N 1
ATOM 3046 C CA . GLU B 1 65 ? 1.97 34.125 -10.695 1 96.38 65 GLU B CA 1
ATOM 3047 C C . GLU B 1 65 ? 1.981 32.844 -11.523 1 96.38 65 GLU B C 1
ATOM 3049 O O . GLU B 1 65 ? 1.667 32.844 -12.719 1 96.38 65 GLU B O 1
ATOM 3054 N N . ALA B 1 66 ? 2.305 31.781 -10.867 1 95.19 66 ALA B N 1
ATOM 3055 C CA . ALA B 1 66 ? 2.393 30.5 -11.547 1 95.19 66 ALA B CA 1
ATOM 3056 C C . ALA B 1 66 ? 1.005 29.906 -11.781 1 95.19 66 ALA B C 1
ATOM 3058 O O . ALA B 1 66 ? 0.837 29 -12.609 1 95.19 66 ALA B O 1
ATOM 3059 N N . ASN B 1 67 ? 0.028 30.422 -11.008 1 96.25 67 ASN B N 1
ATOM 3060 C CA . ASN B 1 67 ? -1.32 29.859 -11.055 1 96.25 67 ASN B CA 1
ATOM 3061 C C . ASN B 1 67 ? -2.379 30.969 -11.102 1 96.25 67 ASN B C 1
ATOM 3063 O O . ASN B 1 67 ? -3.123 31.156 -10.133 1 96.25 67 ASN B O 1
ATOM 3067 N N . PRO B 1 68 ? -2.615 31.578 -12.242 1 95 68 PRO B N 1
ATOM 3068 C CA . PRO B 1 68 ? -3.523 32.719 -12.344 1 95 68 PRO B CA 1
ATOM 3069 C C . PRO B 1 68 ? -4.98 32.344 -12.102 1 95 68 PRO B C 1
ATOM 3071 O O . PRO B 1 68 ? -5.828 33.219 -11.898 1 95 68 PRO B O 1
ATOM 3074 N N . HIS B 1 69 ? -5.242 31.109 -12.102 1 94.62 69 HIS B N 1
ATOM 3075 C CA . HIS B 1 69 ? -6.613 30.641 -11.914 1 94.62 69 HIS B CA 1
ATOM 3076 C C . HIS B 1 69 ? -6.949 30.484 -10.438 1 94.62 69 HIS B C 1
ATOM 3078 O O . HIS B 1 69 ? -8.039 30.031 -10.086 1 94.62 69 HIS B O 1
ATOM 3084 N N . ILE B 1 70 ? -6.027 30.859 -9.547 1 96.12 70 ILE B N 1
ATOM 3085 C CA . ILE B 1 70 ? -6.23 30.719 -8.109 1 96.12 70 ILE B CA 1
ATOM 3086 C C . ILE B 1 70 ? -6.133 32.094 -7.438 1 96.12 70 ILE B C 1
ATOM 3088 O O . ILE B 1 70 ? -5.363 32.938 -7.879 1 96.12 70 ILE B O 1
ATOM 3092 N N . THR B 1 71 ? -6.895 32.312 -6.363 1 96.94 71 THR B N 1
ATOM 3093 C CA . THR B 1 71 ? -6.805 33.469 -5.5 1 96.94 71 THR B CA 1
ATOM 3094 C C . THR B 1 71 ? -6.352 33.062 -4.098 1 96.94 71 THR B C 1
ATOM 3096 O O . THR B 1 71 ? -6.316 31.891 -3.762 1 96.94 71 THR B O 1
ATOM 3099 N N . HIS B 1 72 ? -5.945 34.031 -3.342 1 97.81 72 HIS B N 1
ATOM 3100 C CA . HIS B 1 72 ? -5.465 33.812 -1.987 1 97.81 72 HIS B CA 1
ATOM 3101 C C . HIS B 1 72 ? -6.102 34.781 -0.997 1 97.81 72 HIS B C 1
ATOM 3103 O O . HIS B 1 72 ? -6.262 35.938 -1.297 1 97.81 72 HIS B O 1
ATOM 3109 N N . ALA B 1 73 ? -6.531 34.281 0.154 1 97.81 73 ALA B N 1
ATOM 3110 C CA . ALA B 1 73 ? -6.969 35.062 1.303 1 97.81 73 ALA B CA 1
ATOM 3111 C C . ALA B 1 73 ? -6.336 34.531 2.594 1 97.81 73 ALA B C 1
ATOM 3113 O O . ALA B 1 73 ? -6.094 33.344 2.738 1 97.81 73 ALA B O 1
ATOM 3114 N N . GLU B 1 74 ? -6.062 35.438 3.445 1 97.25 74 GLU B N 1
ATOM 3115 C CA . GLU B 1 74 ? -5.516 35.094 4.754 1 97.25 74 GLU B CA 1
ATOM 3116 C C . GLU B 1 74 ? -6.543 35.312 5.859 1 97.25 74 GLU B C 1
ATOM 3118 O O . GLU B 1 74 ? -7.266 36.312 5.852 1 97.25 74 GLU B O 1
ATOM 3123 N N . HIS B 1 75 ? -6.598 34.375 6.742 1 97.38 75 HIS B N 1
ATOM 3124 C CA . HIS B 1 75 ? -7.48 34.469 7.902 1 97.38 75 HIS B CA 1
ATOM 3125 C C . HIS B 1 75 ? -6.723 34.188 9.195 1 97.38 75 HIS B C 1
ATOM 3127 O O . HIS B 1 75 ? -5.672 33.531 9.172 1 97.38 75 HIS B O 1
ATOM 3133 N N . LEU B 1 76 ? -7.219 34.719 10.305 1 96.25 76 LEU B N 1
ATOM 3134 C CA . LEU B 1 76 ? -6.715 34.438 11.641 1 96.25 76 LEU B CA 1
ATOM 3135 C C . LEU B 1 76 ? -7.66 33.469 12.375 1 96.25 76 LEU B C 1
ATOM 3137 O O . LEU B 1 76 ? -8.859 33.75 12.484 1 96.25 76 LEU B O 1
ATOM 3141 N N . VAL B 1 77 ? -7.145 32.344 12.773 1 95 77 VAL B N 1
ATOM 3142 C CA . VAL B 1 77 ? -7.906 31.375 13.539 1 95 77 VAL B CA 1
ATOM 3143 C C . VAL B 1 77 ? -7.676 31.594 15.031 1 95 77 VAL B C 1
ATOM 3145 O O . VAL B 1 77 ? -6.562 31.422 15.531 1 95 77 VAL B O 1
ATOM 3148 N N . PRO B 1 78 ? -8.711 32 15.742 1 91.5 78 PRO B N 1
ATOM 3149 C CA . PRO B 1 78 ? -8.547 32.156 17.188 1 91.5 78 PRO B CA 1
ATOM 3150 C C . PRO B 1 78 ? -8.289 30.844 17.906 1 91.5 78 PRO B C 1
ATOM 3152 O O . PRO B 1 78 ? -8.852 29.812 17.531 1 91.5 78 PRO B O 1
ATOM 3155 N N . LYS B 1 79 ? -7.418 30.891 18.859 1 83.56 79 LYS B N 1
ATOM 3156 C CA . LYS B 1 79 ? -7.129 29.719 19.672 1 83.56 79 LYS B CA 1
ATOM 3157 C C . LYS B 1 79 ? -7.836 29.781 21.016 1 83.56 79 LYS B C 1
ATOM 3159 O O . LYS B 1 79 ? -8.289 30.859 21.422 1 83.56 79 LYS B O 1
ATOM 3164 N N . SER B 1 80 ? -7.891 28.578 21.484 1 69.81 80 SER B N 1
ATOM 3165 C CA . SER B 1 80 ? -8.422 28.562 22.844 1 69.81 80 SER B CA 1
ATOM 3166 C C . SER B 1 80 ? -7.535 29.344 23.797 1 69.81 80 SER B C 1
ATOM 3168 O O . SER B 1 80 ? -8.016 29.922 24.781 1 69.81 80 SER B O 1
ATOM 3170 N N . SER B 1 81 ? -6.266 29.234 23.375 1 66.81 81 SER B N 1
ATOM 3171 C CA . SER B 1 81 ? -5.34 30.094 24.109 1 66.81 81 SER B CA 1
ATOM 3172 C C . SER B 1 81 ? -5.191 31.453 23.438 1 66.81 81 SER B C 1
ATOM 3174 O O . SER B 1 81 ? -5.555 31.609 22.266 1 66.81 81 SER B O 1
ATOM 3176 N N . SER B 1 82 ? -5.18 32.562 24.094 1 65.88 82 SER B N 1
ATOM 3177 C CA . SER B 1 82 ? -5.191 33.969 23.719 1 65.88 82 SER B CA 1
ATOM 3178 C C . SER B 1 82 ? -4.426 34.219 22.422 1 65.88 82 SER B C 1
ATOM 3180 O O . SER B 1 82 ? -4.48 35.312 21.844 1 65.88 82 SER B O 1
ATOM 3182 N N . ASP B 1 83 ? -3.861 33.125 21.688 1 83.06 83 ASP B N 1
ATOM 3183 C CA . ASP B 1 83 ? -3.066 33.344 20.484 1 83.06 83 ASP B CA 1
ATOM 3184 C C . ASP B 1 83 ? -3.83 32.906 19.234 1 83.06 83 ASP B C 1
ATOM 3186 O O . ASP B 1 83 ? -4.965 32.438 19.328 1 83.06 83 ASP B O 1
ATOM 3190 N N . SER B 1 84 ? -3.518 33.5 18.109 1 92.75 84 SER B N 1
ATOM 3191 C CA . SER B 1 84 ? -4.105 33.125 16.812 1 92.75 84 SER B CA 1
ATOM 3192 C C . SER B 1 84 ? -3.055 32.531 15.883 1 92.75 84 SER B C 1
ATOM 3194 O O . SER B 1 84 ? -1.854 32.75 16.078 1 92.75 84 SER B O 1
ATOM 3196 N N . VAL B 1 85 ? -3.531 31.672 15 1 95.56 85 VAL B N 1
ATOM 3197 C CA . VAL B 1 85 ? -2.635 31.172 13.969 1 95.56 85 VAL B CA 1
ATOM 3198 C C . VAL B 1 85 ? -3.166 31.547 12.586 1 95.56 85 VAL B C 1
ATOM 3200 O O . VAL B 1 85 ? -4.375 31.703 12.398 1 95.56 85 VAL B O 1
ATOM 3203 N N . ASN B 1 86 ? -2.246 31.719 11.648 1 96.94 86 ASN B N 1
ATOM 3204 C CA . ASN B 1 86 ? -2.592 32.125 10.289 1 96.94 86 ASN B CA 1
ATOM 3205 C C . ASN B 1 86 ? -3.074 30.938 9.453 1 96.94 86 ASN B C 1
ATOM 3207 O O . ASN B 1 86 ? -2.533 29.844 9.555 1 96.94 86 ASN B O 1
ATOM 3211 N N . LEU B 1 87 ? -4.113 31.234 8.703 1 98.12 87 LEU B N 1
ATOM 3212 C CA . LEU B 1 87 ? -4.648 30.297 7.734 1 98.12 87 LEU B CA 1
ATOM 3213 C C . LEU B 1 87 ? -4.699 30.906 6.34 1 98.12 87 LEU B C 1
ATOM 3215 O O . LEU B 1 87 ? -5.32 31.953 6.137 1 98.12 87 LEU B O 1
ATOM 3219 N N . SER B 1 88 ? -4.004 30.281 5.41 1 98.38 88 SER B N 1
ATOM 3220 C CA . SER B 1 88 ? -4.082 30.703 4.012 1 98.38 88 SER B CA 1
ATOM 3221 C C . SER B 1 88 ? -5.109 29.875 3.248 1 98.38 88 SER B C 1
ATOM 3223 O O . SER B 1 88 ? -5.129 28.641 3.352 1 98.38 88 SER B O 1
ATOM 3225 N N . ILE B 1 89 ? -5.941 30.547 2.508 1 98.44 89 ILE B N 1
ATOM 3226 C CA . ILE B 1 89 ? -6.949 29.875 1.691 1 98.44 89 ILE B CA 1
ATOM 3227 C C . ILE B 1 89 ? -6.707 30.188 0.217 1 98.44 89 ILE B C 1
ATOM 3229 O O . ILE B 1 89 ? -6.73 31.359 -0.19 1 98.44 89 ILE B O 1
ATOM 3233 N N . PHE B 1 90 ? -6.441 29.203 -0.594 1 98.06 90 PHE B N 1
ATOM 3234 C CA . PHE B 1 90 ? -6.305 29.281 -2.043 1 98.06 90 PHE B CA 1
ATOM 3235 C C . PHE B 1 90 ? -7.543 28.734 -2.736 1 98.06 90 PHE B C 1
ATOM 3237 O O . PHE B 1 90 ? -7.91 27.578 -2.525 1 98.06 90 PHE B O 1
ATOM 3244 N N . SER B 1 91 ? -8.188 29.547 -3.525 1 97.44 91 SER B N 1
ATOM 3245 C CA . SER B 1 91 ? -9.445 29.156 -4.156 1 97.44 91 SER B CA 1
ATOM 3246 C C . SER B 1 91 ? -9.398 29.359 -5.668 1 97.44 91 SER B C 1
ATOM 3248 O O . SER B 1 91 ? -8.766 30.312 -6.148 1 97.44 91 SER B O 1
ATOM 3250 N N . PRO B 1 92 ? -10.109 28.453 -6.395 1 96.06 92 PRO B N 1
ATOM 3251 C CA . PRO B 1 92 ? -10.281 28.766 -7.816 1 96.06 92 PRO B CA 1
ATOM 3252 C C . PRO B 1 92 ? -11.016 30.078 -8.047 1 96.06 92 PRO B C 1
ATOM 3254 O O . PRO B 1 92 ? -11.938 30.422 -7.305 1 96.06 92 PRO B O 1
ATOM 3257 N N . THR B 1 93 ? -10.672 30.766 -9.133 1 94.06 93 THR B N 1
ATOM 3258 C CA . THR B 1 93 ? -11.289 32.031 -9.461 1 94.06 93 THR B CA 1
ATOM 3259 C C . THR B 1 93 ? -12.742 31.844 -9.898 1 94.06 93 THR B C 1
ATOM 3261 O O . THR B 1 93 ? -13.57 32.75 -9.742 1 94.06 93 THR B O 1
ATOM 3264 N N . VAL B 1 94 ? -13 30.719 -10.414 1 89.56 94 VAL B N 1
ATOM 3265 C CA . VAL B 1 94 ? -14.352 30.422 -10.891 1 89.56 94 VAL B CA 1
ATOM 3266 C C . VAL B 1 94 ? -14.875 29.156 -10.227 1 89.56 94 VAL B C 1
ATOM 3268 O O . VAL B 1 94 ? -14.188 28.125 -10.211 1 89.56 94 VAL B O 1
ATOM 3271 N N . SER B 1 95 ? -16 29.375 -9.555 1 85.69 95 SER B N 1
ATOM 3272 C CA . SER B 1 95 ? -16.656 28.203 -8.984 1 85.69 95 SER B CA 1
ATOM 3273 C C . SER B 1 95 ? -18.172 28.328 -9.086 1 85.69 95 SER B C 1
ATOM 3275 O O . SER B 1 95 ? -18.734 29.422 -8.961 1 85.69 95 SER B O 1
ATOM 3277 N N . SER B 1 96 ? -18.797 27.203 -9.383 1 87.5 96 SER B N 1
ATOM 3278 C CA . SER B 1 96 ? -20.25 27.188 -9.547 1 87.5 96 SER B CA 1
ATOM 3279 C C . SER B 1 96 ? -20.953 26.797 -8.25 1 87.5 96 SER B C 1
ATOM 3281 O O . SER B 1 96 ? -22.172 26.797 -8.18 1 87.5 96 SER B O 1
ATOM 3283 N N . GLY B 1 97 ? -20.281 26.5 -7.242 1 91.56 97 GLY B N 1
ATOM 3284 C CA . GLY B 1 97 ? -20.844 26.078 -5.969 1 91.56 97 GLY B CA 1
ATOM 3285 C C . GLY B 1 97 ? -19.781 25.75 -4.926 1 91.56 97 GLY B C 1
ATOM 3286 O O . GLY B 1 97 ? -18.594 26 -5.141 1 91.56 97 GLY B O 1
ATOM 3287 N N . PRO B 1 98 ? -20.359 25.344 -3.773 1 96.12 98 PRO B N 1
ATOM 3288 C CA . PRO B 1 98 ? -19.406 24.984 -2.711 1 96.12 98 PRO B CA 1
ATOM 3289 C C . PRO B 1 98 ? -18.422 23.906 -3.129 1 96.12 98 PRO B C 1
ATOM 3291 O O . PRO B 1 98 ? -18.797 22.953 -3.834 1 96.12 98 PRO B O 1
ATOM 3294 N N . LEU B 1 99 ? -17.234 24.094 -2.746 1 97.5 99 LEU B N 1
ATOM 3295 C CA . LEU B 1 99 ? -16.156 23.203 -3.191 1 97.5 99 LEU B CA 1
ATOM 3296 C C . LEU B 1 99 ? -15.625 22.375 -2.031 1 97.5 99 LEU B C 1
ATOM 3298 O O . LEU B 1 99 ? -15.734 22.781 -0.87 1 97.5 99 LEU B O 1
ATOM 3302 N N . PRO B 1 100 ? -15.078 21.141 -2.367 1 97.81 100 PRO B N 1
ATOM 3303 C CA . PRO B 1 100 ? -14.273 20.453 -1.352 1 97.81 100 PRO B CA 1
ATOM 3304 C C . PRO B 1 100 ? -13.023 21.234 -0.963 1 97.81 100 PRO B C 1
ATOM 3306 O O . PRO B 1 100 ? -12.578 22.109 -1.711 1 97.81 100 PRO B O 1
ATOM 3309 N N . VAL B 1 101 ? -12.461 20.938 0.207 1 98.38 101 VAL B N 1
ATOM 3310 C CA . VAL B 1 101 ? -11.273 21.641 0.66 1 98.38 101 VAL B CA 1
ATOM 3311 C C . VAL B 1 101 ? -10.227 20.641 1.152 1 98.38 101 VAL B C 1
ATOM 3313 O O . VAL B 1 101 ? -10.57 19.656 1.801 1 98.38 101 VAL B O 1
ATOM 3316 N N . LEU B 1 102 ? -9.062 20.844 0.716 1 98.62 102 LEU B N 1
ATOM 3317 C CA . LEU B 1 102 ? -7.883 20.172 1.271 1 98.62 102 LEU B CA 1
ATOM 3318 C C . LEU B 1 102 ? -7.238 21.031 2.355 1 98.62 102 LEU B C 1
ATOM 3320 O O . LEU B 1 102 ? -6.582 22.031 2.057 1 98.62 102 LEU B O 1
ATOM 3324 N N . PHE B 1 103 ? -7.496 20.688 3.629 1 98.81 103 PHE B N 1
ATOM 3325 C CA . PHE B 1 103 ? -6.863 21.359 4.762 1 98.81 103 PHE B CA 1
ATOM 3326 C C . PHE B 1 103 ? -5.457 20.828 4.988 1 98.81 103 PHE B C 1
ATOM 3328 O O . PHE B 1 103 ? -5.281 19.719 5.504 1 98.81 103 PHE B O 1
ATOM 3335 N N . PHE B 1 104 ? -4.496 21.656 4.715 1 98.81 104 PHE B N 1
ATOM 3336 C CA . PHE B 1 104 ? -3.125 21.156 4.617 1 98.81 104 PHE B CA 1
ATOM 3337 C C . PHE B 1 104 ? -2.312 21.594 5.832 1 98.81 104 PHE B C 1
ATOM 3339 O O . PHE B 1 104 ? -2.426 22.719 6.297 1 98.81 104 PHE B O 1
ATOM 3346 N N . ILE B 1 105 ? -1.547 20.594 6.316 1 98.75 105 ILE B N 1
ATOM 3347 C CA . ILE B 1 105 ? -0.601 20.797 7.41 1 98.75 105 ILE B CA 1
ATOM 3348 C C . ILE B 1 105 ? 0.812 20.469 6.934 1 98.75 105 ILE B C 1
ATOM 3350 O O . ILE B 1 105 ? 1.121 19.312 6.633 1 98.75 105 ILE B O 1
ATOM 3354 N N . HIS B 1 106 ? 1.651 21.469 6.875 1 97.19 106 HIS B N 1
ATOM 3355 C CA . HIS B 1 106 ? 2.969 21.344 6.262 1 97.19 106 HIS B CA 1
ATOM 3356 C C . HIS B 1 106 ? 3.9 20.484 7.113 1 97.19 106 HIS B C 1
ATOM 3358 O O . HIS B 1 106 ? 3.697 20.359 8.32 1 97.19 106 HIS B O 1
ATOM 3364 N N . GLY B 1 107 ? 4.93 19.953 6.441 1 96.75 107 GLY B N 1
ATOM 3365 C CA . GLY B 1 107 ? 5.957 19.188 7.125 1 96.75 107 GLY B CA 1
ATOM 3366 C C . GLY B 1 107 ? 6.996 20.047 7.809 1 96.75 107 GLY B C 1
ATOM 3367 O O . GLY B 1 107 ? 6.73 21.219 8.141 1 96.75 107 GLY B O 1
ATOM 3368 N N . GLY B 1 108 ? 8.109 19.406 8.141 1 96.12 108 GLY B N 1
ATOM 3369 C CA . GLY B 1 108 ? 9.188 20.094 8.828 1 96.12 108 GLY B CA 1
ATOM 3370 C C . GLY B 1 108 ? 9.477 19.531 10.211 1 96.12 108 GLY B C 1
ATOM 3371 O O . GLY B 1 108 ? 10.039 20.219 11.062 1 96.12 108 GLY B O 1
ATOM 3372 N N . GLY B 1 109 ? 9.023 18.328 10.445 1 97.06 109 GLY B N 1
ATOM 3373 C CA . GLY B 1 109 ? 9.32 17.641 11.688 1 97.06 109 GLY B CA 1
ATOM 3374 C C . GLY B 1 109 ? 8.719 18.312 12.906 1 97.06 109 GLY B C 1
ATOM 3375 O O . GLY B 1 109 ? 9.219 18.156 14.023 1 97.06 109 GLY B O 1
ATOM 3376 N N . MET B 1 110 ? 7.836 19.234 12.641 1 97.94 110 MET B N 1
ATOM 3377 C CA . MET B 1 110 ? 7.156 20.031 13.664 1 97.94 110 MET B CA 1
ATOM 3378 C C . MET B 1 110 ? 8.07 21.125 14.203 1 97.94 110 MET B C 1
ATOM 3380 O O . MET B 1 110 ? 7.707 21.844 15.133 1 97.94 110 MET B O 1
ATOM 3384 N N . ILE B 1 111 ? 9.281 21.297 13.578 1 96.88 111 ILE B N 1
ATOM 3385 C CA . ILE B 1 111 ? 10.234 22.25 14.133 1 96.88 111 ILE B CA 1
ATOM 3386 C C . ILE B 1 111 ? 10.57 23.312 13.094 1 96.88 111 ILE B C 1
ATOM 3388 O O . ILE B 1 111 ? 11.242 24.297 13.398 1 96.88 111 ILE B O 1
ATOM 3392 N N . SER B 1 112 ? 10.156 23.094 11.891 1 95.88 112 SER B N 1
ATOM 3393 C CA . SER B 1 112 ? 10.43 24.047 10.82 1 95.88 112 SER B CA 1
ATOM 3394 C C . SER B 1 112 ? 9.312 24.047 9.781 1 95.88 112 SER B C 1
ATOM 3396 O O . SER B 1 112 ? 8.414 23.188 9.828 1 95.88 112 SER B O 1
ATOM 3398 N N . GLY B 1 113 ? 9.32 24.984 8.844 1 94.5 113 GLY B N 1
ATOM 3399 C CA . GLY B 1 113 ? 8.352 25.109 7.766 1 94.5 113 GLY B CA 1
ATOM 3400 C C . GLY B 1 113 ? 7.301 26.172 8.031 1 94.5 113 GLY B C 1
ATOM 3401 O O . GLY B 1 113 ? 7.305 26.812 9.086 1 94.5 113 GLY B O 1
ATOM 3402 N N . ASP B 1 114 ? 6.531 26.359 7.066 1 95.19 114 ASP B N 1
ATOM 3403 C CA . ASP B 1 114 ? 5.426 27.312 7.18 1 95.19 114 ASP B CA 1
ATOM 3404 C C . ASP B 1 114 ? 4.285 26.938 6.234 1 95.19 114 ASP B C 1
ATOM 3406 O O . ASP B 1 114 ? 4.367 25.938 5.523 1 95.19 114 ASP B O 1
ATOM 3410 N N . ARG B 1 115 ? 3.23 27.719 6.27 1 96 115 ARG B N 1
ATOM 3411 C CA . ARG B 1 115 ? 1.983 27.359 5.598 1 96 115 ARG B CA 1
ATOM 3412 C C . ARG B 1 115 ? 2.119 27.5 4.086 1 96 115 ARG B C 1
ATOM 3414 O O . ARG B 1 115 ? 1.238 27.078 3.336 1 96 115 ARG B O 1
ATOM 3421 N N . LEU B 1 116 ? 3.244 28.016 3.557 1 95 116 LEU B N 1
ATOM 3422 C CA . LEU B 1 116 ? 3.4 28.203 2.119 1 95 116 LEU B CA 1
ATOM 3423 C C . LEU B 1 116 ? 4.332 27.156 1.524 1 95 116 LEU B C 1
ATOM 3425 O O . LEU B 1 116 ? 4.359 26.969 0.307 1 95 116 LEU B O 1
ATOM 3429 N N . SER B 1 117 ? 5.125 26.438 2.352 1 87.5 117 SER B N 1
ATOM 3430 C CA . SER B 1 117 ? 6.246 25.578 1.985 1 87.5 117 SER B CA 1
ATOM 3431 C C . SER B 1 117 ? 5.844 24.562 0.917 1 87.5 117 SER B C 1
ATOM 3433 O O . SER B 1 117 ? 6.582 24.344 -0.047 1 87.5 117 SER B O 1
ATOM 3435 N N . ALA B 1 118 ? 4.859 23.891 0.854 1 91.44 118 ALA B N 1
ATOM 3436 C CA . ALA B 1 118 ? 4.547 22.781 -0.043 1 91.44 118 ALA B CA 1
ATOM 3437 C C . ALA B 1 118 ? 3.373 23.125 -0.953 1 91.44 118 ALA B C 1
ATOM 3439 O O . ALA B 1 118 ? 2.855 22.266 -1.667 1 91.44 118 ALA B O 1
ATOM 3440 N N . ILE B 1 119 ? 3.012 24.391 -1.051 1 95.19 119 ILE B N 1
ATOM 3441 C CA . ILE B 1 119 ? 1.781 24.766 -1.737 1 95.19 119 ILE B CA 1
ATOM 3442 C C . ILE B 1 119 ? 1.946 24.562 -3.242 1 95.19 119 ILE B C 1
ATOM 3444 O O . ILE B 1 119 ? 1.047 24.047 -3.906 1 95.19 119 ILE B O 1
ATOM 3448 N N . PRO B 1 120 ? 3.113 24.906 -3.859 1 94.12 120 PRO B N 1
ATOM 3449 C CA . PRO B 1 120 ? 3.246 24.641 -5.297 1 94.12 120 PRO B CA 1
ATOM 3450 C C . PRO B 1 120 ? 3.031 23.172 -5.652 1 94.12 120 PRO B C 1
ATOM 3452 O O . PRO B 1 120 ? 2.34 22.859 -6.625 1 94.12 120 PRO B O 1
ATOM 3455 N N . SER B 1 121 ? 3.592 22.266 -4.82 1 94.12 121 SER B N 1
ATOM 3456 C CA . SER B 1 121 ? 3.432 20.844 -5.066 1 94.12 121 SER B CA 1
ATOM 3457 C C . SER B 1 121 ? 1.982 20.406 -4.879 1 94.12 121 SER B C 1
ATOM 3459 O O . SER B 1 121 ? 1.495 19.531 -5.59 1 94.12 121 SER B O 1
ATOM 3461 N N . LEU B 1 122 ? 1.308 21.016 -3.914 1 96.12 122 LEU B N 1
ATOM 3462 C CA . LEU B 1 122 ? -0.086 20.672 -3.646 1 96.12 122 LEU B CA 1
ATOM 3463 C C . LEU B 1 122 ? -0.987 21.141 -4.785 1 96.12 122 LEU B C 1
ATOM 3465 O O . LEU B 1 122 ? -1.911 20.422 -5.184 1 96.12 122 LEU B O 1
ATOM 3469 N N . VAL B 1 123 ? -0.725 22.344 -5.266 1 96.44 123 VAL B N 1
ATOM 3470 C CA . VAL B 1 123 ? -1.484 22.875 -6.395 1 96.44 123 VAL B CA 1
ATOM 3471 C C . VAL B 1 123 ? -1.322 21.953 -7.602 1 96.44 123 VAL B C 1
ATOM 3473 O O . VAL B 1 123 ? -2.297 21.656 -8.297 1 96.44 123 VAL B O 1
ATOM 3476 N N . ASP B 1 124 ? -0.095 21.5 -7.797 1 95.25 124 ASP B N 1
ATOM 3477 C CA . ASP B 1 124 ? 0.165 20.578 -8.891 1 95.25 124 ASP B CA 1
ATOM 3478 C C . ASP B 1 124 ? -0.584 19.266 -8.688 1 95.25 124 ASP B C 1
ATOM 3480 O O . ASP B 1 124 ? -1.153 18.719 -9.633 1 95.25 124 ASP B O 1
ATOM 3484 N N . LEU B 1 125 ? -0.609 18.781 -7.508 1 96.06 125 LEU B N 1
ATOM 3485 C CA . LEU B 1 125 ? -1.244 17.5 -7.176 1 96.06 125 LEU B CA 1
ATOM 3486 C C . LEU B 1 125 ? -2.738 17.547 -7.48 1 96.06 125 LEU B C 1
ATOM 3488 O O . LEU B 1 125 ? -3.299 16.594 -8.008 1 96.06 125 LEU B O 1
ATOM 3492 N N . VAL B 1 126 ? -3.381 18.719 -7.219 1 95.88 126 VAL B N 1
ATOM 3493 C CA . VAL B 1 126 ? -4.832 18.766 -7.344 1 95.88 126 VAL B CA 1
ATOM 3494 C C . VAL B 1 126 ? -5.215 19.547 -8.602 1 95.88 126 VAL B C 1
ATOM 3496 O O . VAL B 1 126 ? -6.328 20.078 -8.703 1 95.88 126 VAL B O 1
ATOM 3499 N N . GLN B 1 127 ? -4.371 19.672 -9.555 1 92.06 127 GLN B N 1
ATOM 3500 C CA . GLN B 1 127 ? -4.551 20.547 -10.703 1 92.06 127 GLN B CA 1
ATOM 3501 C C . GLN B 1 127 ? -5.805 20.172 -11.492 1 92.06 127 GLN B C 1
ATOM 3503 O O . GLN B 1 127 ? -6.445 21.031 -12.094 1 92.06 127 GLN B O 1
ATOM 3508 N N . GLU B 1 128 ? -6.227 18.969 -11.438 1 91.81 128 GLU B N 1
ATOM 3509 C CA . GLU B 1 128 ? -7.383 18.516 -12.211 1 91.81 128 GLU B CA 1
ATOM 3510 C C . GLU B 1 128 ? -8.609 18.359 -11.32 1 91.81 128 GLU B C 1
ATOM 3512 O O . GLU B 1 128 ? -9.633 17.828 -11.75 1 91.81 128 GLU B O 1
ATOM 3517 N N . ILE B 1 129 ? -8.523 18.781 -10.094 1 93.81 129 ILE B N 1
ATOM 3518 C CA . ILE B 1 129 ? -9.602 18.688 -9.117 1 93.81 129 ILE B CA 1
ATOM 3519 C C . ILE B 1 129 ? -9.992 20.078 -8.641 1 93.81 129 ILE B C 1
ATOM 3521 O O . ILE B 1 129 ? -9.172 20.797 -8.062 1 93.81 129 ILE B O 1
ATOM 3525 N N . LYS B 1 130 ? -11.156 20.531 -8.93 1 94.62 130 LYS B N 1
ATOM 3526 C CA . LYS B 1 130 ? -11.617 21.828 -8.438 1 94.62 130 LYS B CA 1
ATOM 3527 C C . LYS B 1 130 ? -11.836 21.797 -6.922 1 94.62 130 LYS B C 1
ATOM 3529 O O . LYS B 1 130 ? -12.828 21.25 -6.449 1 94.62 130 LYS B O 1
ATOM 3534 N N . CYS B 1 131 ? -10.906 22.375 -6.242 1 97 131 CYS B N 1
ATOM 3535 C CA . CYS B 1 131 ? -10.984 22.359 -4.789 1 97 131 CYS B CA 1
ATOM 3536 C C . CYS B 1 131 ? -10.289 23.578 -4.191 1 97 131 CYS B C 1
ATOM 3538 O O . CYS B 1 131 ? -9.594 24.312 -4.902 1 97 131 CYS B O 1
ATOM 3540 N N . VAL B 1 132 ? -10.555 23.828 -2.963 1 97.81 132 VAL B N 1
ATOM 3541 C CA . VAL B 1 132 ? -9.891 24.859 -2.16 1 97.81 132 VAL B CA 1
ATOM 3542 C C . VAL B 1 132 ? -8.734 24.234 -1.385 1 97.81 132 VAL B C 1
ATOM 3544 O O . VAL B 1 132 ? -8.805 23.062 -0.978 1 97.81 132 VAL B O 1
ATOM 3547 N N . ILE B 1 133 ? -7.668 24.906 -1.272 1 98.44 133 ILE B N 1
ATOM 3548 C CA . ILE B 1 133 ? -6.578 24.516 -0.382 1 98.44 133 ILE B CA 1
ATOM 3549 C C . ILE B 1 133 ? -6.52 25.484 0.805 1 98.44 133 ILE B C 1
ATOM 3551 O O . ILE B 1 133 ? -6.438 26.688 0.625 1 98.44 133 ILE B O 1
ATOM 3555 N N . ALA B 1 134 ? -6.66 25 1.971 1 98.81 134 ALA B N 1
ATOM 3556 C CA . ALA B 1 134 ? -6.469 25.75 3.209 1 98.81 134 ALA B CA 1
ATOM 3557 C C . ALA B 1 134 ? -5.219 25.281 3.947 1 98.81 134 ALA B C 1
ATOM 3559 O O . ALA B 1 134 ? -5.109 24.125 4.316 1 98.81 134 ALA B O 1
ATOM 3560 N N . SER B 1 135 ? -4.277 26.156 4.129 1 98.75 135 SER B N 1
ATOM 3561 C CA . SER B 1 135 ? -2.99 25.797 4.723 1 98.75 135 SER B CA 1
ATOM 3562 C C . SER B 1 135 ? -2.764 26.547 6.035 1 98.75 135 SER B C 1
ATOM 3564 O O . SER B 1 135 ? -2.77 27.781 6.062 1 98.75 135 SER B O 1
ATOM 3566 N N . ILE B 1 136 ? -2.471 25.812 7.09 1 98.31 136 ILE B N 1
ATOM 3567 C CA . ILE B 1 136 ? -2.41 26.406 8.422 1 98.31 136 ILE B CA 1
ATOM 3568 C C . ILE B 1 136 ? -0.954 26.594 8.844 1 98.31 136 ILE B C 1
ATOM 3570 O O . ILE B 1 136 ? -0.099 25.766 8.516 1 98.31 136 ILE B O 1
ATOM 3574 N N . GLU B 1 137 ? -0.686 27.656 9.492 1 96.81 137 GLU B N 1
ATOM 3575 C CA . GLU B 1 137 ? 0.619 27.922 10.086 1 96.81 137 GLU B CA 1
ATOM 3576 C C . GLU B 1 137 ? 0.636 27.562 11.57 1 96.81 137 GLU B C 1
ATOM 3578 O O . GLU B 1 137 ? 0.66 28.438 12.43 1 96.81 137 GLU B O 1
ATOM 3583 N N . TYR B 1 138 ? 0.696 26.266 11.789 1 97.12 138 TYR B N 1
ATOM 3584 C CA . TYR B 1 138 ? 0.706 25.844 13.18 1 97.12 138 TYR B CA 1
ATOM 3585 C C . TYR B 1 138 ? 1.976 26.297 13.883 1 97.12 138 TYR B C 1
ATOM 3587 O O . TYR B 1 138 ? 2.996 26.547 13.242 1 97.12 138 TYR B O 1
ATOM 3595 N N . ARG B 1 139 ? 1.933 26.469 15.234 1 96.94 139 ARG B N 1
ATOM 3596 C CA . ARG B 1 139 ? 3.096 26.891 16.016 1 96.94 139 ARG B CA 1
ATOM 3597 C C . ARG B 1 139 ? 4.109 25.766 16.125 1 96.94 139 ARG B C 1
ATOM 3599 O O . ARG B 1 139 ? 3.738 24.594 16.312 1 96.94 139 ARG B O 1
ATOM 3606 N N . LEU B 1 140 ? 5.344 26.062 16.094 1 97 140 LEU B N 1
ATOM 3607 C CA . LEU B 1 140 ? 6.406 25.078 15.969 1 97 140 LEU B CA 1
ATOM 3608 C C . LEU B 1 140 ? 6.98 24.719 17.344 1 97 140 LEU B C 1
ATOM 3610 O O . LEU B 1 140 ? 6.91 25.516 18.266 1 97 140 LEU B O 1
ATOM 3614 N N . SER B 1 141 ? 7.406 23.516 17.375 1 97.38 141 SER B N 1
ATOM 3615 C CA . SER B 1 141 ? 8.242 23.078 18.484 1 97.38 141 SER B CA 1
ATOM 3616 C C . SER B 1 141 ? 9.688 23.516 18.312 1 97.38 141 SER B C 1
ATOM 3618 O O . SER B 1 141 ? 10.156 23.672 17.172 1 97.38 141 SER B O 1
ATOM 3620 N N . PRO B 1 142 ? 10.508 23.766 19.422 1 97.12 142 PRO B N 1
ATOM 3621 C CA . PRO B 1 142 ? 10.156 23.469 20.812 1 97.12 142 PRO B CA 1
ATOM 3622 C C . PRO B 1 142 ? 9.383 24.609 21.484 1 97.12 142 PRO B C 1
ATOM 3624 O O . PRO B 1 142 ? 8.922 24.469 22.609 1 97.12 142 PRO B O 1
ATOM 3627 N N . GLU B 1 143 ? 9.211 25.75 20.781 1 96.31 143 GLU B N 1
ATOM 3628 C CA . GLU B 1 143 ? 8.516 26.891 21.375 1 96.31 143 GLU B CA 1
ATOM 3629 C C . GLU B 1 143 ? 7.102 26.516 21.797 1 96.31 143 GLU B C 1
ATOM 3631 O O . GLU B 1 143 ? 6.598 27 22.812 1 96.31 143 GLU B O 1
ATOM 3636 N N . THR B 1 144 ? 6.434 25.672 21.062 1 96.44 144 THR B N 1
ATOM 3637 C CA . THR B 1 144 ? 5.121 25.109 21.375 1 96.44 144 THR B CA 1
ATOM 3638 C C . THR B 1 144 ? 5.164 23.594 21.328 1 96.44 144 THR B C 1
ATOM 3640 O O . THR B 1 144 ? 4.93 22.984 20.281 1 96.44 144 THR B O 1
ATOM 3643 N N . PRO B 1 145 ? 5.383 23.016 22.422 1 97.38 145 PRO B N 1
ATOM 3644 C CA . PRO B 1 145 ? 5.48 21.547 22.438 1 97.38 145 PRO B CA 1
ATOM 3645 C C . PRO B 1 145 ? 4.152 20.875 22.141 1 97.38 145 PRO B C 1
ATOM 3647 O O . PRO B 1 145 ? 3.086 21.469 22.328 1 97.38 145 PRO B O 1
ATOM 3650 N N . ALA B 1 146 ? 4.191 19.609 21.656 1 97.75 146 ALA B N 1
ATOM 3651 C CA . ALA B 1 146 ? 2.996 18.797 21.453 1 97.75 146 ALA B CA 1
ATOM 3652 C C . ALA B 1 146 ? 2.219 18.641 22.766 1 97.75 146 ALA B C 1
ATOM 3654 O O . ALA B 1 146 ? 2.812 18.531 23.828 1 97.75 146 ALA B O 1
ATOM 3655 N N . PRO B 1 147 ? 0.945 18.828 22.672 1 97.62 147 PRO B N 1
ATOM 3656 C CA . PRO B 1 147 ? 0.136 18.766 21.453 1 97.62 147 PRO B CA 1
ATOM 3657 C C . PRO B 1 147 ? -0.234 20.141 20.922 1 97.62 147 PRO B C 1
ATOM 3659 O O . PRO B 1 147 ? -1.242 20.281 20.219 1 97.62 147 PRO B O 1
ATOM 3662 N N . GLY B 1 148 ? 0.582 21.156 21.234 1 96.88 148 GLY B N 1
ATOM 3663 C CA . GLY B 1 148 ? 0.243 22.516 20.859 1 96.88 148 GLY B CA 1
ATOM 3664 C C . GLY B 1 148 ? -0.018 22.672 19.375 1 96.88 148 GLY B C 1
ATOM 3665 O O . GLY B 1 148 ? -1.042 23.219 18.969 1 96.88 148 GLY B O 1
ATOM 3666 N N . GLY B 1 149 ? 0.913 22.156 18.5 1 97.44 149 GLY B N 1
ATOM 3667 C CA . GLY B 1 149 ? 0.723 22.203 17.062 1 97.44 149 GLY B CA 1
ATOM 3668 C C . GLY B 1 149 ? -0.538 21.5 16.609 1 97.44 149 GLY B C 1
ATOM 3669 O O . GLY B 1 149 ? -1.256 22 15.734 1 97.44 149 GLY B O 1
ATOM 3670 N N . ALA B 1 150 ? -0.848 20.359 17.219 1 98.25 150 ALA B N 1
ATOM 3671 C CA . ALA B 1 150 ? -2.053 19.609 16.875 1 98.25 150 ALA B CA 1
ATOM 3672 C C . ALA B 1 150 ? -3.311 20.391 17.266 1 98.25 150 ALA B C 1
ATOM 3674 O O . ALA B 1 150 ? -4.309 20.375 16.547 1 98.25 150 ALA B O 1
ATOM 3675 N N . GLU B 1 151 ? -3.262 21.016 18.391 1 97.69 151 GLU B N 1
ATOM 3676 C CA . GLU B 1 151 ? -4.375 21.844 18.844 1 97.69 151 GLU B CA 1
ATOM 3677 C C . GLU B 1 151 ? -4.633 22.984 17.875 1 97.69 151 GLU B C 1
ATOM 3679 O O . GLU B 1 151 ? -5.789 23.328 17.578 1 97.69 151 GLU B O 1
ATOM 3684 N N . ASP B 1 152 ? -3.523 23.578 17.375 1 97.69 152 ASP B N 1
ATOM 3685 C CA . ASP B 1 152 ? -3.664 24.625 16.359 1 97.69 152 ASP B CA 1
ATOM 3686 C C . ASP B 1 152 ? -4.398 24.094 15.133 1 97.69 152 ASP B C 1
ATOM 3688 O O . ASP B 1 152 ? -5.301 24.75 14.617 1 97.69 152 ASP B O 1
ATOM 3692 N N . CYS B 1 153 ? -4.059 22.953 14.695 1 98.38 153 CYS B N 1
ATOM 3693 C CA . CYS B 1 153 ? -4.648 22.344 13.508 1 98.38 153 CYS B CA 1
ATOM 3694 C C . CYS B 1 153 ? -6.113 22 13.742 1 98.38 153 CYS B C 1
ATOM 3696 O O . CYS B 1 153 ? -6.961 22.219 12.883 1 98.38 153 CYS B O 1
ATOM 3698 N N . TYR B 1 154 ? -6.383 21.453 14.914 1 98.19 154 TYR B N 1
ATOM 3699 C CA . TYR B 1 154 ? -7.758 21.156 15.281 1 98.19 154 TYR B CA 1
ATOM 3700 C C . TYR B 1 154 ? -8.617 22.406 15.289 1 98.19 154 TYR B C 1
ATOM 3702 O O . TYR B 1 154 ? -9.703 22.438 14.711 1 98.19 154 TYR B O 1
ATOM 3710 N N . ASP B 1 155 ? -8.102 23.422 15.906 1 97.5 155 ASP B N 1
ATOM 3711 C CA . ASP B 1 155 ? -8.82 24.703 15.93 1 97.5 155 ASP B CA 1
ATOM 3712 C C . ASP B 1 155 ? -9.055 25.219 14.516 1 97.5 155 ASP B C 1
ATOM 3714 O O . ASP B 1 155 ? -10.109 25.781 14.219 1 97.5 155 ASP B O 1
ATOM 3718 N N . GLY B 1 156 ? -8.016 25.047 13.703 1 98.06 156 GLY B N 1
ATOM 3719 C CA . GLY B 1 156 ? -8.133 25.453 12.305 1 98.06 156 GLY B CA 1
ATOM 3720 C C . GLY B 1 156 ? -9.25 24.75 11.57 1 98.06 156 GLY B C 1
ATOM 3721 O O . GLY B 1 156 ? -10.008 25.375 10.828 1 98.06 156 GLY B O 1
ATOM 3722 N N . ILE B 1 157 ? -9.406 23.469 11.742 1 98 157 ILE B N 1
ATOM 3723 C CA . ILE B 1 157 ? -10.422 22.688 11.055 1 98 157 ILE B CA 1
ATOM 3724 C C . ILE B 1 157 ? -11.812 23.078 11.547 1 98 157 ILE B C 1
ATOM 3726 O O . ILE B 1 157 ? -12.75 23.172 10.758 1 98 157 ILE B O 1
ATOM 3730 N N . VAL B 1 158 ? -11.93 23.266 12.852 1 97.62 158 VAL B N 1
ATOM 3731 C CA . VAL B 1 158 ? -13.211 23.672 13.422 1 97.62 158 VAL B CA 1
ATOM 3732 C C . VAL B 1 158 ? -13.609 25.031 12.875 1 97.62 158 VAL B C 1
ATOM 3734 O O . VAL B 1 158 ? -14.758 25.234 12.469 1 97.62 158 VAL B O 1
ATOM 3737 N N . TRP B 1 159 ? -12.664 25.938 12.883 1 97.56 159 TRP B N 1
ATOM 3738 C CA . TRP B 1 159 ? -12.914 27.266 12.344 1 97.56 159 TRP B CA 1
ATOM 3739 C C . TRP B 1 159 ? -13.336 27.203 10.883 1 97.56 159 TRP B C 1
ATOM 3741 O O . TRP B 1 159 ? -14.312 27.844 10.477 1 97.56 159 TRP B O 1
ATOM 3751 N N . LEU B 1 160 ? -12.617 26.438 10.102 1 98.12 160 LEU B N 1
ATOM 3752 C CA . LEU B 1 160 ? -12.898 26.266 8.68 1 98.12 160 LEU B CA 1
ATOM 3753 C C . LEU B 1 160 ? -14.305 25.719 8.469 1 98.12 160 LEU B C 1
ATOM 3755 O O . LEU B 1 160 ? -15.039 26.188 7.594 1 98.12 160 LEU B O 1
ATOM 3759 N N . SER B 1 161 ? -14.648 24.688 9.211 1 98.19 161 SER B N 1
ATOM 3760 C CA . SER B 1 161 ? -15.969 24.078 9.125 1 98.19 161 SER B CA 1
ATOM 3761 C C . SER B 1 161 ? -17.062 25.078 9.461 1 98.19 161 SER B C 1
ATOM 3763 O O . SER B 1 161 ? -18.078 25.156 8.766 1 98.19 161 SER B O 1
ATOM 3765 N N . THR B 1 162 ? -16.828 25.859 10.492 1 97.12 162 THR B N 1
ATOM 3766 C CA . THR B 1 162 ? -17.797 26.844 10.953 1 97.12 162 THR B CA 1
ATOM 3767 C C . THR B 1 162 ? -18.016 27.922 9.906 1 97.12 162 THR B C 1
ATOM 3769 O O . THR B 1 162 ? -19.109 28.453 9.758 1 97.12 162 THR B O 1
ATOM 3772 N N . HIS B 1 163 ? -17.016 28.266 9.141 1 97.56 163 HIS B N 1
ATOM 3773 C CA . HIS B 1 163 ? -17.062 29.359 8.188 1 97.56 163 HIS B CA 1
ATOM 3774 C C . HIS B 1 163 ? -17.156 28.844 6.75 1 97.56 163 HIS B C 1
ATOM 3776 O O . HIS B 1 163 ? -16.906 29.594 5.801 1 97.56 163 HIS B O 1
ATOM 3782 N N . ALA B 1 164 ? -17.438 27.609 6.555 1 97.62 164 ALA B N 1
ATOM 3783 C CA . ALA B 1 164 ? -17.359 26.922 5.266 1 97.62 164 ALA B CA 1
ATOM 3784 C C . ALA B 1 164 ? -18.203 27.641 4.215 1 97.62 164 ALA B C 1
ATOM 3786 O O . ALA B 1 164 ? -17.734 27.906 3.107 1 97.62 164 ALA B O 1
ATOM 3787 N N . VAL B 1 165 ? -19.391 28.047 4.551 1 95.38 165 VAL B N 1
ATOM 3788 C CA . VAL B 1 165 ? -20.328 28.656 3.605 1 95.38 165 VAL B CA 1
ATOM 3789 C C . VAL B 1 165 ? -19.766 29.969 3.09 1 95.38 165 VAL B C 1
ATOM 3791 O O . VAL B 1 165 ? -19.734 30.219 1.88 1 95.38 165 VAL B O 1
ATOM 3794 N N . SER B 1 166 ? -19.297 30.766 3.992 1 95.75 166 SER B N 1
ATOM 3795 C CA . SER B 1 166 ? -18.781 32.062 3.604 1 95.75 166 SER B CA 1
ATOM 3796 C C . SER B 1 166 ? -17.5 31.938 2.783 1 95.75 166 SER B C 1
ATOM 3798 O O . SER B 1 166 ? -17.141 32.844 2.027 1 95.75 166 SER B O 1
ATOM 3800 N N . LEU B 1 167 ? -16.859 30.797 2.84 1 96.56 167 LEU B N 1
ATOM 3801 C CA . LEU B 1 167 ? -15.594 30.562 2.148 1 96.56 167 LEU B CA 1
ATOM 3802 C C . LEU B 1 167 ? -15.82 29.812 0.843 1 96.56 167 LEU B C 1
ATOM 3804 O O . LEU B 1 167 ? -14.859 29.531 0.115 1 96.56 167 LEU B O 1
ATOM 3808 N N . GLY B 1 168 ? -17.078 29.453 0.583 1 96.25 168 GLY B N 1
ATOM 3809 C CA . GLY B 1 168 ? -17.375 28.688 -0.618 1 96.25 168 GLY B CA 1
ATOM 3810 C C . GLY B 1 168 ? -16.969 27.219 -0.515 1 96.25 168 GLY B C 1
ATOM 3811 O O . GLY B 1 168 ? -16.656 26.594 -1.525 1 96.25 168 GLY B O 1
ATOM 3812 N N . ILE B 1 169 ? -16.969 26.734 0.671 1 97.38 169 ILE B N 1
ATOM 3813 C CA . ILE B 1 169 ? -16.531 25.375 0.946 1 97.38 169 ILE B CA 1
ATOM 3814 C C . ILE B 1 169 ? -17.719 24.516 1.366 1 97.38 169 ILE B C 1
ATOM 3816 O O . ILE B 1 169 ? -18.609 25 2.072 1 97.38 169 ILE B O 1
ATOM 3820 N N . ASP B 1 170 ? -17.828 23.328 0.871 1 97.38 170 ASP B N 1
ATOM 3821 C CA . ASP B 1 170 ? -18.766 22.328 1.379 1 97.38 170 ASP B CA 1
ATOM 3822 C C . ASP B 1 170 ? -18.266 21.719 2.684 1 97.38 170 ASP B C 1
ATOM 3824 O O . ASP B 1 170 ? -17.281 20.984 2.688 1 97.38 170 ASP B O 1
ATOM 3828 N N . PRO B 1 171 ? -18.906 21.953 3.814 1 96.69 171 PRO B N 1
ATOM 3829 C CA . PRO B 1 171 ? -18.406 21.469 5.102 1 96.69 171 PRO B CA 1
ATOM 3830 C C . PRO B 1 171 ? -18.359 19.938 5.188 1 96.69 171 PRO B C 1
ATOM 3832 O O . PRO B 1 171 ? -17.688 19.391 6.062 1 96.69 171 PRO B O 1
ATOM 3835 N N . ALA B 1 172 ? -19.062 19.234 4.309 1 96.88 172 ALA B N 1
ATOM 3836 C CA . ALA B 1 172 ? -19.094 17.766 4.316 1 96.88 172 ALA B CA 1
ATOM 3837 C C . ALA B 1 172 ? -17.938 17.203 3.5 1 96.88 172 ALA B C 1
ATOM 3839 O O . ALA B 1 172 ? -17.766 15.977 3.436 1 96.88 172 ALA B O 1
ATOM 3840 N N . GLN B 1 173 ? -17.125 18.078 2.908 1 97.5 173 GLN B N 1
ATOM 3841 C CA . GLN B 1 173 ? -16.047 17.625 2.035 1 97.5 173 GLN B CA 1
ATOM 3842 C C . GLN B 1 173 ? -14.703 18.219 2.479 1 97.5 173 GLN B C 1
ATOM 3844 O O . GLN B 1 173 ? -13.93 18.688 1.652 1 97.5 173 GLN B O 1
ATOM 3849 N N . ILE B 1 174 ? -14.438 18.203 3.746 1 98.38 174 ILE B N 1
ATOM 3850 C CA . ILE B 1 174 ? -13.156 18.609 4.312 1 98.38 174 ILE B CA 1
ATOM 3851 C C . ILE B 1 174 ? -12.227 17.406 4.41 1 98.38 174 ILE B C 1
ATOM 3853 O O . ILE B 1 174 ? -12.531 16.438 5.105 1 98.38 174 ILE B O 1
ATOM 3857 N N . ILE B 1 175 ? -11.156 17.422 3.686 1 98.81 175 ILE B N 1
ATOM 3858 C CA . ILE B 1 175 ? -10.086 16.438 3.746 1 98.81 175 ILE B CA 1
ATOM 3859 C C . ILE B 1 175 ? -8.852 17.047 4.414 1 98.81 175 ILE B C 1
ATOM 3861 O O . ILE B 1 175 ? -8.344 18.062 3.967 1 98.81 175 ILE B O 1
ATOM 3865 N N . ILE B 1 176 ? -8.422 16.484 5.5 1 98.88 176 ILE B N 1
ATOM 3866 C CA . ILE B 1 176 ? -7.211 16.953 6.164 1 98.88 176 ILE B CA 1
ATOM 3867 C C . ILE B 1 176 ? -5.996 16.219 5.602 1 98.88 176 ILE B C 1
ATOM 3869 O O . ILE B 1 176 ? -6.035 14.992 5.41 1 98.88 176 ILE B O 1
ATOM 3873 N N . CYS B 1 177 ? -4.98 16.922 5.23 1 98.81 177 CYS B N 1
ATOM 3874 C CA . CYS B 1 177 ? -3.771 16.359 4.629 1 98.81 177 CYS B CA 1
ATOM 3875 C C . CYS B 1 177 ? -2.529 16.828 5.383 1 98.81 177 CYS B C 1
ATOM 3877 O O . CYS B 1 177 ? -2.305 18.031 5.547 1 98.81 177 CYS B O 1
ATOM 3879 N N . GLY B 1 178 ? -1.759 15.914 5.871 1 98.69 178 GLY B N 1
ATOM 3880 C CA . GLY B 1 178 ? -0.489 16.203 6.516 1 98.69 178 GLY B CA 1
ATOM 3881 C C . GLY B 1 178 ? 0.681 15.469 5.895 1 98.69 178 GLY B C 1
ATOM 3882 O O . GLY B 1 178 ? 0.56 14.289 5.539 1 98.69 178 GLY B O 1
ATOM 3883 N N . SER B 1 179 ? 1.771 16.125 5.797 1 98.06 179 SER B N 1
ATOM 3884 C CA . SER B 1 179 ? 2.982 15.547 5.227 1 98.06 179 SER B CA 1
ATOM 3885 C C . SER B 1 179 ? 4.113 15.516 6.25 1 98.06 179 SER B C 1
ATOM 3887 O O . SER B 1 179 ? 4.352 16.5 6.949 1 98.06 179 SER B O 1
ATOM 3889 N N . SER B 1 180 ? 4.809 14.352 6.312 1 98.06 180 SER B N 1
ATOM 3890 C CA . SER B 1 180 ? 5.965 14.242 7.191 1 98.06 180 SER B CA 1
ATOM 3891 C C . SER B 1 180 ? 5.621 14.656 8.617 1 98.06 180 SER B C 1
ATOM 3893 O O . SER B 1 180 ? 4.684 14.125 9.219 1 98.06 180 SER B O 1
ATOM 3895 N N . GLY B 1 181 ? 6.195 15.742 9.102 1 98.12 181 GLY B N 1
ATOM 3896 C CA . GLY B 1 181 ? 5.941 16.25 10.445 1 98.12 181 GLY B CA 1
ATOM 3897 C C . GLY B 1 181 ? 4.551 16.828 10.609 1 98.12 181 GLY B C 1
ATOM 3898 O O . GLY B 1 181 ? 4.078 17.016 11.734 1 98.12 181 GLY B O 1
ATOM 3899 N N . GLY B 1 182 ? 3.863 17.125 9.516 1 98.56 182 GLY B N 1
ATOM 3900 C CA . GLY B 1 182 ? 2.492 17.609 9.562 1 98.56 182 GLY B CA 1
ATOM 3901 C C . GLY B 1 182 ? 1.471 16.484 9.641 1 98.56 182 GLY B C 1
ATOM 3902 O O . GLY B 1 182 ? 0.317 16.719 10.008 1 98.56 182 GLY B O 1
ATOM 3903 N N . ALA B 1 183 ? 1.895 15.273 9.289 1 98.88 183 ALA B N 1
ATOM 3904 C CA . ALA B 1 183 ? 0.979 14.141 9.234 1 98.88 183 ALA B CA 1
ATOM 3905 C C . ALA B 1 183 ? 0.516 13.727 10.625 1 98.88 183 ALA B C 1
ATOM 3907 O O . ALA B 1 183 ? -0.666 13.453 10.836 1 98.88 183 ALA B O 1
ATOM 3908 N N . PRO B 1 184 ? 1.409 13.664 11.656 1 98.88 184 PRO B N 1
ATOM 3909 C CA . PRO B 1 184 ? 0.916 13.352 13 1 98.88 184 PRO B CA 1
ATOM 3910 C C . PRO B 1 184 ? -0.04 14.414 13.539 1 98.88 184 PRO B C 1
ATOM 3912 O O . PRO B 1 184 ? -0.947 14.094 14.312 1 98.88 184 PRO B O 1
ATOM 3915 N N . LEU B 1 185 ? 0.141 15.648 13.148 1 98.94 185 LEU B N 1
ATOM 3916 C CA . LEU B 1 185 ? -0.776 16.703 13.555 1 98.94 185 LEU B CA 1
ATOM 3917 C C . LEU B 1 185 ? -2.148 16.516 12.922 1 98.94 185 LEU B C 1
ATOM 3919 O O . LEU B 1 185 ? -3.174 16.719 13.57 1 98.94 185 LEU B O 1
ATOM 3923 N N . ALA B 1 186 ? -2.148 16.141 11.656 1 98.94 186 ALA B N 1
ATOM 3924 C CA . ALA B 1 186 ? -3.4 15.812 10.977 1 98.94 186 ALA B CA 1
ATOM 3925 C C . ALA B 1 186 ? -4.117 14.664 11.68 1 98.94 186 ALA B C 1
ATOM 3927 O O . ALA B 1 186 ? -5.316 14.75 11.961 1 98.94 186 ALA B O 1
ATOM 3928 N N . ALA B 1 187 ? -3.375 13.602 11.961 1 98.94 187 ALA B N 1
ATOM 3929 C CA . ALA B 1 187 ? -3.939 12.43 12.625 1 98.94 187 ALA B CA 1
ATOM 3930 C C . ALA B 1 187 ? -4.473 12.797 14.008 1 98.94 187 ALA B C 1
ATOM 3932 O O . ALA B 1 187 ? -5.578 12.391 14.383 1 98.94 187 ALA B O 1
ATOM 3933 N N . ALA B 1 188 ? -3.717 13.578 14.742 1 98.94 188 ALA B N 1
ATOM 3934 C CA . ALA B 1 188 ? -4.129 14 16.078 1 98.94 188 ALA B CA 1
ATOM 3935 C C . ALA B 1 188 ? -5.387 14.859 16.016 1 98.94 188 ALA B C 1
ATOM 3937 O O . ALA B 1 188 ? -6.281 14.727 16.859 1 98.94 188 ALA B O 1
ATOM 3938 N N . ALA B 1 189 ? -5.414 15.742 15.07 1 98.81 189 ALA B N 1
ATOM 3939 C CA . ALA B 1 189 ? -6.594 16.594 14.914 1 98.81 189 ALA B CA 1
ATOM 3940 C C . ALA B 1 189 ? -7.844 15.742 14.664 1 98.81 189 ALA B C 1
ATOM 3942 O O . ALA B 1 189 ? -8.922 16.062 15.164 1 98.81 189 ALA B O 1
ATOM 3943 N N . CYS B 1 190 ? -7.723 14.688 13.891 1 98.94 190 CYS B N 1
ATOM 3944 C CA . CYS B 1 190 ? -8.844 13.789 13.648 1 98.94 190 CYS B CA 1
ATOM 3945 C C . CYS B 1 190 ? -9.266 13.086 14.938 1 98.94 190 CYS B C 1
ATOM 3947 O O . CYS B 1 190 ? -10.453 12.914 15.188 1 98.94 190 CYS B O 1
ATOM 3949 N N . LEU B 1 191 ? -8.273 12.656 15.711 1 98.94 191 LEU B N 1
ATOM 3950 C CA . LEU B 1 191 ? -8.578 12.062 17.016 1 98.94 191 LEU B CA 1
ATOM 3951 C C . LEU B 1 191 ? -9.344 13.055 17.891 1 98.94 191 LEU B C 1
ATOM 3953 O O . LEU B 1 191 ? -10.344 12.688 18.516 1 98.94 191 LEU B O 1
ATOM 3957 N N . MET B 1 192 ? -8.859 14.289 17.938 1 98.69 192 MET B N 1
ATOM 3958 C CA . MET B 1 192 ? -9.508 15.32 18.75 1 98.69 192 MET B CA 1
ATOM 3959 C C . MET B 1 192 ? -10.938 15.562 18.266 1 98.69 192 MET B C 1
ATOM 3961 O O . MET B 1 192 ? -11.859 15.656 19.094 1 98.69 192 MET B O 1
ATOM 3965 N N . ALA B 1 193 ? -11.086 15.688 16.953 1 98.81 193 ALA B N 1
ATOM 3966 C CA . ALA B 1 193 ? -12.414 15.914 16.391 1 98.81 193 ALA B CA 1
ATOM 3967 C C . ALA B 1 193 ? -13.383 14.805 16.797 1 98.81 193 ALA B C 1
ATOM 3969 O O . ALA B 1 193 ? -14.531 15.07 17.156 1 98.81 193 ALA B O 1
ATOM 3970 N N . ARG B 1 194 ? -12.938 13.531 16.703 1 98.5 194 ARG B N 1
ATOM 3971 C CA . ARG B 1 194 ? -13.75 12.391 17.109 1 98.5 194 ARG B CA 1
ATOM 3972 C C . ARG B 1 194 ? -14.117 12.477 18.594 1 98.5 194 ARG B C 1
ATOM 3974 O O . ARG B 1 194 ? -15.297 12.375 18.938 1 98.5 194 ARG B O 1
ATOM 3981 N N . ASP B 1 195 ? -13.133 12.727 19.422 1 98.5 195 ASP B N 1
ATOM 3982 C CA . ASP B 1 195 ? -13.297 12.664 20.875 1 98.5 195 ASP B CA 1
ATOM 3983 C C . ASP B 1 195 ? -14.141 13.836 21.375 1 98.5 195 ASP B C 1
ATOM 3985 O O . ASP B 1 195 ? -14.922 13.68 22.312 1 98.5 195 ASP B O 1
ATOM 3989 N N . ARG B 1 196 ? -13.906 14.977 20.719 1 98.06 196 ARG B N 1
ATOM 3990 C CA . ARG B 1 196 ? -14.57 16.188 21.156 1 98.06 196 ARG B CA 1
ATOM 3991 C C . ARG B 1 196 ? -15.891 16.391 20.422 1 98.06 196 ARG B C 1
ATOM 3993 O O . ARG B 1 196 ? -16.672 17.281 20.781 1 98.06 196 ARG B O 1
ATOM 4000 N N . GLN B 1 197 ? -16.172 15.57 19.391 1 97.88 197 GLN B N 1
ATOM 4001 C CA . GLN B 1 197 ? -17.406 15.586 18.609 1 97.88 197 GLN B CA 1
ATOM 4002 C C . GLN B 1 197 ? -17.656 16.953 18 1 97.88 197 GLN B C 1
ATOM 4004 O O . GLN B 1 197 ? -18.766 17.484 18.047 1 97.88 197 GLN B O 1
ATOM 4009 N N . LEU B 1 198 ? -16.625 17.609 17.609 1 97.12 198 LEU B N 1
ATOM 4010 C CA . LEU B 1 198 ? -16.562 18.875 16.891 1 97.12 198 LEU B CA 1
ATOM 4011 C C . LEU B 1 198 ? -15.484 18.844 15.82 1 97.12 198 LEU B C 1
ATOM 4013 O O . LEU B 1 198 ? -14.375 18.359 16.062 1 97.12 198 LEU B O 1
ATOM 4017 N N . PRO B 1 199 ? -15.695 19.344 14.602 1 97.62 199 PRO B N 1
ATOM 4018 C CA . PRO B 1 199 ? -16.875 20.062 14.117 1 97.62 199 PRO B CA 1
ATOM 4019 C C . PRO B 1 199 ? -18.109 19.156 14.016 1 97.62 199 PRO B C 1
ATOM 4021 O O . PRO B 1 199 ? -18 17.938 14.055 1 97.62 199 PRO B O 1
ATOM 4024 N N . ALA B 1 200 ? -19.297 19.719 13.906 1 95.94 200 ALA B N 1
ATOM 4025 C CA . ALA B 1 200 ? -20.547 19 13.852 1 95.94 200 ALA B CA 1
ATOM 4026 C C . ALA B 1 200 ? -20.625 18.109 12.609 1 95.94 200 ALA B C 1
ATOM 4028 O O . ALA B 1 200 ? -21.156 17 12.672 1 95.94 200 ALA B O 1
ATOM 4029 N N . VAL B 1 201 ? -20.172 18.719 11.523 1 96.5 201 VAL B N 1
ATOM 4030 C CA . VAL B 1 201 ? -20.031 17.906 10.32 1 96.5 201 VAL B CA 1
ATOM 4031 C C . VAL B 1 201 ? -18.672 17.188 10.344 1 96.5 201 VAL B C 1
ATOM 4033 O O . VAL B 1 201 ? -17.625 17.828 10.445 1 96.5 201 VAL B O 1
ATOM 4036 N N . PRO B 1 202 ? -18.672 15.891 10.312 1 97.12 202 PRO B N 1
ATOM 4037 C CA . PRO B 1 202 ? -17.422 15.141 10.453 1 97.12 202 PRO B CA 1
ATOM 4038 C C . PRO B 1 202 ? -16.453 15.398 9.305 1 97.12 202 PRO B C 1
ATOM 4040 O O . PRO B 1 202 ? -16.875 15.633 8.172 1 97.12 202 PRO B O 1
ATOM 4043 N N . ILE B 1 203 ? -15.172 15.375 9.641 1 98.56 203 ILE B N 1
ATOM 4044 C CA . ILE B 1 203 ? -14.109 15.383 8.633 1 98.56 203 ILE B CA 1
ATOM 4045 C C . ILE B 1 203 ? -14.305 14.211 7.672 1 98.56 203 ILE B C 1
ATOM 4047 O O . ILE B 1 203 ? -14.531 13.078 8.102 1 98.56 203 ILE B O 1
ATOM 4051 N N . LYS B 1 204 ? -14.242 14.508 6.414 1 98.31 204 LYS B N 1
ATOM 4052 C CA . LYS B 1 204 ? -14.555 13.508 5.398 1 98.31 204 LYS B CA 1
ATOM 4053 C C . LYS B 1 204 ? -13.453 12.453 5.312 1 98.31 204 LYS B C 1
ATOM 4055 O O . LYS B 1 204 ? -13.742 11.258 5.16 1 98.31 204 LYS B O 1
ATOM 4060 N N . ALA B 1 205 ? -12.203 12.875 5.336 1 98.75 205 ALA B N 1
ATOM 4061 C CA . ALA B 1 205 ? -11.086 11.961 5.105 1 98.75 205 ALA B CA 1
ATOM 4062 C C . ALA B 1 205 ? -9.773 12.578 5.582 1 98.75 205 ALA B C 1
ATOM 4064 O O . ALA B 1 205 ? -9.711 13.781 5.855 1 98.75 205 ALA B O 1
ATOM 4065 N N . GLN B 1 206 ? -8.75 11.758 5.746 1 98.94 206 GLN B N 1
ATOM 4066 C CA . GLN B 1 206 ? -7.418 12.211 6.117 1 98.94 206 GLN B CA 1
ATOM 4067 C C . GLN B 1 206 ? -6.355 11.578 5.223 1 98.94 206 GLN B C 1
ATOM 4069 O O . GLN B 1 206 ? -6.438 10.398 4.891 1 98.94 206 GLN B O 1
ATOM 4074 N N . MET B 1 207 ? -5.504 12.367 4.719 1 98.88 207 MET B N 1
ATOM 4075 C CA . MET B 1 207 ? -4.355 11.953 3.914 1 98.88 207 MET B CA 1
ATOM 4076 C C . MET B 1 207 ? -3.051 12.188 4.668 1 98.88 207 MET B C 1
ATOM 4078 O O . MET B 1 207 ? -2.701 13.328 4.969 1 98.88 207 MET B O 1
ATOM 4082 N N . LEU B 1 208 ? -2.375 11.094 4.988 1 98.94 208 LEU B N 1
ATOM 4083 C CA . LEU B 1 208 ? -1.117 11.156 5.727 1 98.94 208 LEU B CA 1
ATOM 4084 C C . LEU B 1 208 ? 0.049 10.711 4.848 1 98.94 208 LEU B C 1
ATOM 4086 O O . LEU B 1 208 ? 0.191 9.523 4.547 1 98.94 208 LEU B O 1
ATOM 4090 N N . LEU B 1 209 ? 0.876 11.672 4.457 1 98.75 209 LEU B N 1
ATOM 4091 C CA . LEU B 1 209 ? 1.963 11.43 3.514 1 98.75 209 LEU B CA 1
ATOM 4092 C C . LEU B 1 209 ? 3.297 11.297 4.242 1 98.75 209 LEU B C 1
ATOM 4094 O O . LEU B 1 209 ? 3.723 12.227 4.934 1 98.75 209 LEU B O 1
ATOM 4098 N N . SER B 1 210 ? 3.996 10.141 4.125 1 98.56 210 SER B N 1
ATOM 4099 C CA . SER B 1 210 ? 5.242 9.883 4.844 1 98.56 210 SER B CA 1
ATOM 4100 C C . SER B 1 210 ? 5.148 10.336 6.297 1 98.56 210 SER B C 1
ATOM 4102 O O . SER B 1 210 ? 5.969 11.133 6.758 1 98.56 210 SER B O 1
ATOM 4104 N N . PRO B 1 211 ? 4.258 9.781 7.051 1 98.88 211 PRO B N 1
ATOM 4105 C CA . PRO B 1 211 ? 3.848 10.375 8.32 1 98.88 211 PRO B CA 1
ATOM 4106 C C . PRO B 1 211 ? 4.824 10.07 9.461 1 98.88 211 PRO B C 1
ATOM 4108 O O . PRO B 1 211 ? 5.176 8.914 9.68 1 98.88 211 PRO B O 1
ATOM 4111 N N . MET B 1 212 ? 5.203 11.062 10.141 1 98.81 212 MET B N 1
ATOM 4112 C CA . MET B 1 212 ? 5.977 10.977 11.375 1 98.81 212 MET B CA 1
ATOM 4113 C C . MET B 1 212 ? 5.07 10.633 12.555 1 98.81 212 MET B C 1
ATOM 4115 O O . MET B 1 212 ? 4.633 11.523 13.289 1 98.81 212 MET B O 1
ATOM 4119 N N . LEU B 1 213 ? 4.887 9.312 12.844 1 98.88 213 LEU B N 1
ATOM 4120 C CA . LEU B 1 213 ? 3.729 8.969 13.664 1 98.88 213 LEU B CA 1
ATOM 4121 C C . LEU B 1 213 ? 4.168 8.453 15.031 1 98.88 213 LEU B C 1
ATOM 4123 O O . LEU B 1 213 ? 3.375 8.438 15.977 1 98.88 213 LEU B O 1
ATOM 4127 N N . ASP B 1 214 ? 5.391 7.961 15.211 1 98.88 214 ASP B N 1
ATOM 4128 C CA . ASP B 1 214 ? 5.727 7.23 16.438 1 98.88 214 ASP B CA 1
ATOM 4129 C C . ASP B 1 214 ? 7.012 7.766 17.062 1 98.88 214 ASP B C 1
ATOM 4131 O O . ASP B 1 214 ? 8.094 7.637 16.484 1 98.88 214 ASP B O 1
ATOM 4135 N N . ASP B 1 215 ? 6.957 8.227 18.234 1 98.75 215 ASP B N 1
ATOM 4136 C CA . ASP B 1 215 ? 8.055 8.914 18.906 1 98.75 215 ASP B CA 1
ATOM 4137 C C . ASP B 1 215 ? 9.086 7.918 19.438 1 98.75 215 ASP B C 1
ATOM 4139 O O . ASP B 1 215 ? 10.195 8.305 19.812 1 98.75 215 ASP B O 1
ATOM 4143 N N . ARG B 1 216 ? 8.734 6.68 19.594 1 98.38 216 ARG B N 1
ATOM 4144 C CA . ARG B 1 216 ? 9.625 5.684 20.172 1 98.38 216 ARG B CA 1
ATOM 4145 C C . ARG B 1 216 ? 10.844 5.453 19.297 1 98.38 216 ARG B C 1
ATOM 4147 O O . ARG B 1 216 ? 11.93 5.145 19.797 1 98.38 216 ARG B O 1
ATOM 4154 N N . CYS B 1 217 ? 10.656 5.621 17.922 1 98.19 217 CYS B N 1
ATOM 4155 C CA . CYS B 1 217 ? 11.742 5.492 16.969 1 98.19 217 CYS B CA 1
ATOM 4156 C C . CYS B 1 217 ? 12.477 4.168 17.156 1 98.19 217 CYS B C 1
ATOM 4158 O O . CYS B 1 217 ? 13.711 4.141 17.203 1 98.19 217 CYS B O 1
ATOM 4160 N N . ASP B 1 218 ? 11.719 3.092 17.25 1 98.06 218 ASP B N 1
ATOM 4161 C CA . ASP B 1 218 ? 12.32 1.803 17.578 1 98.06 218 ASP B CA 1
ATOM 4162 C C . ASP B 1 218 ? 11.828 0.708 16.641 1 98.06 218 ASP B C 1
ATOM 4164 O O . ASP B 1 218 ? 11.898 -0.479 16.969 1 98.06 218 ASP B O 1
ATOM 4168 N N . SER B 1 219 ? 11.289 1.047 15.523 1 98.44 219 SER B N 1
ATOM 4169 C CA . SER B 1 219 ? 10.852 0.074 14.531 1 98.44 219 SER B CA 1
ATOM 4170 C C . SER B 1 219 ? 12.031 -0.463 13.719 1 98.44 219 SER B C 1
ATOM 4172 O O . SER B 1 219 ? 13.141 0.054 13.82 1 98.44 219 SER B O 1
ATOM 4174 N N . ILE B 1 220 ? 11.766 -1.499 12.938 1 98.62 220 ILE B N 1
ATOM 4175 C CA . ILE B 1 220 ? 12.789 -2.062 12.07 1 98.62 220 ILE B CA 1
ATOM 4176 C C . ILE B 1 220 ? 13.297 -0.991 11.109 1 98.62 220 ILE B C 1
ATOM 4178 O O . ILE B 1 220 ? 14.508 -0.85 10.914 1 98.62 220 ILE B O 1
ATOM 4182 N N . SER B 1 221 ? 12.391 -0.199 10.5 1 98.88 221 SER B N 1
ATOM 4183 C CA . SER B 1 221 ? 12.805 0.832 9.555 1 98.88 221 SER B CA 1
ATOM 4184 C C . SER B 1 221 ? 13.609 1.927 10.242 1 98.88 221 SER B C 1
ATOM 4186 O O . SER B 1 221 ? 14.516 2.504 9.648 1 98.88 221 SER B O 1
ATOM 4188 N N . ASP B 1 222 ? 13.258 2.273 11.531 1 98.31 222 ASP B N 1
ATOM 4189 C CA . ASP B 1 222 ? 14.062 3.219 12.289 1 98.31 222 ASP B CA 1
ATOM 4190 C C . ASP B 1 222 ? 15.516 2.746 12.391 1 98.31 222 ASP B C 1
ATOM 4192 O O . ASP B 1 222 ? 16.438 3.533 12.195 1 98.31 222 ASP B O 1
ATOM 4196 N N . HIS B 1 223 ? 15.695 1.465 12.641 1 98.44 223 HIS B N 1
ATOM 4197 C CA . HIS B 1 223 ? 17.031 0.905 12.812 1 98.44 223 HIS B CA 1
ATOM 4198 C C . HIS B 1 223 ? 17.734 0.764 11.469 1 98.44 223 HIS B C 1
ATOM 4200 O O . HIS B 1 223 ? 18.922 1.075 11.352 1 98.44 223 HIS B O 1
ATOM 4206 N N . GLN B 1 224 ? 17.016 0.313 10.492 1 98.75 224 GLN B N 1
ATOM 4207 C CA . GLN B 1 224 ? 17.578 0.135 9.156 1 98.75 224 GLN B CA 1
ATOM 4208 C C . GLN B 1 224 ? 18.109 1.455 8.602 1 98.75 224 GLN B C 1
ATOM 4210 O O . GLN B 1 224 ? 19.125 1.478 7.898 1 98.75 224 GLN B O 1
ATOM 4215 N N . PHE B 1 225 ? 17.453 2.551 8.938 1 98.62 225 PHE B N 1
ATOM 4216 C CA . PHE B 1 225 ? 17.75 3.836 8.32 1 98.62 225 PHE B CA 1
ATOM 4217 C C . PHE B 1 225 ? 18.172 4.855 9.367 1 98.62 225 PHE B C 1
ATOM 4219 O O . PHE B 1 225 ? 17.906 6.051 9.227 1 98.62 225 PHE B O 1
ATOM 4226 N N . GLU B 1 226 ? 18.766 4.371 10.359 1 98 226 GLU B N 1
ATOM 4227 C CA . GLU B 1 226 ? 19.406 5.242 11.344 1 98 226 GLU B CA 1
ATOM 4228 C C . GLU B 1 226 ? 20.406 6.188 10.68 1 98 226 GLU B C 1
ATOM 4230 O O . GLU B 1 226 ? 20.562 7.332 11.117 1 98 226 GLU B O 1
ATOM 4235 N N . PHE B 1 227 ? 21.031 5.703 9.656 1 96.56 227 PHE B N 1
ATOM 4236 C CA . PHE B 1 227 ? 21.984 6.449 8.836 1 96.56 227 PHE B CA 1
ATOM 4237 C C . PHE B 1 227 ? 21.703 6.242 7.355 1 96.56 227 PHE B C 1
ATOM 4239 O O . PHE B 1 227 ? 20.984 5.312 6.98 1 96.56 227 PHE B O 1
ATOM 4246 N N . GLY B 1 228 ? 22.203 7.129 6.578 1 96.06 228 GLY B N 1
ATOM 4247 C CA . GLY B 1 228 ? 22.344 6.863 5.156 1 96.06 228 GLY B CA 1
ATOM 4248 C C . GLY B 1 228 ? 21.109 7.227 4.355 1 96.06 228 GLY B C 1
ATOM 4249 O O . GLY B 1 228 ? 20.891 6.691 3.266 1 96.06 228 GLY B O 1
ATOM 4250 N N . VAL B 1 229 ? 20.234 8.047 4.898 1 96.31 229 VAL B N 1
ATOM 4251 C CA . VAL B 1 229 ? 19.125 8.664 4.188 1 96.31 229 VAL B CA 1
ATOM 4252 C C . VAL B 1 229 ? 18.953 10.109 4.652 1 96.31 229 VAL B C 1
ATOM 4254 O O . VAL B 1 229 ? 19.422 10.477 5.734 1 96.31 229 VAL B O 1
ATOM 4257 N N . PRO B 1 230 ? 18.25 10.93 3.852 1 93.69 230 PRO B N 1
ATOM 4258 C CA . PRO B 1 230 ? 18.172 12.359 4.172 1 93.69 230 PRO B CA 1
ATOM 4259 C C . PRO B 1 230 ? 17.516 12.617 5.527 1 93.69 230 PRO B C 1
ATOM 4261 O O . PRO B 1 230 ? 18.031 13.414 6.32 1 93.69 230 PRO B O 1
ATOM 4264 N N . TRP B 1 231 ? 16.375 12.133 5.77 1 96.19 231 TRP B N 1
ATOM 4265 C CA . TRP B 1 231 ? 15.742 12.156 7.086 1 96.19 231 TRP B CA 1
ATOM 4266 C C . TRP B 1 231 ? 15.961 10.836 7.812 1 96.19 231 TRP B C 1
ATOM 4268 O O . TRP B 1 231 ? 15.156 9.914 7.691 1 96.19 231 TRP B O 1
ATOM 4278 N N . ASN B 1 232 ? 17.062 10.766 8.547 1 97.12 232 ASN B N 1
ATOM 4279 C CA . ASN B 1 232 ? 17.469 9.5 9.148 1 97.12 232 ASN B CA 1
ATOM 4280 C C . ASN B 1 232 ? 17.031 9.398 10.602 1 97.12 232 ASN B C 1
ATOM 4282 O O . ASN B 1 232 ? 16.328 10.281 11.109 1 97.12 232 ASN B O 1
ATOM 4286 N N . GLY B 1 233 ? 17.391 8.344 11.258 1 97.44 233 GLY B N 1
ATOM 4287 C CA . GLY B 1 233 ? 16.938 8.055 12.617 1 97.44 233 GLY B CA 1
ATOM 4288 C C . GLY B 1 233 ? 17.406 9.078 13.633 1 97.44 233 GLY B C 1
ATOM 4289 O O . GLY B 1 233 ? 16.688 9.422 14.562 1 97.44 233 GLY B O 1
ATOM 4290 N N . LEU B 1 234 ? 18.609 9.594 13.469 1 96 234 LEU B N 1
ATOM 4291 C CA . LEU B 1 234 ? 19.125 10.617 14.367 1 96 234 LEU B CA 1
ATOM 4292 C C . LEU B 1 234 ? 18.297 11.883 14.297 1 96 234 LEU B C 1
ATOM 4294 O O . LEU B 1 234 ? 17.906 12.438 15.328 1 96 234 LEU B O 1
ATOM 4298 N N . THR B 1 235 ? 18.078 12.289 13.086 1 96.69 235 THR B N 1
ATOM 4299 C CA . THR B 1 235 ? 17.266 13.477 12.852 1 96.69 235 THR B CA 1
ATOM 4300 C C . THR B 1 235 ? 15.852 13.289 13.406 1 96.69 235 THR B C 1
ATOM 4302 O O . THR B 1 235 ? 15.305 14.195 14.047 1 96.69 235 THR B O 1
ATOM 4305 N N . ASN B 1 236 ? 15.266 12.141 13.164 1 97.88 236 ASN B N 1
ATOM 4306 C CA . ASN B 1 236 ? 13.906 11.836 13.609 1 97.88 236 ASN B CA 1
ATOM 4307 C C . ASN B 1 236 ? 13.789 11.906 15.133 1 97.88 236 ASN B C 1
ATOM 4309 O O . ASN B 1 236 ? 12.836 12.492 15.656 1 97.88 236 ASN B O 1
ATOM 4313 N N . ARG B 1 237 ? 14.727 11.344 15.859 1 97.12 237 ARG B N 1
ATOM 4314 C CA . ARG B 1 237 ? 14.734 11.367 17.312 1 97.12 237 ARG B CA 1
ATOM 4315 C C . ARG B 1 237 ? 14.883 12.789 17.844 1 97.12 237 ARG B C 1
ATOM 4317 O O . ARG B 1 237 ? 14.227 13.164 18.812 1 97.12 237 ARG B O 1
ATOM 4324 N N . THR B 1 238 ? 15.742 13.508 17.219 1 96.06 238 THR B N 1
ATOM 4325 C CA . THR B 1 238 ? 15.961 14.891 17.625 1 96.06 238 THR B CA 1
ATOM 4326 C C . THR B 1 238 ? 14.688 15.711 17.438 1 96.06 238 THR B C 1
ATOM 4328 O O . THR B 1 238 ? 14.312 16.5 18.312 1 96.06 238 THR B O 1
ATOM 4331 N N . ALA B 1 239 ? 14.039 15.516 16.297 1 97.56 239 ALA B N 1
ATOM 4332 C CA . ALA B 1 239 ? 12.789 16.234 16.031 1 97.56 239 ALA B CA 1
ATOM 4333 C C . ALA B 1 239 ? 11.727 15.883 17.078 1 97.56 239 ALA B C 1
ATOM 4335 O O . ALA B 1 239 ? 11.062 16.766 17.609 1 97.56 239 ALA B O 1
ATOM 4336 N N . TRP B 1 240 ? 11.586 14.602 17.438 1 98.38 240 TRP B N 1
ATOM 4337 C CA . TRP B 1 240 ? 10.625 14.172 18.438 1 98.38 240 TRP B CA 1
ATOM 4338 C C . TRP B 1 240 ? 10.984 14.734 19.812 1 98.38 240 TRP B C 1
ATOM 4340 O O . TRP B 1 240 ? 10.102 15.086 20.594 1 98.38 240 TRP B O 1
ATOM 4350 N N . ASN B 1 241 ? 12.297 14.773 20.094 1 97.62 241 ASN B N 1
ATOM 4351 C CA . ASN B 1 241 ? 12.719 15.344 21.375 1 97.62 241 ASN B CA 1
ATOM 4352 C C . ASN B 1 241 ? 12.289 16.812 21.484 1 97.62 241 ASN B C 1
ATOM 4354 O O . ASN B 1 241 ? 11.859 17.25 22.562 1 97.62 241 ASN B O 1
ATOM 4358 N N . HIS B 1 242 ? 12.422 17.516 20.422 1 97.62 242 HIS B N 1
ATOM 4359 C CA . HIS B 1 242 ? 11.961 18.891 20.422 1 97.62 242 HIS B CA 1
ATOM 4360 C C . HIS B 1 242 ? 10.438 18.969 20.547 1 97.62 242 HIS B C 1
ATOM 4362 O O . HIS B 1 242 ? 9.914 19.781 21.328 1 97.62 242 HIS B O 1
ATOM 4368 N N . ALA B 1 243 ? 9.734 18.125 19.828 1 98.31 243 ALA B N 1
ATOM 4369 C CA . ALA B 1 243 ? 8.281 18.172 19.766 1 98.31 243 ALA B CA 1
ATOM 4370 C C . ALA B 1 243 ? 7.664 17.828 21.125 1 98.31 243 ALA B C 1
ATOM 4372 O O . ALA B 1 243 ? 6.625 18.375 21.5 1 98.31 243 ALA B O 1
ATOM 4373 N N . LEU B 1 244 ? 8.344 16.938 21.844 1 98.38 244 LEU B N 1
ATOM 4374 C CA . LEU B 1 244 ? 7.727 16.406 23.062 1 98.38 244 LEU B CA 1
ATOM 4375 C C . LEU B 1 244 ? 8.398 16.969 24.297 1 98.38 244 LEU B C 1
ATOM 4377 O O . LEU B 1 244 ? 8.172 16.469 25.406 1 98.38 244 LEU B O 1
ATOM 4381 N N . ALA B 1 245 ? 9.242 17.922 24.125 1 95.62 245 ALA B N 1
ATOM 4382 C CA . ALA B 1 245 ? 9.891 18.641 25.234 1 95.62 245 ALA B CA 1
ATOM 4383 C C . ALA B 1 245 ? 10.57 17.656 26.188 1 95.62 245 ALA B C 1
ATOM 4385 O O . ALA B 1 245 ? 10.367 17.719 27.406 1 95.62 245 ALA B O 1
ATOM 4386 N N . GLY B 1 246 ? 11.18 16.703 25.625 1 92.25 246 GLY B N 1
ATOM 4387 C CA . GLY B 1 246 ? 11.992 15.789 26.406 1 92.25 246 GLY B CA 1
ATOM 4388 C C . GLY B 1 246 ? 11.234 14.57 26.906 1 92.25 246 GLY B C 1
ATOM 4389 O O . GLY B 1 246 ? 11.805 13.695 27.562 1 92.25 246 GLY B O 1
ATOM 4390 N N . GLN B 1 247 ? 10.008 14.383 26.516 1 95.81 247 GLN B N 1
ATOM 4391 C CA . GLN B 1 247 ? 9.195 13.289 27.031 1 95.81 247 GLN B CA 1
ATOM 4392 C C . GLN B 1 247 ? 9.188 12.109 26.062 1 95.81 247 GLN B C 1
ATOM 4394 O O . GLN B 1 247 ? 8.477 11.125 26.281 1 95.81 247 GLN B O 1
ATOM 4399 N N . ARG B 1 248 ? 9.914 12.172 25.031 1 96.5 248 ARG B N 1
ATOM 4400 C CA . ARG B 1 248 ? 9.898 11.148 24 1 96.5 248 ARG B CA 1
ATOM 4401 C C . ARG B 1 248 ? 10.102 9.758 24.609 1 96.5 248 ARG B C 1
ATOM 4403 O O . ARG B 1 248 ? 10.984 9.562 25.438 1 96.5 248 ARG B O 1
ATOM 4410 N N . GLY B 1 249 ? 9.281 8.797 24.172 1 96.69 249 GLY B N 1
ATOM 4411 C CA . GLY B 1 249 ? 9.453 7.398 24.531 1 96.69 249 GLY B CA 1
ATOM 4412 C C . GLY B 1 249 ? 8.906 7.059 25.906 1 96.69 249 GLY B C 1
ATOM 4413 O O . GLY B 1 249 ? 8.914 5.898 26.312 1 96.69 249 GLY B O 1
ATOM 4414 N N . THR B 1 250 ? 8.422 8.039 26.641 1 97.06 250 THR B N 1
ATOM 4415 C CA . THR B 1 250 ? 7.926 7.781 27.984 1 97.06 250 THR B CA 1
ATOM 4416 C C . THR B 1 250 ? 6.453 7.391 27.969 1 97.06 250 THR B C 1
ATOM 4418 O O . THR B 1 250 ? 5.793 7.516 26.938 1 97.06 250 THR B O 1
ATOM 4421 N N . GLU B 1 251 ? 5.945 6.941 29.047 1 96 251 GLU B N 1
ATOM 4422 C CA . GLU B 1 251 ? 4.547 6.547 29.172 1 96 251 GLU B CA 1
ATOM 4423 C C . GLU B 1 251 ? 3.639 7.766 29.312 1 96 251 GLU B C 1
ATOM 4425 O O . GLU B 1 251 ? 2.416 7.652 29.219 1 96 251 GLU B O 1
ATOM 4430 N N . ASN B 1 252 ? 4.184 8.922 29.406 1 95.81 252 ASN B N 1
ATOM 4431 C CA . ASN B 1 252 ? 3.412 10.141 29.625 1 95.81 252 ASN B CA 1
ATOM 4432 C C . ASN B 1 252 ? 2.961 10.766 28.312 1 95.81 252 ASN B C 1
ATOM 4434 O O . ASN B 1 252 ? 2.174 11.719 28.312 1 95.81 252 ASN B O 1
ATOM 4438 N N . VAL B 1 253 ? 3.41 10.211 27.25 1 97.88 253 VAL B N 1
ATOM 4439 C CA . VAL B 1 253 ? 3.072 10.727 25.938 1 97.88 253 VAL B CA 1
ATOM 4440 C C . VAL B 1 253 ? 1.655 10.297 25.562 1 97.88 253 VAL B C 1
ATOM 4442 O O . VAL B 1 253 ? 1.333 9.102 25.578 1 97.88 253 VAL B O 1
ATOM 4445 N N . SER B 1 254 ? 0.802 11.25 25.266 1 97.88 254 SER B N 1
ATOM 4446 C CA . SER B 1 254 ? -0.593 10.969 24.938 1 97.88 254 SER B CA 1
ATOM 4447 C C . SER B 1 254 ? -0.778 10.727 23.438 1 97.88 254 SER B C 1
ATOM 4449 O O . SER B 1 254 ? 0.118 11.016 22.641 1 97.88 254 SER B O 1
ATOM 4451 N N . SER B 1 255 ? -1.991 10.281 23.094 1 98.44 255 SER B N 1
ATOM 4452 C CA . SER B 1 255 ? -2.314 10.023 21.688 1 98.44 255 SER B CA 1
ATOM 4453 C C . SER B 1 255 ? -2.5 11.328 20.922 1 98.44 255 SER B C 1
ATOM 4455 O O . SER B 1 255 ? -2.391 11.352 19.688 1 98.44 255 SER B O 1
ATOM 4457 N N . TYR B 1 256 ? -2.764 12.461 21.609 1 98.62 256 TYR B N 1
ATOM 4458 C CA . TYR B 1 256 ? -2.877 13.758 20.938 1 98.62 256 TYR B CA 1
ATOM 4459 C C . TYR B 1 256 ? -1.503 14.312 20.594 1 98.62 256 TYR B C 1
ATOM 4461 O O . TYR B 1 256 ? -1.378 15.18 19.719 1 98.62 256 TYR B O 1
ATOM 4469 N N . GLN B 1 257 ? -0.481 13.812 21.359 1 98.75 257 GLN B N 1
ATOM 4470 C CA . GLN B 1 257 ? 0.899 14.18 21.062 1 98.75 257 GLN B CA 1
ATOM 4471 C C . GLN B 1 257 ? 1.497 13.273 19.984 1 98.75 257 GLN B C 1
ATOM 4473 O O . GLN B 1 257 ? 2.203 13.742 19.094 1 98.75 257 GLN B O 1
ATOM 4478 N N . VAL B 1 258 ? 1.194 12.023 20.141 1 98.88 258 VAL B N 1
ATOM 4479 C CA . VAL B 1 258 ? 1.723 10.977 19.281 1 98.88 258 VAL B CA 1
ATOM 4480 C C . VAL B 1 258 ? 0.606 10.008 18.906 1 98.88 258 VAL B C 1
ATOM 4482 O O . VAL B 1 258 ? 0.303 9.078 19.656 1 98.88 258 VAL B O 1
ATOM 4485 N N . PRO B 1 259 ? 0.167 10.109 17.688 1 98.75 259 PRO B N 1
ATOM 4486 C CA . PRO B 1 259 ? -1.005 9.328 17.297 1 98.75 259 PRO B CA 1
ATOM 4487 C C . PRO B 1 259 ? -0.759 7.82 17.375 1 98.75 259 PRO B C 1
ATOM 4489 O O . PRO B 1 259 ? -1.681 7.055 17.656 1 98.75 259 PRO B O 1
ATOM 4492 N N . ALA B 1 260 ? 0.427 7.391 17.219 1 98.62 260 ALA B N 1
ATOM 4493 C CA . ALA B 1 260 ? 0.737 5.965 17.25 1 98.62 260 ALA B CA 1
ATOM 4494 C C . ALA B 1 260 ? 0.528 5.395 18.656 1 98.62 260 ALA B C 1
ATOM 4496 O O . ALA B 1 260 ? 0.501 4.176 18.844 1 98.62 260 ALA B O 1
ATOM 4497 N N . ARG B 1 261 ? 0.369 6.293 19.672 1 98.44 261 ARG B N 1
ATOM 4498 C CA . ARG B 1 261 ? 0.116 5.852 21.047 1 98.44 261 ARG B CA 1
ATOM 4499 C C . ARG B 1 261 ? -1.36 5.531 21.25 1 98.44 261 ARG B C 1
ATOM 4501 O O . ARG B 1 261 ? -1.732 4.926 22.25 1 98.44 261 ARG B O 1
ATOM 4508 N N . ALA B 1 262 ? -2.184 5.859 20.297 1 98.56 262 ALA B N 1
ATOM 4509 C CA . ALA B 1 262 ? -3.619 5.617 20.422 1 98.56 262 ALA B CA 1
ATOM 4510 C C . ALA B 1 262 ? -3.928 4.125 20.391 1 98.56 262 ALA B C 1
ATOM 4512 O O . ALA B 1 262 ? -3.43 3.396 19.531 1 98.56 262 ALA B O 1
ATOM 4513 N N . THR B 1 263 ? -4.773 3.656 21.297 1 97.06 263 THR B N 1
ATOM 4514 C CA . THR B 1 263 ? -5.199 2.262 21.328 1 97.06 263 THR B CA 1
ATOM 4515 C C . THR B 1 263 ? -6.559 2.098 20.641 1 97.06 263 THR B C 1
ATOM 4517 O O . THR B 1 263 ? -6.914 0.998 20.219 1 97.06 263 THR B O 1
ATOM 4520 N N . ASP B 1 264 ? -7.281 3.152 20.656 1 98.62 264 ASP B N 1
ATOM 4521 C CA . ASP B 1 264 ? -8.578 3.184 19.984 1 98.62 264 ASP B CA 1
ATOM 4522 C C . ASP B 1 264 ? -8.539 4.102 18.766 1 98.62 264 ASP B C 1
ATOM 4524 O O . ASP B 1 264 ? -8.461 5.324 18.906 1 98.62 264 ASP B O 1
ATOM 4528 N N . LEU B 1 265 ? -8.578 3.535 17.609 1 98.88 265 LEU B N 1
ATOM 4529 C CA . LEU B 1 265 ? -8.625 4.289 16.359 1 98.88 265 LEU B CA 1
ATOM 4530 C C . LEU B 1 265 ? -9.953 4.062 15.633 1 98.88 265 LEU B C 1
ATOM 4532 O O . LEU B 1 265 ? -10 4.094 14.406 1 98.88 265 LEU B O 1
ATOM 4536 N N . SER B 1 266 ? -11.023 3.744 16.359 1 98.69 266 SER B N 1
ATOM 4537 C CA . SER B 1 266 ? -12.352 3.549 15.773 1 98.69 266 SER B CA 1
ATOM 4538 C C . SER B 1 266 ? -12.984 4.879 15.383 1 98.69 266 SER B C 1
ATOM 4540 O O . SER B 1 266 ? -12.617 5.93 15.914 1 98.69 266 SER B O 1
ATOM 4542 N N . ASP B 1 267 ? -13.828 4.84 14.414 1 98.31 267 ASP B N 1
ATOM 4543 C CA . ASP B 1 267 ? -14.688 5.949 14.008 1 98.31 267 ASP B CA 1
ATOM 4544 C C . ASP B 1 267 ? -13.859 7.148 13.562 1 98.31 267 ASP B C 1
ATOM 4546 O O . ASP B 1 267 ? -14.211 8.297 13.859 1 98.31 267 ASP B O 1
ATOM 4550 N N . LEU B 1 268 ? -12.734 6.906 12.961 1 98.81 268 LEU B N 1
ATOM 4551 C CA . LEU B 1 268 ? -11.938 7.961 12.344 1 98.81 268 LEU B CA 1
ATOM 4552 C C . LEU B 1 268 ? -12.32 8.141 10.875 1 98.81 268 LEU B C 1
ATOM 4554 O O . LEU B 1 268 ? -12.852 7.219 10.25 1 98.81 268 LEU B O 1
ATOM 4558 N N . PRO B 1 269 ? -12.086 9.391 10.32 1 98.62 269 PRO B N 1
ATOM 4559 C CA . PRO B 1 269 ? -12.266 9.523 8.875 1 98.62 269 PRO B CA 1
ATOM 4560 C C . PRO B 1 269 ? -11.422 8.531 8.086 1 98.62 269 PRO B C 1
ATOM 4562 O O . PRO B 1 269 ? -10.328 8.156 8.523 1 98.62 269 PRO B O 1
ATOM 4565 N N . GLN B 1 270 ? -11.992 8.039 6.949 1 98.5 270 GLN B N 1
ATOM 4566 C CA . GLN B 1 270 ? -11.188 7.176 6.09 1 98.5 270 GLN B CA 1
ATOM 4567 C C . GLN B 1 270 ? -9.844 7.82 5.77 1 98.5 270 GLN B C 1
ATOM 4569 O O . GLN B 1 270 ? -9.758 9.039 5.59 1 98.5 270 GLN B O 1
ATOM 4574 N N . ALA B 1 271 ? -8.82 7.004 5.645 1 98.88 271 ALA B N 1
ATOM 4575 C CA . ALA B 1 271 ? -7.461 7.543 5.543 1 98.88 271 ALA B CA 1
ATOM 4576 C C . ALA B 1 271 ? -6.77 7.047 4.277 1 98.88 271 ALA B C 1
ATOM 4578 O O . ALA B 1 271 ? -7.094 5.973 3.764 1 98.88 271 ALA B O 1
ATOM 4579 N N . TYR B 1 272 ? -5.953 7.844 3.74 1 98.94 272 TYR B N 1
ATOM 4580 C CA . TYR B 1 272 ? -4.875 7.496 2.82 1 98.94 272 TYR B CA 1
ATOM 4581 C C . TYR B 1 272 ? -3.518 7.645 3.492 1 98.94 272 TYR B C 1
ATOM 4583 O O . TYR B 1 272 ? -3.189 8.711 4.012 1 98.94 272 TYR B O 1
ATOM 4591 N N . ILE B 1 273 ? -2.748 6.57 3.52 1 98.94 273 ILE B N 1
ATOM 4592 C CA . ILE B 1 273 ? -1.396 6.617 4.066 1 98.94 273 ILE B CA 1
ATOM 4593 C C . ILE B 1 273 ? -0.401 6.102 3.031 1 98.94 273 ILE B C 1
ATOM 4595 O O . ILE B 1 273 ? -0.625 5.059 2.414 1 98.94 273 ILE B O 1
ATOM 4599 N N . ASP B 1 274 ? 0.615 6.84 2.783 1 98.75 274 ASP B N 1
ATOM 4600 C CA . ASP B 1 274 ? 1.702 6.277 1.986 1 98.75 274 ASP B CA 1
ATOM 4601 C C . ASP B 1 274 ? 3.055 6.527 2.648 1 98.75 274 ASP B C 1
ATOM 4603 O O . ASP B 1 274 ? 3.162 7.348 3.562 1 98.75 274 ASP B O 1
ATOM 4607 N N . ALA B 1 275 ? 4.004 5.75 2.316 1 98.81 275 ALA B N 1
ATOM 4608 C CA . ALA B 1 275 ? 5.379 5.859 2.795 1 98.81 275 ALA B CA 1
ATOM 4609 C C . ALA B 1 275 ? 6.367 5.352 1.751 1 98.81 275 ALA B C 1
ATOM 4611 O O . ALA B 1 275 ? 5.988 4.633 0.823 1 98.81 275 ALA B O 1
ATOM 4612 N N . ALA B 1 276 ? 7.551 5.848 1.877 1 98.81 276 ALA B N 1
ATOM 4613 C CA . ALA B 1 276 ? 8.656 5.328 1.078 1 98.81 276 ALA B CA 1
ATOM 4614 C C . ALA B 1 276 ? 9.273 4.09 1.727 1 98.81 276 ALA B C 1
ATOM 4616 O O . ALA B 1 276 ? 9.312 3.984 2.955 1 98.81 276 ALA B O 1
ATOM 4617 N N . GLU B 1 277 ? 9.727 3.232 0.86 1 98.88 277 GLU B N 1
ATOM 4618 C CA . GLU B 1 277 ? 10.328 1.991 1.34 1 98.88 277 GLU B CA 1
ATOM 4619 C C . GLU B 1 277 ? 11.609 2.266 2.123 1 98.88 277 GLU B C 1
ATOM 4621 O O . GLU B 1 277 ? 11.914 1.568 3.094 1 98.88 277 GLU B O 1
ATOM 4626 N N . CYS B 1 278 ? 12.352 3.279 1.708 1 98.69 278 CYS B N 1
ATOM 4627 C CA . CYS B 1 278 ? 13.664 3.557 2.295 1 98.69 278 CYS B CA 1
ATOM 4628 C C . CYS B 1 278 ? 13.602 4.785 3.195 1 98.69 278 CYS B C 1
ATOM 4630 O O . CYS B 1 278 ? 14.344 5.746 2.984 1 98.69 278 CYS B O 1
ATOM 4632 N N . GLU B 1 279 ? 12.781 4.707 4.223 1 98.62 279 GLU B N 1
ATOM 4633 C CA . GLU B 1 279 ? 12.711 5.785 5.203 1 98.62 279 GLU B CA 1
ATOM 4634 C C . GLU B 1 279 ? 12.32 5.254 6.582 1 98.62 279 GLU B C 1
ATOM 4636 O O . GLU B 1 279 ? 11.789 4.148 6.699 1 98.62 279 GLU B O 1
ATOM 4641 N N . VAL B 1 280 ? 12.547 6.035 7.602 1 98.75 280 VAL B N 1
ATOM 4642 C CA . VAL B 1 280 ? 12.305 5.652 8.992 1 98.75 280 VAL B CA 1
ATOM 4643 C C . VAL B 1 280 ? 10.805 5.555 9.242 1 98.75 280 VAL B C 1
ATOM 4645 O O . VAL B 1 280 ? 10.359 4.805 10.117 1 98.75 280 VAL B O 1
ATOM 4648 N N . PHE B 1 281 ? 9.969 6.195 8.461 1 98.88 281 PHE B N 1
ATOM 4649 C CA . PHE B 1 281 ? 8.547 6.309 8.734 1 98.88 281 PHE B CA 1
ATOM 4650 C C . PHE B 1 281 ? 7.789 5.102 8.188 1 98.88 281 PHE B C 1
ATOM 4652 O O . PHE B 1 281 ? 6.598 4.934 8.453 1 98.88 281 PHE B O 1
ATOM 4659 N N . ARG B 1 282 ? 8.453 4.211 7.426 1 98.88 282 ARG B N 1
ATOM 4660 C CA . ARG B 1 282 ? 7.797 3.121 6.715 1 98.88 282 ARG B CA 1
ATOM 4661 C C . ARG B 1 282 ? 6.98 2.258 7.672 1 98.88 282 ARG B C 1
ATOM 4663 O O . ARG B 1 282 ? 5.762 2.15 7.531 1 98.88 282 ARG B O 1
ATOM 4670 N N . ASP B 1 283 ? 7.66 1.638 8.68 1 98.94 283 ASP B N 1
ATOM 4671 C CA . ASP B 1 283 ? 7.008 0.633 9.516 1 98.94 283 ASP B CA 1
ATOM 4672 C C . ASP B 1 283 ? 5.965 1.271 10.422 1 98.94 283 ASP B C 1
ATOM 4674 O O . ASP B 1 283 ? 4.852 0.755 10.562 1 98.94 283 ASP B O 1
ATOM 4678 N N . PRO B 1 284 ? 6.246 2.469 11.016 1 98.88 284 PRO B N 1
ATOM 4679 C CA . PRO B 1 284 ? 5.199 3.111 11.812 1 98.88 284 PRO B CA 1
ATOM 4680 C C . PRO B 1 284 ? 3.959 3.451 10.992 1 98.88 284 PRO B C 1
ATOM 4682 O O . PRO B 1 284 ? 2.836 3.361 11.492 1 98.88 284 PRO B O 1
ATOM 4685 N N . ALA B 1 285 ? 4.152 3.863 9.75 1 98.94 285 ALA B N 1
ATOM 4686 C CA . ALA B 1 285 ? 3.012 4.145 8.883 1 98.94 285 ALA B CA 1
ATOM 4687 C C . ALA B 1 285 ? 2.172 2.889 8.664 1 98.94 285 ALA B C 1
ATOM 4689 O O . ALA B 1 285 ? 0.944 2.93 8.766 1 98.94 285 ALA B O 1
ATOM 4690 N N . VAL B 1 286 ? 2.822 1.797 8.398 1 98.94 286 VAL B N 1
ATOM 4691 C CA . VAL B 1 286 ? 2.152 0.528 8.133 1 98.94 286 VAL B CA 1
ATOM 4692 C C . VAL B 1 286 ? 1.433 0.05 9.391 1 98.94 286 VAL B C 1
ATOM 4694 O O . VAL B 1 286 ? 0.272 -0.364 9.328 1 98.94 286 VAL B O 1
ATOM 4697 N N . VAL B 1 287 ? 2.082 0.164 10.516 1 98.88 287 VAL B N 1
ATOM 4698 C CA . VAL B 1 287 ? 1.498 -0.284 11.773 1 98.88 287 VAL B CA 1
ATOM 4699 C C . VAL B 1 287 ? 0.282 0.575 12.117 1 98.88 287 VAL B C 1
ATOM 4701 O O . VAL B 1 287 ? -0.725 0.066 12.617 1 98.88 287 VAL B O 1
ATOM 4704 N N . TYR B 1 288 ? 0.409 1.869 11.859 1 98.94 288 TYR B N 1
ATOM 4705 C CA . TYR B 1 288 ? -0.737 2.738 12.109 1 98.94 288 TYR B CA 1
ATOM 4706 C C . TYR B 1 288 ? -1.928 2.328 11.25 1 98.94 288 TYR B C 1
ATOM 4708 O O . TYR B 1 288 ? -3.061 2.273 11.734 1 98.94 288 TYR B O 1
ATOM 4716 N N . ALA B 1 289 ? -1.758 2.004 9.992 1 98.94 289 ALA B N 1
ATOM 4717 C CA . ALA B 1 289 ? -2.816 1.515 9.109 1 98.94 289 ALA B CA 1
ATOM 4718 C C . ALA B 1 289 ? -3.422 0.222 9.648 1 98.94 289 ALA B C 1
ATOM 4720 O O . ALA B 1 289 ? -4.645 0.075 9.695 1 98.94 289 ALA B O 1
ATOM 4721 N N . MET B 1 290 ? -2.553 -0.684 10.055 1 98.88 290 MET B N 1
ATOM 4722 C CA . MET B 1 290 ? -3.023 -1.954 10.602 1 98.88 290 MET B CA 1
ATOM 4723 C C . MET B 1 290 ? -3.895 -1.727 11.836 1 98.88 290 MET B C 1
ATOM 4725 O O . MET B 1 290 ? -4.914 -2.398 12.016 1 98.88 290 MET B O 1
ATOM 4729 N N . ASN B 1 291 ? -3.469 -0.8 12.672 1 98.88 291 ASN B N 1
ATOM 4730 C CA . ASN B 1 291 ? -4.242 -0.498 13.875 1 98.88 291 ASN B CA 1
ATOM 4731 C C . ASN B 1 291 ? -5.578 0.156 13.531 1 98.88 291 ASN B C 1
ATOM 4733 O O . ASN B 1 291 ? -6.582 -0.074 14.211 1 98.88 291 ASN B O 1
ATOM 4737 N N . MET B 1 292 ? -5.609 1.009 12.492 1 98.94 292 MET B N 1
ATOM 4738 C CA . MET B 1 292 ? -6.879 1.554 12.023 1 98.94 292 MET B CA 1
ATOM 4739 C C . MET B 1 292 ? -7.824 0.437 11.586 1 98.94 292 MET B C 1
ATOM 4741 O O . MET B 1 292 ? -8.984 0.4 12.008 1 98.94 292 MET B O 1
ATOM 4745 N N . TRP B 1 293 ? -7.301 -0.508 10.781 1 98.88 293 TRP B N 1
ATOM 4746 C CA . TRP B 1 293 ? -8.109 -1.635 10.32 1 98.88 293 TRP B CA 1
ATOM 4747 C C . TRP B 1 293 ? -8.625 -2.451 11.5 1 98.88 293 TRP B C 1
ATOM 4749 O O . TRP B 1 293 ? -9.797 -2.838 11.531 1 98.88 293 TRP B O 1
ATOM 4759 N N . ARG B 1 294 ? -7.727 -2.699 12.469 1 98.75 294 ARG B N 1
ATOM 4760 C CA . ARG B 1 294 ? -8.086 -3.473 13.656 1 98.75 294 ARG B CA 1
ATOM 4761 C C . ARG B 1 294 ? -9.281 -2.855 14.375 1 98.75 294 ARG B C 1
ATOM 4763 O O . ARG B 1 294 ? -10.141 -3.572 14.891 1 98.75 294 ARG B O 1
ATOM 4770 N N . CYS B 1 295 ? -9.352 -1.558 14.352 1 98.81 295 CYS B N 1
ATOM 4771 C CA . CYS B 1 295 ? -10.383 -0.827 15.078 1 98.81 295 CYS B CA 1
ATOM 4772 C C . CYS B 1 295 ? -11.602 -0.582 14.195 1 98.81 295 CYS B C 1
ATOM 4774 O O . CYS B 1 295 ? -12.562 0.06 14.625 1 98.81 295 CYS B O 1
ATOM 4776 N N . GLY B 1 296 ? -11.539 -1.007 12.969 1 98.69 296 GLY B N 1
ATOM 4777 C CA . GLY B 1 296 ? -12.695 -0.921 12.094 1 98.69 296 GLY B CA 1
ATOM 4778 C C . GLY B 1 296 ? -12.711 0.338 11.242 1 98.69 296 GLY B C 1
ATOM 4779 O O . GLY B 1 296 ? -13.656 0.574 10.492 1 98.69 296 GLY B O 1
ATOM 4780 N N . SER B 1 297 ? -11.688 1.21 11.344 1 98.81 297 SER B N 1
ATOM 4781 C CA . SER B 1 297 ? -11.578 2.381 10.477 1 98.81 297 SER B CA 1
ATOM 4782 C C . SER B 1 297 ? -10.914 2.027 9.148 1 98.81 297 SER B C 1
ATOM 4784 O O . SER B 1 297 ? -10.078 1.119 9.094 1 98.81 297 SER B O 1
ATOM 4786 N N . SER B 1 298 ? -11.281 2.695 8.109 1 98.81 298 SER B N 1
ATOM 4787 C CA . SER B 1 298 ? -10.812 2.402 6.762 1 98.81 298 SER B CA 1
ATOM 4788 C C . SER B 1 298 ? -9.516 3.141 6.453 1 98.81 298 SER B C 1
ATOM 4790 O O . SER B 1 298 ? -9.352 4.301 6.836 1 98.81 298 SER B O 1
ATOM 4792 N N . CYS B 1 299 ? -8.625 2.449 5.742 1 98.88 299 CYS B N 1
ATOM 4793 C CA . CYS B 1 299 ? -7.355 3.051 5.355 1 98.88 299 CYS B CA 1
ATOM 4794 C C . CYS B 1 299 ? -6.844 2.459 4.047 1 98.88 299 CYS B C 1
ATOM 4796 O O . CYS B 1 299 ? -6.801 1.236 3.891 1 98.88 299 CYS B O 1
ATOM 4798 N N . GLU B 1 300 ? -6.59 3.279 3.086 1 98.94 300 GLU B N 1
ATOM 4799 C CA . GLU B 1 300 ? -5.801 2.93 1.907 1 98.94 300 GLU B CA 1
ATOM 4800 C C . GLU B 1 300 ? -4.309 3.104 2.17 1 98.94 300 GLU B C 1
ATOM 4802 O O . GLU B 1 300 ? -3.875 4.152 2.65 1 98.94 300 GLU B O 1
ATOM 4807 N N . LEU B 1 301 ? -3.514 2.057 1.916 1 98.94 301 LEU B N 1
ATOM 4808 C CA . LEU B 1 301 ? -2.098 2.064 2.268 1 98.94 301 LEU B CA 1
ATOM 4809 C C . LEU B 1 301 ? -1.231 1.792 1.044 1 98.94 301 LEU B C 1
ATOM 4811 O O . LEU B 1 301 ? -1.504 0.863 0.28 1 98.94 301 LEU B O 1
ATOM 4815 N N . HIS B 1 302 ? -0.217 2.623 0.858 1 98.94 302 HIS B N 1
ATOM 4816 C CA . HIS B 1 302 ? 0.752 2.43 -0.215 1 98.94 302 HIS B CA 1
ATOM 4817 C C . HIS B 1 302 ? 2.18 2.588 0.296 1 98.94 302 HIS B C 1
ATOM 4819 O O . HIS B 1 302 ? 2.518 3.609 0.9 1 98.94 302 HIS B O 1
ATOM 4825 N N . VAL B 1 303 ? 3.021 1.574 0.08 1 98.94 303 VAL B N 1
ATOM 4826 C CA . VAL B 1 303 ? 4.457 1.697 0.312 1 98.94 303 VAL B CA 1
ATOM 4827 C C . VAL B 1 303 ? 5.207 1.578 -1.013 1 98.94 303 VAL B C 1
ATOM 4829 O O . VAL B 1 303 ? 5.043 0.596 -1.74 1 98.94 303 VAL B O 1
ATOM 4832 N N . TRP B 1 304 ? 5.98 2.539 -1.353 1 98.88 304 TRP B N 1
ATOM 4833 C CA . TRP B 1 304 ? 6.57 2.678 -2.68 1 98.88 304 TRP B CA 1
ATOM 4834 C C . TRP B 1 304 ? 8.023 2.213 -2.682 1 98.88 304 TRP B C 1
ATOM 4836 O O . TRP B 1 304 ? 8.836 2.699 -1.895 1 98.88 304 TRP B O 1
ATOM 4846 N N . PRO B 1 305 ? 8.391 1.336 -3.566 1 98.75 305 PRO B N 1
ATOM 4847 C CA . PRO B 1 305 ? 9.711 0.697 -3.561 1 98.75 305 PRO B CA 1
ATOM 4848 C C . PRO B 1 305 ? 10.844 1.675 -3.873 1 98.75 305 PRO B C 1
ATOM 4850 O O . PRO B 1 305 ? 10.719 2.5 -4.781 1 98.75 305 PRO B O 1
ATOM 4853 N N . GLY B 1 306 ? 11.891 1.621 -3.08 1 98.38 306 GLY B N 1
ATOM 4854 C CA . GLY B 1 306 ? 13.117 2.355 -3.338 1 98.38 306 GLY B CA 1
ATOM 4855 C C . GLY B 1 306 ? 12.992 3.842 -3.059 1 98.38 306 GLY B C 1
ATOM 4856 O O . GLY B 1 306 ? 13.977 4.578 -3.158 1 98.38 306 GLY B O 1
ATOM 4857 N N . GLY B 1 307 ? 11.828 4.324 -2.713 1 98.12 307 GLY B N 1
ATOM 4858 C CA . GLY B 1 307 ? 11.656 5.734 -2.396 1 98.12 307 GLY B CA 1
ATOM 4859 C C . GLY B 1 307 ? 12.359 6.145 -1.115 1 98.12 307 GLY B C 1
ATOM 4860 O O . GLY B 1 307 ? 12.555 5.324 -0.217 1 98.12 307 GLY B O 1
ATOM 4861 N N . VAL B 1 308 ? 12.75 7.391 -1.044 1 97.56 308 VAL B N 1
ATOM 4862 C CA . VAL B 1 308 ? 13.227 8.016 0.186 1 97.56 308 VAL B CA 1
ATOM 4863 C C . VAL B 1 308 ? 12.195 9.023 0.684 1 97.56 308 VAL B C 1
ATOM 4865 O O . VAL B 1 308 ? 11.141 9.203 0.069 1 97.56 308 VAL B O 1
ATOM 4868 N N . HIS B 1 309 ? 12.445 9.586 1.808 1 96.62 309 HIS B N 1
ATOM 4869 C CA . HIS B 1 309 ? 11.508 10.523 2.42 1 96.62 309 HIS B CA 1
ATOM 4870 C C . HIS B 1 309 ? 11.086 11.602 1.432 1 96.62 309 HIS B C 1
ATOM 4872 O O . HIS B 1 309 ? 11.93 12.312 0.876 1 96.62 309 HIS B O 1
ATOM 4878 N N . LEU B 1 310 ? 9.773 11.703 1.055 1 93.31 310 LEU B N 1
ATOM 4879 C CA . LEU B 1 310 ? 9.133 12.695 0.204 1 93.31 310 LEU B CA 1
ATOM 4880 C C . LEU B 1 310 ? 9.727 12.68 -1.198 1 93.31 310 LEU B C 1
ATOM 4882 O O . LEU B 1 310 ? 9.891 13.734 -1.818 1 93.31 310 LEU B O 1
ATOM 4886 N N . PHE B 1 311 ? 10.125 11.539 -1.699 1 94.62 311 PHE B N 1
ATOM 4887 C CA . PHE B 1 311 ? 10.68 11.359 -3.037 1 94.62 311 PHE B CA 1
ATOM 4888 C C . PHE B 1 311 ? 9.688 11.82 -4.098 1 94.62 311 PHE B C 1
ATOM 4890 O O . PHE B 1 311 ? 10.07 12.086 -5.238 1 94.62 311 PHE B O 1
ATOM 4897 N N . ASP B 1 312 ? 8.469 11.953 -3.715 1 91.75 312 ASP B N 1
ATOM 4898 C CA . ASP B 1 312 ? 7.391 12.211 -4.664 1 91.75 312 ASP B CA 1
ATOM 4899 C C . ASP B 1 312 ? 6.793 13.602 -4.449 1 91.75 312 ASP B C 1
ATOM 4901 O O . ASP B 1 312 ? 5.648 13.859 -4.828 1 91.75 312 ASP B O 1
ATOM 4905 N N . ALA B 1 313 ? 7.504 14.5 -3.818 1 87.31 313 ALA B N 1
ATOM 4906 C CA . ALA B 1 313 ? 7.027 15.852 -3.551 1 87.31 313 ALA B CA 1
ATOM 4907 C C . ALA B 1 313 ? 6.891 16.656 -4.844 1 87.31 313 ALA B C 1
ATOM 4909 O O . ALA B 1 313 ? 6.039 17.531 -4.945 1 87.31 313 ALA B O 1
ATOM 4910 N N . VAL B 1 314 ? 7.727 16.328 -5.789 1 83.5 314 VAL B N 1
ATOM 4911 C CA . VAL B 1 314 ? 7.699 16.984 -7.094 1 83.5 314 VAL B CA 1
ATOM 4912 C C . VAL B 1 314 ? 7.684 15.938 -8.203 1 83.5 314 VAL B C 1
ATOM 4914 O O . VAL B 1 314 ? 8.477 14.992 -8.18 1 83.5 314 VAL B O 1
ATOM 4917 N N . ASP B 1 315 ? 6.777 16.188 -9.109 1 86.06 315 ASP B N 1
ATOM 4918 C CA . ASP B 1 315 ? 6.676 15.242 -10.219 1 86.06 315 ASP B CA 1
ATOM 4919 C C . ASP B 1 315 ? 7.961 15.219 -11.039 1 86.06 315 ASP B C 1
ATOM 4921 O O . ASP B 1 315 ? 8.586 16.266 -11.258 1 86.06 315 ASP B O 1
ATOM 4925 N N . ASN B 1 316 ? 8.297 14.062 -11.375 1 90.94 316 ASN B N 1
ATOM 4926 C CA . ASN B 1 316 ? 9.461 13.82 -12.219 1 90.94 316 ASN B CA 1
ATOM 4927 C C . ASN B 1 316 ? 9.211 12.68 -13.203 1 90.94 316 ASN B C 1
ATOM 4929 O O . ASN B 1 316 ? 9.32 11.508 -12.844 1 90.94 316 ASN B O 1
ATOM 4933 N N . PRO B 1 317 ? 8.898 12.984 -14.438 1 86.5 317 PRO B N 1
ATOM 4934 C CA . PRO B 1 317 ? 8.547 11.984 -15.445 1 86.5 317 PRO B CA 1
ATOM 4935 C C . PRO B 1 317 ? 9.672 10.984 -15.703 1 86.5 317 PRO B C 1
ATOM 4937 O O . PRO B 1 317 ? 9.422 9.898 -16.234 1 86.5 317 PRO B O 1
ATOM 4940 N N . ASP B 1 318 ? 10.867 11.359 -15.328 1 90.94 318 ASP B N 1
ATOM 4941 C CA . ASP B 1 318 ? 12.008 10.492 -15.594 1 90.94 318 ASP B CA 1
ATOM 4942 C C . ASP B 1 318 ? 12.133 9.414 -14.516 1 90.94 318 ASP B C 1
ATOM 4944 O O . ASP B 1 318 ? 12.945 8.492 -14.648 1 90.94 318 ASP B O 1
ATOM 4948 N N . ILE B 1 319 ? 11.352 9.539 -13.523 1 94.69 319 ILE B N 1
ATOM 4949 C CA . ILE B 1 319 ? 11.398 8.578 -12.43 1 94.69 319 ILE B CA 1
ATOM 4950 C C . ILE B 1 319 ? 10.031 7.902 -12.273 1 94.69 319 ILE B C 1
ATOM 4952 O O . ILE B 1 319 ? 9.172 8.398 -11.539 1 94.69 319 ILE B O 1
ATOM 4956 N N . PRO B 1 320 ? 9.859 6.734 -12.781 1 94.88 320 PRO B N 1
ATOM 4957 C CA . PRO B 1 320 ? 8.539 6.109 -12.914 1 94.88 320 PRO B CA 1
ATOM 4958 C C . PRO B 1 320 ? 7.836 5.922 -11.57 1 94.88 320 PRO B C 1
ATOM 4960 O O . PRO B 1 320 ? 6.617 6.094 -11.484 1 94.88 320 PRO B O 1
ATOM 4963 N N . VAL B 1 321 ? 8.578 5.602 -10.492 1 96.62 321 VAL B N 1
ATOM 4964 C CA . VAL B 1 321 ? 7.938 5.355 -9.203 1 96.62 321 VAL B CA 1
ATOM 4965 C C . VAL B 1 321 ? 7.332 6.652 -8.672 1 96.62 321 VAL B C 1
ATOM 4967 O O . VAL B 1 321 ? 6.309 6.629 -7.988 1 96.62 321 VAL B O 1
ATOM 4970 N N . VAL B 1 322 ? 7.922 7.832 -9 1 97.38 322 VAL B N 1
ATOM 4971 C CA . VAL B 1 322 ? 7.375 9.125 -8.617 1 97.38 322 VAL B CA 1
ATOM 4972 C C . VAL B 1 322 ? 6.012 9.336 -9.273 1 97.38 322 VAL B C 1
ATOM 4974 O O . VAL B 1 322 ? 5.039 9.688 -8.609 1 97.38 322 VAL B O 1
ATOM 4977 N N . GLY B 1 323 ? 5.984 9.047 -10.609 1 96 323 GLY B N 1
ATOM 4978 C CA . GLY B 1 323 ? 4.727 9.164 -11.328 1 96 323 GLY B CA 1
ATOM 4979 C C . GLY B 1 323 ? 3.641 8.258 -10.781 1 96 323 GLY B C 1
ATOM 4980 O O . GLY B 1 323 ? 2.482 8.664 -10.664 1 96 323 GLY B O 1
ATOM 4981 N N . ALA B 1 324 ? 4.027 7.078 -10.438 1 96.94 324 ALA B N 1
ATOM 4982 C CA . ALA B 1 324 ? 3.072 6.121 -9.891 1 96.94 324 ALA B CA 1
ATOM 4983 C C . ALA B 1 324 ? 2.512 6.605 -8.555 1 96.94 324 ALA B C 1
ATOM 4985 O O . ALA B 1 324 ? 1.306 6.52 -8.312 1 96.94 324 ALA B O 1
ATOM 4986 N N . ALA B 1 325 ? 3.363 7.09 -7.688 1 98.12 325 ALA B N 1
ATOM 4987 C CA . ALA B 1 325 ? 2.947 7.574 -6.371 1 98.12 325 ALA B CA 1
ATOM 4988 C C . ALA B 1 325 ? 1.999 8.766 -6.504 1 98.12 325 ALA B C 1
ATOM 4990 O O . ALA B 1 325 ? 0.964 8.812 -5.836 1 98.12 325 ALA B O 1
ATOM 4991 N N . ILE B 1 326 ? 2.309 9.688 -7.367 1 97.44 326 ILE B N 1
ATOM 4992 C CA . ILE B 1 326 ? 1.489 10.875 -7.57 1 97.44 326 ILE B CA 1
ATOM 4993 C C . ILE B 1 326 ? 0.143 10.477 -8.172 1 97.44 326 ILE B C 1
ATOM 4995 O O . ILE B 1 326 ? -0.9 11 -7.77 1 97.44 326 ILE B O 1
ATOM 4999 N N . ALA B 1 327 ? 0.154 9.539 -9.086 1 96.19 327 ALA B N 1
ATOM 5000 C CA . ALA B 1 327 ? -1.087 9.062 -9.688 1 96.19 327 ALA B CA 1
ATOM 5001 C C . ALA B 1 327 ? -2.008 8.438 -8.648 1 96.19 327 ALA B C 1
ATOM 5003 O O . ALA B 1 327 ? -3.227 8.633 -8.695 1 96.19 327 ALA B O 1
ATOM 5004 N N . ALA B 1 328 ? -1.437 7.699 -7.738 1 97.31 328 ALA B N 1
ATOM 5005 C CA . ALA B 1 328 ? -2.236 7.078 -6.688 1 97.31 328 ALA B CA 1
ATOM 5006 C C . ALA B 1 328 ? -2.879 8.133 -5.789 1 97.31 328 ALA B C 1
ATOM 5008 O O . ALA B 1 328 ? -4.059 8.031 -5.441 1 97.31 328 ALA B O 1
ATOM 5009 N N . LYS B 1 329 ? -2.105 9.156 -5.441 1 97.88 329 LYS B N 1
ATOM 5010 C CA . LYS B 1 329 ? -2.639 10.25 -4.637 1 97.88 329 LYS B CA 1
ATOM 5011 C C . LYS B 1 329 ? -3.797 10.945 -5.348 1 97.88 329 LYS B C 1
ATOM 5013 O O . LYS B 1 329 ? -4.84 11.203 -4.742 1 97.88 329 LYS B O 1
ATOM 5018 N N . ARG B 1 330 ? -3.607 11.211 -6.621 1 96.88 330 ARG B N 1
ATOM 5019 C CA . ARG B 1 330 ? -4.625 11.898 -7.41 1 96.88 330 ARG B CA 1
ATOM 5020 C C . ARG B 1 330 ? -5.898 11.062 -7.508 1 96.88 330 ARG B C 1
ATOM 5022 O O . ARG B 1 330 ? -7.004 11.586 -7.383 1 96.88 330 ARG B O 1
ATOM 5029 N N . ALA B 1 331 ? -5.684 9.797 -7.746 1 96.5 331 ALA B N 1
ATOM 5030 C CA . ALA B 1 331 ? -6.836 8.906 -7.859 1 96.5 331 ALA B CA 1
ATOM 5031 C C . ALA B 1 331 ? -7.645 8.891 -6.566 1 96.5 331 ALA B C 1
ATOM 5033 O O . ALA B 1 331 ? -8.875 8.898 -6.594 1 96.5 331 ALA B O 1
ATOM 5034 N N . TRP B 1 332 ? -6.996 8.859 -5.453 1 98 332 TRP B N 1
ATOM 5035 C CA . TRP B 1 332 ? -7.68 8.859 -4.164 1 98 332 TRP B CA 1
ATOM 5036 C C . TRP B 1 332 ? -8.422 10.172 -3.934 1 98 332 TRP B C 1
ATOM 5038 O O . TRP B 1 332 ? -9.586 10.172 -3.525 1 98 332 TRP B O 1
ATOM 5048 N N . LEU B 1 333 ? -7.734 11.266 -4.223 1 98.19 333 LEU B N 1
ATOM 5049 C CA . LEU B 1 333 ? -8.344 12.578 -4.031 1 98.19 333 LEU B CA 1
ATOM 5050 C C . LEU B 1 333 ? -9.578 12.734 -4.918 1 98.19 333 LEU B C 1
ATOM 5052 O O . LEU B 1 333 ? -10.578 13.312 -4.496 1 98.19 333 LEU B O 1
ATOM 5056 N N . ARG B 1 334 ? -9.523 12.219 -6.125 1 96.06 334 ARG B N 1
ATOM 5057 C CA . ARG B 1 334 ? -10.68 12.266 -7.016 1 96.06 334 ARG B CA 1
ATOM 5058 C C . ARG B 1 334 ? -11.852 11.5 -6.43 1 96.06 334 ARG B C 1
ATOM 5060 O O . ARG B 1 334 ? -13.008 11.922 -6.559 1 96.06 334 ARG B O 1
ATOM 5067 N N . ARG B 1 335 ? -11.523 10.398 -5.797 1 95.25 335 ARG B N 1
ATOM 5068 C CA . ARG B 1 335 ? -12.586 9.602 -5.188 1 95.25 335 ARG B CA 1
ATOM 5069 C C . ARG B 1 335 ? -13.195 10.312 -3.992 1 95.25 335 ARG B C 1
ATOM 5071 O O . ARG B 1 335 ? -14.398 10.211 -3.748 1 95.25 335 ARG B O 1
ATOM 5078 N N . MET B 1 336 ? -12.383 11.07 -3.279 1 96.06 336 MET B N 1
ATOM 5079 C CA . MET B 1 336 ? -12.859 11.734 -2.072 1 96.06 336 MET B CA 1
ATOM 5080 C C . MET B 1 336 ? -13.602 13.023 -2.418 1 96.06 336 MET B C 1
ATOM 5082 O O . MET B 1 336 ? -14.531 13.414 -1.711 1 96.06 336 MET B O 1
ATOM 5086 N N . MET B 1 337 ? -13.141 13.711 -3.494 1 93.88 337 MET B N 1
ATOM 5087 C CA . MET B 1 337 ? -13.664 15.039 -3.797 1 93.88 337 MET B CA 1
ATOM 5088 C C . MET B 1 337 ? -14.695 14.969 -4.922 1 93.88 337 MET B C 1
ATOM 5090 O O . MET B 1 337 ? -15.078 16 -5.473 1 93.88 337 MET B O 1
ATOM 5094 N N . LYS B 1 338 ? -15.055 13.625 -5.355 1 74.69 338 LYS B N 1
ATOM 5095 C CA . LYS B 1 338 ? -16.062 13.508 -6.406 1 74.69 338 LYS B CA 1
ATOM 5096 C C . LYS B 1 338 ? -17.297 14.344 -6.086 1 74.69 338 LYS B C 1
ATOM 5098 O O . LYS B 1 338 ? -17.766 14.344 -4.949 1 74.69 338 LYS B O 1
ATOM 5103 N N . SER B 1 339 ? -17.391 15.438 -6.863 1 51.88 339 SER B N 1
ATOM 5104 C CA . SER B 1 339 ? -18.609 16.25 -6.91 1 51.88 339 SER B CA 1
ATOM 5105 C C . SER B 1 339 ? -19.797 15.453 -7.422 1 51.88 339 SER B C 1
ATOM 5107 O O . SER B 1 339 ? -19.625 14.516 -8.211 1 51.88 339 SER B O 1
#

Secondary structure (DSSP, 8-state):
-----PBP-S-GGGHHHH-TT--S--PPPPTTTHHHHHT---BSS--HHHHHH------HHHHHHH-TTEEEEEEEEE-SSS-EEEEEEEEES--SS-EEEEEEE--STTTS--TTTTHHHHHHHTTTS--EEEEE-PPPTTTS-TTHHHHHHHHHHHHHHHTTGGGTEEEEEEEEEEEGGGHHHHHHHHHHHHHHT-SSSPP-EEEEES----TT--SHHHHHTSSSSSS-HHHHHHHHHHHTTT-TTSTT--TTT-GGG-S--TTPPEEEEEEETTSTTHHHHHHHHHHHHHTT--EEEEEETT--TTTTSS--TT-HHHHHHHHHHHHHHHHHS--/-----PBP-S-GGGHHHH-TT--S--PPPPTTTHHHHHT---BSS--HHHHHH------HHHHHHH-TTEEEEEEEEE-SSS-EEEEEEEEES--SS-EEEEEEE--STTTS--TTTTHHHHHHHTTTS--EEEEE-PPPTTTS-TTHHHHHHHHHHHHHHHTTGGGTEEEEEEEEEEEGGGHHHHHHHHHHHHHHT-SSSPP-EEEEES----TT--SHHHHHTSSSSSS-HHHHHHHHHHHTTT-TTSTT--TTT-GGG-S--TTPPEEEEEEETTSTTHHHHHHHHHHHHHTT--EEEEEETT--TTTTSS--TT-HHHHHHHHHHHHHHHHHS--

Organism: NCBI:txid1448308

InterPro domains:
  IPR013094 Alpha/beta hydrolase fold-3 [PF07859] (102-311)
  IPR029058 Alpha/Beta hydrolase fold [G3DSA:3.40.50.1820] (25-339)
  IPR029058 Alpha/Beta hydrolase fold [SSF53474] (70-327)
  IPR050300 GDXG lipolytic enzyme [PTHR48081] (60-336)

Radius of gyration: 25.55 Å; Cα contacts (8 Å, |Δi|>4): 1502; chains: 2; bounding box: 58×75×64 Å

pLDDT: mean 95.15, std 7.56, range [34.66, 98.94]

Foldseek 3Di:
DPPQADWDPDQLQCCCPPPPLQDDDAFGADPLCRVVQRVDTDHFACALVNLAPDDPPFDPVVLCVVPVQKDKDKDWQDAPPNDTWIKIKIAGPDDPAAFAEEEEFEARLLRHDAQRRLVNLVCVLCVVPHHMYMTIGFHGFPVQAPPRSLRNSLSVLLVCLVCRRVSSHDSLRYEYEYAANRQLSSLLSQVCCVVVVPPVRHHQEYEYELYLAAQLLPDPLLSNFCGSGPCHNNNNNNSSCRRHVNCGPHPPQDCSSHVLPDQALAPTHEYEYEHERNESSHVSRVVSQVSCVVNPHHYDYYYQHSDGRPNQSDDDPSDVSNVVVSVVSSVVSCVSRVD/DPPQADWDPDQLQCCCPPPPLQDDDAFGADPLCRVVQRVDTDHFACALVNLAPDDPPFDPVVLCVVPVQKDKDKDWQDAPPNDTWIKIKIAGPDDPAAFAEEEEEEARLLRHDAQRRLVNLVCVLCVVPHHMYMTIGFHGWPVQAPPRSLRNSLSVLLVCLVCRRVSSHDSLRYEYEYAANRQLSSLLSQVCCVVVVPPVRHHQEYEYELYLAAQLLPDPLLSNFCGSAPCHNNNNNNSSCRRHVNCGPHPPQDCSSHVLPDQALAPTHEYEYEHERNESSHVSRVVSQVSCVVNPHHYDYYYQHSDGRPSQSDDDPSDVSNVVVSVVSSVVSCVSRVD

Nearest PDB structures (foldseek):
  7b4q-assembly1_B  TM=9.160E-01  e=9.575E-30  Sutcliffiella cohnii NBRC 15565
  4wy8-assembly2_C  TM=8.578E-01  e=2.149E-22  Rhizomucor miehei CAU432
  3ga7-assembly1_A  TM=8.249E-01  e=5.058E-21  Salmonella enterica subsp. enterica serovar Typhimurium str. LT2
  2yh2-assembly1_C  TM=8.100E-01  e=1.393E-20  Pyrobaculum calidifontis
  4krx-assembly2_C  TM=7.890E-01  e=4.490E-21  Escherichia coli K-12

Sequence (678 aa):
MSSQSPIYPYSYSQAAQLDPRITLARPPIDAALAPIVDAMPLPEELDIAFMRAFDLGVTIDTILEANPHITHAEHLVPKSSSDSVNLSIFSPTVSSGPLPVLFFIHGGGMISGDRLSAIPSLVDLVQEIKCVIASIEYRLSPETPAPGGAEDCYDGIVWLSTHAVSLGIDPAQIIICGSSGGAPLAAAACLMARDRQLPAVPIKAQMLLSPMLDDRCDSISDHQFEFGVPWNGLTNRTAWNHALAGQRGTENVSSYQVPARATDLSDLPQAYIDAAECEVFRDPAVVYAMNMWRCGSSCELHVWPGGVHLFDAVDNPDIPVVGAAIAAKRAWLRRMMKSMSSQSPIYPYSYSQAAQLDPRITLARPPIDAALAPIVDAMPLPEELDIAFMRAFDLGVTIDTILEANPHITHAEHLVPKSSSDSVNLSIFSPTVSSGPLPVLFFIHGGGMISGDRLSAIPSLVDLVQEIKCVIASIEYRLSPETPAPGGAEDCYDGIVWLSTHAVSLGIDPAQIIICGSSGGAPLAAAACLMARDRQLPAVPIKAQMLLSPMLDDRCDSISDHQFEFGVPWNGLTNRTAWNHALAGQRGTENVSSYQVPARATDLSDLPQAYIDAAECEVFRDPAVVYAMNMWRCGSSCELHVWPGGVHLFDAVDNPDIPVVGAAIAAKRAWLRRMMKS